Protein 3EO4 (pdb70)

Secondary structure (DSSP, 8-state):
-EEE--EEEEEE--GGGTTT---TT-HHHHTTSTT--S---HHHHHHH----S-EEEEEEEEETTEEEEEEEEEEE-TTSSS-EEEEEE-STTSTTSSHHHHHHHHHHHHHHHTT--EEEEEEETT-HHHHHHHHHTT-EEEEE-STTEEEEEEE-/-EEEEE--GGGTTT---TT-HHHHTTSTT--SPPPHHHHHHH----S-EEEEEEEE-SS-EEEEEEEEEE-TTSSS-EEEEEE--GGGTTSSHHHHHHHHHHHHHHHTT--EEEEEEETT-HHHHHHHHHTT-EEEEE-STTEEEEEEE-/--EEEEEE--GGGTTT---TT-HHHHTTSSS--S---HHHHHHH----SEEEEEEEEEETTEEEEEEEEEEE-TTSSSPEEEEEE-SGGGTTSSHHHHHHHHHHHHHHHHT-SEEEEEEETT-HHHHHHHHHTT-EEEEE-STTEEEEEEE-/-EEEE-SSS-EEEEEE--GGGTTT---TT-HHHHTTSTT--S---HHHHHHH----SEEEEEEEEEETTEEEEEEEEEEE-TTSSSPEEEEEE--GGGTTSSHHHHHHHHHHHHHHHHT--EEEEEEETT-HHHHHHHHTTT-EEEEE-STTEEEEEEE-

CATH classification: 3.40.630.30

Organism: Methanocaldococcus jannaschii (strain ATCC 43067 / DSM 2661 / JAL-1 / JCM 10045 / NBRC 100440) (NCBI:txid243232)

B-factor: mean 23.36, std 9.15, range [6.59, 82.95]

Solvent-accessible surface area: 30513 Å² total

InterPro domains:
  IPR000182 GNAT domain [PF13302] (334-468)
  IPR000182 GNAT domain [PS51186] (334-484)
  IPR007235 Glycosyl transferase, family 28, C-terminal [PF04101] (176-268)
  IPR016181 Acyl-CoA N-acyltransferase [SSF55729] (330-479)
  IPR020023 UDP-2,4-diacetamido-2,4,6-trideoxy-beta-L-altropyranose hydrolase [TIGR03590] (1-275)

Nearest PDB structures (foldseek):
  3eo4-assembly2_C  TM=9.969E-01  e=3.947E-29  Methanocaldococcus jannaschii
  3d8p-assembly1_A  TM=7.523E-01  e=9.212E-07  Staphylococcus aureus subsp. aureus Mu50
  1y9k-assembly3_C  TM=6.765E-01  e=9.793E-07  Bacillus cereus ATCC 14579
  3pzj-assembly1_A  TM=7.464E-01  e=4.511E-06  Chromobacterium violaceum
  1yvk-assembly1_D  TM=6.591E-01  e=4.795E-06  Bacillus subtilis subsp. subtilis str. 168

Structure (mmCIF, N/CA/C/O backbone):
data_3EO4
#
_entry.id   3EO4
#
_cell.length_a   129.374
_cell.length_b   96.871
_cell.length_c   83.212
_cell.angle_alpha   90.00
_cell.angle_beta   126.63
_cell.angle_gamma   90.00
#
_symmetry.space_group_name_H-M   'C 1 2 1'
#
loop_
_entity.id
_entity.type
_entity.pdbx_description
1 polymer 'Uncharacterized protein MJ1062'
2 non-polymer '2-(N-MORPHOLINO)-ETHANESULFONIC ACID'
3 non-polymer 1-(2-METHOXY-ETHOXY)-2-{2-[2-(2-METHOXY-ETHOXY]-ETHOXY}-ETHANE
4 non-polymer 1,2-ETHANEDIOL
5 water water
#
loop_
_atom_site.group_PDB
_atom_site.id
_atom_site.type_symbol
_atom_site.label_atom_id
_atom_site.label_alt_id
_atom_site.label_comp_id
_atom_site.label_asym_id
_atom_site.label_entity_id
_atom_site.label_seq_id
_atom_site.pdbx_PDB_ins_code
_atom_site.Cartn_x
_atom_site.Cartn_y
_atom_site.Cartn_z
_atom_site.occupancy
_atom_site.B_iso_or_equiv
_atom_site.auth_seq_id
_atom_site.auth_comp_id
_atom_site.auth_asym_id
_atom_site.auth_atom_id
_atom_site.pdbx_PDB_model_num
ATOM 1 N N . ALA A 1 3 ? -10.374 37.615 72.180 1.00 58.90 341 ALA A N 1
ATOM 2 C CA . ALA A 1 3 ? -9.198 36.848 71.689 1.00 58.64 341 ALA A CA 1
ATOM 3 C C . ALA A 1 3 ? -7.971 37.755 71.613 1.00 58.74 341 ALA A C 1
ATOM 4 O O . ALA A 1 3 ? -8.024 38.821 70.999 1.00 58.21 341 ALA A O 1
ATOM 6 N N . ASN A 1 4 ? -6.878 37.323 72.247 1.00 59.14 342 ASN A N 1
ATOM 7 C CA . ASN A 1 4 ? -5.627 38.095 72.297 1.00 59.59 342 ASN A CA 1
ATOM 8 C C . ASN A 1 4 ? -4.337 37.256 72.252 1.00 60.15 342 ASN A C 1
ATOM 9 O O . ASN A 1 4 ? -4.343 36.062 72.566 1.00 60.12 342 ASN A O 1
ATOM 14 N N . CYS A 1 5 ? -3.229 37.913 71.904 1.00 60.72 343 CYS A N 1
ATOM 15 C CA . CYS A 1 5 ? -2.080 37.253 71.278 1.00 61.39 343 CYS A CA 1
ATOM 16 C C . CYS A 1 5 ? -0.763 37.995 71.568 1.00 61.37 343 CYS A C 1
ATOM 17 O O . CYS A 1 5 ? -0.182 38.639 70.680 1.00 61.43 343 CYS A O 1
ATOM 20 N N . LYS A 1 6 ? -0.303 37.897 72.813 1.00 61.47 344 LYS A N 1
ATOM 21 C CA . LYS A 1 6 ? 0.981 38.460 73.243 1.00 61.67 344 LYS A CA 1
ATOM 22 C C . LYS A 1 6 ? 2.129 38.143 72.270 1.00 61.79 344 LYS A C 1
ATOM 23 O O . LYS A 1 6 ? 2.251 37.009 71.793 1.00 61.88 344 LYS A O 1
ATOM 29 N N . LYS A 1 7 ? 2.930 39.164 71.955 1.00 61.98 345 LYS A N 1
ATOM 30 C CA . LYS A 1 7 ? 4.217 38.999 71.253 1.00 62.14 345 LYS A CA 1
ATOM 31 C C . LYS A 1 7 ? 5.120 40.242 71.362 1.00 62.04 345 LYS A C 1
ATOM 32 O O . LYS A 1 7 ? 6.002 40.316 72.219 1.00 61.78 345 LYS A O 1
ATOM 38 N N . SER A 1 12 ? 4.370 43.810 74.106 1.00 33.93 350 SER A N 1
ATOM 39 C CA . SER A 1 12 ? 3.369 43.966 73.043 1.00 34.06 350 SER A CA 1
ATOM 40 C C . SER A 1 12 ? 2.426 42.771 72.853 1.00 33.37 350 SER A C 1
ATOM 41 O O . SER A 1 12 ? 2.776 41.624 73.126 1.00 34.05 350 SER A O 1
ATOM 44 N N . LYS A 1 13 ? 1.225 43.068 72.375 1.00 31.91 351 LYS A N 1
ATOM 45 C CA . LYS A 1 13 ? 0.138 42.128 72.395 1.00 30.73 351 LYS A CA 1
ATOM 46 C C . LYS A 1 13 ? -0.824 42.510 71.301 1.00 29.54 351 LYS A C 1
ATOM 47 O O . LYS A 1 13 ? -1.077 43.688 71.066 1.00 29.06 351 LYS A O 1
ATOM 53 N N . ILE A 1 14 ? -1.328 41.498 70.613 1.00 28.91 352 ILE A N 1
ATOM 54 C CA . ILE A 1 14 ? -2.369 41.657 69.606 1.00 27.73 352 ILE A CA 1
ATOM 55 C C . ILE A 1 14 ? -3.678 41.173 70.205 1.00 27.47 352 ILE A C 1
ATOM 56 O O . ILE A 1 14 ? -3.745 40.077 70.745 1.00 26.79 352 ILE A O 1
ATOM 61 N N . ILE A 1 15 ? -4.707 42.010 70.100 1.00 26.71 353 ILE A N 1
ATOM 62 C CA . ILE A 1 15 ? -6.068 41.682 70.493 1.00 25.48 353 ILE A CA 1
ATOM 63 C C . ILE A 1 15 ? -6.956 41.938 69.275 1.00 24.85 353 ILE A C 1
ATOM 64 O O . ILE A 1 15 ? -6.693 42.855 68.468 1.00 24.26 353 ILE A O 1
ATOM 69 N N . ILE A 1 16 ? -7.987 41.119 69.110 1.00 23.14 354 ILE A N 1
ATOM 70 C CA . ILE A 1 16 ? -8.983 41.399 68.106 1.00 21.78 354 ILE A CA 1
ATOM 71 C C . ILE A 1 16 ? -10.338 41.557 68.794 1.00 21.26 354 ILE A C 1
ATOM 72 O O . ILE A 1 16 ? -10.628 40.835 69.751 1.00 21.41 354 ILE A O 1
ATOM 77 N N . ARG A 1 17 ? -11.125 42.536 68.347 1.00 19.34 355 ARG A N 1
ATOM 78 C CA . ARG A 1 17 ? -12.462 42.782 68.891 1.00 18.49 355 ARG A CA 1
ATOM 79 C C . ARG A 1 17 ? -13.402 43.078 67.723 1.00 17.72 355 ARG A C 1
ATOM 80 O O . ARG A 1 17 ? -12.961 43.615 66.679 1.00 17.24 355 ARG A O 1
ATOM 88 N N . GLN A 1 18 ? -14.682 42.740 67.868 1.00 17.86 356 GLN A N 1
ATOM 89 C CA . GLN A 1 18 ? -15.594 42.960 66.738 1.00 18.56 356 GLN A CA 1
ATOM 90 C C . GLN A 1 18 ? -15.669 44.434 66.374 1.00 18.47 356 GLN A C 1
ATOM 91 O O . GLN A 1 18 ? -15.494 45.334 67.214 1.00 17.07 356 GLN A O 1
ATOM 97 N N . ILE A 1 19 ? -15.873 44.651 65.083 1.00 18.82 357 ILE A N 1
ATOM 98 C CA . ILE A 1 19 ? -16.017 45.962 64.500 1.00 19.18 357 ILE A CA 1
ATOM 99 C C . ILE A 1 19 ? -17.324 46.575 64.939 1.00 19.11 357 ILE A C 1
ATOM 100 O O . ILE A 1 19 ? -18.239 45.879 65.344 1.00 18.68 357 ILE A O 1
ATOM 105 N N . THR A 1 20 ? -17.405 47.882 64.764 1.00 19.58 358 THR A N 1
ATOM 106 C CA . THR A 1 20 ? -18.499 48.727 65.205 1.00 20.18 358 THR A CA 1
ATOM 107 C C . THR A 1 20 ? -18.717 49.783 64.130 1.00 19.83 358 THR A C 1
ATOM 108 O O . THR A 1 20 ? -17.772 50.085 63.381 1.00 19.82 358 THR A O 1
ATOM 112 N N . ASP A 1 21 ? -19.913 50.378 64.082 1.00 19.85 359 ASP A N 1
ATOM 113 C CA A ASP A 1 21 ? -20.262 51.486 63.167 0.50 20.16 359 ASP A CA 1
ATOM 114 C CA B ASP A 1 21 ? -20.177 51.395 63.063 0.50 19.79 359 ASP A CA 1
ATOM 115 C C . ASP A 1 21 ? -19.208 52.562 63.161 1.00 20.04 359 ASP A C 1
ATOM 116 O O . ASP A 1 21 ? -18.918 53.181 62.141 1.00 20.20 359 ASP A O 1
ATOM 125 N N . ASN A 1 22 ? -18.681 52.823 64.352 1.00 20.36 360 ASN A N 1
ATOM 126 C CA . ASN A 1 22 ? -17.692 53.884 64.566 1.00 21.36 360 ASN A CA 1
ATOM 127 C C . ASN A 1 22 ? -16.347 53.649 63.866 1.00 20.49 360 ASN A C 1
ATOM 128 O O . ASN A 1 22 ? -15.584 54.596 63.648 1.00 21.41 360 ASN A O 1
ATOM 133 N N . ASP A 1 23 ? -16.065 52.397 63.511 1.00 19.79 361 ASP A N 1
ATOM 134 C CA . ASP A 1 23 ? -14.790 52.002 62.896 1.00 18.47 361 ASP A CA 1
ATOM 135 C C . ASP A 1 23 ? -14.844 52.117 61.382 1.00 18.05 361 ASP A C 1
ATOM 136 O O . ASP A 1 23 ? -13.837 51.917 60.708 1.00 17.62 361 ASP A O 1
ATOM 141 N N . LEU A 1 24 ? -16.019 52.454 60.860 1.00 17.65 362 LEU A N 1
ATOM 142 C CA . LEU A 1 24 ? -16.301 52.317 59.425 1.00 17.17 362 LEU A CA 1
ATOM 143 C C . LEU A 1 24 ? -15.448 53.226 58.557 1.00 16.43 362 LEU A C 1
ATOM 144 O O . LEU A 1 24 ? -14.966 52.804 57.491 1.00 16.36 362 LEU A O 1
ATOM 149 N N . GLU A 1 25 ? -15.253 54.458 59.031 1.00 15.81 363 GLU A N 1
ATOM 150 C CA . GLU A 1 25 ? -14.470 55.471 58.306 1.00 14.75 363 GLU A CA 1
ATOM 151 C C . GLU A 1 25 ? -13.001 55.111 58.308 1.00 14.37 363 GLU A C 1
ATOM 152 O O . GLU A 1 25 ? -12.325 55.348 57.337 1.00 13.62 363 GLU A O 1
ATOM 158 N N . LEU A 1 26 ? -12.511 54.565 59.420 1.00 14.36 364 LEU A N 1
ATOM 159 C CA . LEU A 1 26 ? -11.120 54.150 59.510 1.00 14.59 364 LEU A CA 1
ATOM 160 C C . LEU A 1 26 ? -10.866 52.955 58.582 1.00 15.05 364 LEU A C 1
ATOM 161 O O . LEU A 1 26 ? -9.896 52.954 57.822 1.00 14.72 364 LEU A O 1
ATOM 166 N N . LEU A 1 27 ? -11.748 51.960 58.652 1.00 15.64 365 LEU A N 1
ATOM 167 C CA . LEU A 1 27 ? -11.708 50.844 57.715 1.00 17.65 365 LEU A CA 1
ATOM 168 C C . LEU A 1 27 ? -11.762 51.323 56.269 1.00 17.35 365 LEU A C 1
ATOM 169 O O . LEU A 1 27 ? -10.947 50.897 55.442 1.00 19.00 365 LEU A O 1
ATOM 182 N N . ALA A 1 29 ? -10.787 54.170 55.165 1.00 16.35 367 ALA A N 1
ATOM 183 C CA . ALA A 1 29 ? -9.549 54.903 54.916 1.00 16.85 367 ALA A CA 1
ATOM 184 C C . ALA A 1 29 ? -8.358 53.986 54.576 1.00 17.00 367 ALA A C 1
ATOM 185 O O . ALA A 1 29 ? -7.547 54.291 53.686 1.00 16.63 367 ALA A O 1
ATOM 187 N N . TRP A 1 30 ? -8.280 52.856 55.258 1.00 16.35 368 TRP A N 1
ATOM 188 C CA . TRP A 1 30 ? -7.303 51.840 54.906 1.00 15.89 368 TRP A CA 1
ATOM 189 C C . TRP A 1 30 ? -7.543 51.246 53.506 1.00 16.00 368 TRP A C 1
ATOM 190 O O . TRP A 1 30 ? -6.619 51.123 52.719 1.00 15.70 368 TRP A O 1
ATOM 201 N N . ARG A 1 31 ? -8.775 50.878 53.200 1.00 15.52 369 ARG A N 1
ATOM 202 C CA . ARG A 1 31 ? -9.080 50.267 51.895 1.00 16.51 369 ARG A CA 1
ATOM 203 C C . ARG A 1 31 ? -9.023 51.209 50.699 1.00 15.86 369 ARG A C 1
ATOM 204 O O . ARG A 1 31 ? -9.127 50.754 49.544 1.00 16.56 369 ARG A O 1
ATOM 212 N N . SER A 1 32 ? -8.956 52.509 50.969 1.00 14.81 370 SER A N 1
ATOM 213 C CA . SER A 1 32 ? -8.913 53.524 49.925 1.00 14.80 370 SER A CA 1
ATOM 214 C C . SER A 1 32 ? -7.482 53.951 49.693 1.00 14.46 370 SER A C 1
ATOM 215 O O . SER A 1 32 ? -7.224 54.841 48.918 1.00 15.47 370 SER A O 1
ATOM 218 N N . ASN A 1 33 ? -6.543 53.305 50.371 1.00 14.38 371 ASN A N 1
ATOM 219 C CA . ASN A 1 33 ? -5.148 53.585 50.147 1.00 14.27 371 ASN A CA 1
ATOM 220 C C . ASN A 1 33 ? -4.613 52.711 49.002 1.00 14.64 371 ASN A C 1
ATOM 221 O O . ASN A 1 33 ? -4.603 51.491 49.129 1.00 14.21 371 ASN A O 1
ATOM 226 N N . PRO A 1 34 ? -4.193 53.337 47.872 1.00 15.24 372 PRO A N 1
ATOM 227 C CA . PRO A 1 34 ? -3.657 52.657 46.692 1.00 15.89 372 PRO A CA 1
ATOM 228 C C . PRO A 1 34 ? -2.516 51.700 46.992 1.00 16.69 372 PRO A C 1
ATOM 229 O O . PRO A 1 34 ? -2.295 50.762 46.219 1.00 16.57 372 PRO A O 1
ATOM 233 N N . LEU A 1 35 ? -1.793 51.960 48.086 1.00 16.39 373 LEU A N 1
ATOM 234 C CA . LEU A 1 35 ? -0.688 51.126 48.540 1.00 17.05 373 LEU A CA 1
ATOM 235 C C . LEU A 1 35 ? -1.207 49.801 49.098 1.00 16.78 373 LEU A C 1
ATOM 236 O O . LEU A 1 35 ? -0.457 48.836 49.241 1.00 15.71 373 LEU A O 1
ATOM 241 N N . ILE A 1 36 ? -2.483 49.797 49.455 1.00 17.22 374 ILE A N 1
ATOM 242 C CA . ILE A 1 36 ? -3.165 48.621 49.939 1.00 17.95 374 ILE A CA 1
ATOM 243 C C . ILE A 1 36 ? -4.034 48.009 48.846 1.00 18.41 374 ILE A C 1
ATOM 244 O O . ILE A 1 36 ? -3.984 46.794 48.634 1.00 19.03 374 ILE A O 1
ATOM 249 N N . TYR A 1 37 ? -4.794 48.831 48.113 1.00 18.03 375 TYR A N 1
ATOM 250 C CA . TYR A 1 37 ? -5.757 48.258 47.196 1.00 17.88 375 TYR A CA 1
ATOM 251 C C . TYR A 1 37 ? -5.118 47.742 45.909 1.00 17.75 375 TYR A C 1
ATOM 252 O O . TYR A 1 37 ? -5.793 47.169 45.048 1.00 18.01 375 TYR A O 1
ATOM 261 N N . LYS A 1 38 ? -3.808 47.963 45.795 1.00 17.59 376 LYS A N 1
ATOM 262 C CA . LYS A 1 38 ? -2.912 47.240 44.882 1.00 18.06 376 LYS A CA 1
ATOM 263 C C . LYS A 1 38 ? -3.135 45.734 44.928 1.00 17.61 376 LYS A C 1
ATOM 264 O O . LYS A 1 38 ? -2.882 45.029 43.962 1.00 17.99 376 LYS A O 1
ATOM 270 N N . PHE A 1 39 ? -3.477 45.255 46.119 1.00 17.12 377 PHE A N 1
ATOM 271 C CA . PHE A 1 39 ? -3.604 43.838 46.405 1.00 16.48 377 PH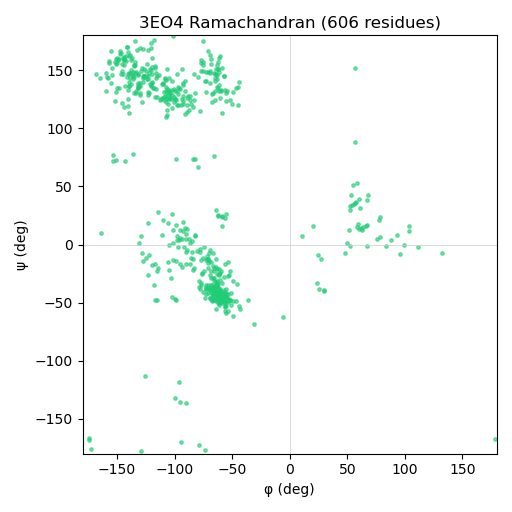E A CA 1
ATOM 272 C C . PHE A 1 39 ? -5.052 43.315 46.346 1.00 16.28 377 PHE A C 1
ATOM 273 O O . PHE A 1 39 ? -5.295 42.150 46.658 1.00 17.40 377 PHE A O 1
ATOM 281 N N . PHE A 1 40 ? -5.997 44.145 45.902 1.00 16.21 378 PHE A N 1
ATOM 282 C CA . PHE A 1 40 ? -7.420 43.804 45.910 1.00 16.43 378 PHE A CA 1
ATOM 283 C C . PHE A 1 40 ? -7.888 43.591 44.473 1.00 16.94 378 PHE A C 1
ATOM 284 O O . PHE A 1 40 ? -7.612 44.429 43.606 1.00 16.16 378 PHE A O 1
ATOM 292 N N . TYR A 1 41 ? -8.588 42.483 44.241 1.00 17.01 379 TYR A N 1
ATOM 293 C CA . TYR A 1 41 ? -9.118 42.141 42.924 1.00 17.96 379 TYR A CA 1
ATOM 294 C C . TYR A 1 41 ? -9.791 43.365 42.255 1.00 19.34 379 TYR A C 1
ATOM 295 O O . TYR A 1 41 ? -10.708 43.975 42.814 1.00 20.10 379 TYR A O 1
ATOM 304 N N . ILE A 1 42 ? -9.253 43.738 41.094 1.00 20.08 380 ILE A N 1
ATOM 305 C CA . ILE A 1 42 ? -9.708 44.859 40.240 1.00 21.50 380 ILE A CA 1
ATOM 306 C C . ILE A 1 42 ? -9.948 46.282 40.825 1.00 21.57 380 ILE A C 1
ATOM 307 O O . ILE A 1 42 ? -10.346 47.175 40.070 1.00 21.55 380 ILE A O 1
ATOM 312 N N . GLN A 1 43 ? -9.721 46.514 42.121 1.00 20.63 381 GLN A N 1
ATOM 313 C CA . GLN A 1 43 ? -9.914 47.878 42.644 1.00 20.25 381 GLN A CA 1
ATOM 314 C C . GLN A 1 43 ? -8.841 48.777 42.022 1.00 20.11 381 GLN A C 1
ATOM 315 O O . GLN A 1 43 ? -7.651 48.438 42.045 1.00 20.53 381 GLN A O 1
ATOM 321 N N . LYS A 1 44 ? -9.268 49.908 41.468 1.00 19.48 382 LYS A N 1
ATOM 322 C CA . LYS A 1 44 ? -8.360 50.861 40.834 1.00 19.62 382 LYS A CA 1
ATOM 323 C C . LYS A 1 44 ? -8.579 52.264 41.363 1.00 19.29 382 LYS A C 1
ATOM 324 O O . LYS A 1 44 ? -8.009 53.210 40.816 1.00 19.24 382 LYS A O 1
ATOM 330 N N . GLU A 1 45 ? -9.417 52.398 42.394 1.00 18.55 383 GLU A N 1
ATOM 331 C CA . GLU A 1 45 ? -9.856 53.714 42.882 1.00 19.18 383 GLU A CA 1
ATOM 332 C C . GLU A 1 45 ? -10.147 53.648 44.370 1.00 18.61 383 GLU A C 1
ATOM 333 O O . GLU A 1 45 ? -10.427 52.572 44.888 1.00 18.02 383 GLU A O 1
ATOM 339 N N . PRO A 1 46 ? -10.079 54.800 45.073 1.00 18.88 384 PRO A N 1
ATOM 340 C CA . PRO A 1 46 ? -10.543 54.809 46.460 1.00 18.93 384 PRO A CA 1
ATOM 341 C C . PRO A 1 46 ? -12.029 54.447 46.517 1.00 19.16 384 PRO A C 1
ATOM 342 O O . PRO A 1 46 ? -12.732 54.553 45.512 1.00 18.74 384 PRO A O 1
ATOM 346 N N . LEU A 1 47 ? -12.499 54.031 47.685 1.00 20.03 385 LEU A N 1
ATOM 347 C CA . LEU A 1 47 ? -13.913 53.662 47.865 1.00 19.89 385 LEU A CA 1
ATOM 348 C C . LEU A 1 47 ? -14.821 54.869 47.971 1.00 19.64 385 LEU A C 1
ATOM 349 O O . LEU A 1 47 ? -14.367 55.955 48.294 1.00 20.87 385 LEU A O 1
ATOM 354 N N . LYS A 1 48 ? -16.108 54.694 47.702 1.00 18.59 386 LYS A N 1
ATOM 355 C CA . LYS A 1 48 ? -17.082 55.738 48.008 1.00 17.34 386 LYS A CA 1
ATOM 356 C C . LYS A 1 48 ? -17.862 55.293 49.244 1.00 16.14 386 LYS A C 1
ATOM 357 O O . LYS A 1 48 ? -18.134 54.106 49.409 1.00 16.04 386 LYS A O 1
ATOM 363 N N . TRP A 1 49 ? -18.202 56.235 50.119 1.00 15.25 387 TRP A N 1
ATOM 364 C CA . TRP A 1 49 ? -18.990 55.919 51.308 1.00 13.97 387 TRP A CA 1
ATOM 365 C C . TRP A 1 49 ? -20.242 55.078 50.962 1.00 14.39 387 TRP A C 1
ATOM 366 O O . TRP A 1 49 ? -20.482 54.046 51.592 1.00 14.53 387 TRP A O 1
ATOM 377 N N . GLU A 1 50 ? -21.009 55.486 49.955 1.00 14.24 388 GLU A N 1
ATOM 378 C CA . GLU A 1 50 ? -22.230 54.744 49.618 1.00 15.78 388 GLU A CA 1
ATOM 379 C C . GLU A 1 50 ? -21.951 53.259 49.355 1.00 16.25 388 GLU A C 1
ATOM 380 O O . GLU A 1 50 ? -22.667 52.410 49.864 1.00 15.77 388 GLU A O 1
ATOM 386 N N . GLU A 1 51 ? -20.863 52.951 48.640 1.00 16.84 389 GLU A N 1
ATOM 387 C CA . GLU A 1 51 ? -20.447 51.565 48.397 1.00 17.58 389 GLU A CA 1
ATOM 388 C C . GLU A 1 51 ? -20.001 50.872 49.686 1.00 17.67 389 GLU A C 1
ATOM 389 O O . GLU A 1 51 ? -20.362 49.732 49.963 1.00 17.60 389 GLU A O 1
ATOM 395 N N . HIS A 1 52 ? -19.183 51.569 50.452 1.00 17.07 390 HIS A N 1
ATOM 396 C CA . HIS A 1 52 ? -18.712 51.047 51.710 1.00 17.13 390 HIS A CA 1
ATOM 397 C C . HIS A 1 52 ? -19.861 50.763 52.688 1.00 16.44 390 HIS A C 1
ATOM 398 O O . HIS A 1 52 ? -19.865 49.741 53.383 1.00 16.04 390 HIS A O 1
ATOM 405 N N . TYR A 1 53 ? -20.814 51.682 52.749 1.00 16.35 391 TYR A N 1
ATOM 406 C CA . TYR A 1 53 ? -21.8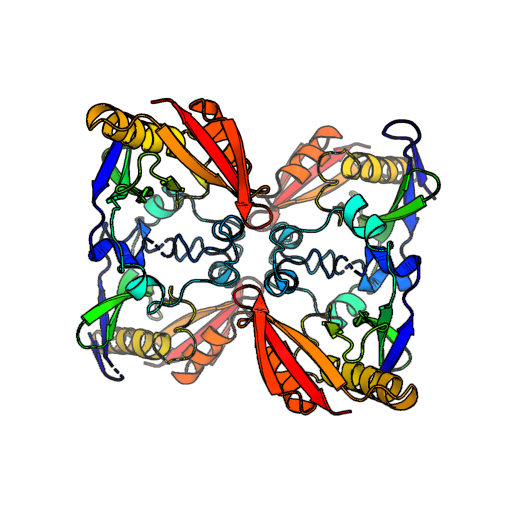86 51.589 53.721 1.00 16.73 391 TYR A CA 1
ATOM 407 C C . TYR A 1 53 ? -22.924 50.558 53.279 1.00 17.23 391 TYR A C 1
ATOM 408 O O . TYR A 1 53 ? -23.530 49.864 54.096 1.00 16.94 391 TYR A O 1
ATOM 417 N N . SER A 1 54 ? -23.115 50.446 51.972 1.00 18.03 392 SER A N 1
ATOM 418 C CA . SER A 1 54 ? -23.994 49.412 51.434 1.00 18.89 392 SER A CA 1
ATOM 419 C C . SER A 1 54 ? -23.401 48.013 51.702 1.00 19.35 392 SER A C 1
ATOM 420 O O . SER A 1 54 ? -24.149 47.086 52.019 1.00 19.49 392 SER A O 1
ATOM 423 N N . TRP A 1 55 ? -22.070 47.869 51.631 1.00 18.97 393 TRP A N 1
ATOM 424 C CA . TRP A 1 55 ? -21.409 46.639 52.091 1.00 19.25 393 TRP A CA 1
ATOM 425 C C . TRP A 1 55 ? -21.782 46.351 53.549 1.00 19.76 393 TRP A C 1
ATOM 426 O O . TRP A 1 55 ? -22.210 45.252 53.891 1.00 20.45 393 TRP A O 1
ATOM 437 N N . TRP A 1 56 ? -21.655 47.361 54.394 1.00 20.56 394 TRP A N 1
ATOM 438 C CA . TRP A 1 56 ? -21.855 47.228 55.832 1.00 21.15 394 TRP A CA 1
ATOM 439 C C . TRP A 1 56 ? -23.281 46.809 56.198 1.00 21.96 394 TRP A C 1
ATOM 440 O O . TRP A 1 56 ? -23.471 45.948 57.062 1.00 21.95 394 TRP A O 1
ATOM 459 N N . SER A 1 58 ? -25.122 45.232 54.172 1.00 23.41 396 SER A N 1
ATOM 460 C CA . SER A 1 58 ? -25.366 43.997 53.422 1.00 23.18 396 SER A CA 1
ATOM 461 C C . SER A 1 58 ? -24.784 42.743 54.078 1.00 23.16 396 SER A C 1
ATOM 462 O O . SER A 1 58 ? -25.100 41.629 53.643 1.00 22.17 396 SER A O 1
ATOM 465 N N . ARG A 1 59 ? -23.922 42.920 55.089 1.00 22.01 397 ARG A N 1
ATOM 466 C CA . ARG A 1 59 ? -23.141 41.811 55.609 1.00 22.59 397 ARG A CA 1
ATOM 467 C C . ARG A 1 59 ? -24.010 40.598 56.035 1.00 22.48 397 ARG A C 1
ATOM 468 O O . ARG A 1 59 ? -25.022 40.763 56.704 1.00 22.47 397 ARG A O 1
ATOM 476 N N . GLU A 1 60 ? -23.613 39.399 55.600 1.00 21.85 398 GLU A N 1
ATOM 477 C CA . GLU A 1 60 ? -24.200 38.142 56.054 1.00 21.86 398 GLU A CA 1
ATOM 478 C C . GLU A 1 60 ? -23.131 37.073 56.102 1.00 20.72 398 GLU A C 1
ATOM 479 O O . GLU A 1 60 ? -22.187 37.105 55.300 1.00 20.46 398 GLU A O 1
ATOM 485 N N . ASN A 1 61 ? -23.296 36.126 57.026 1.00 19.83 399 ASN A N 1
ATOM 486 C CA . ASN A 1 61 ? -22.413 34.954 57.145 1.00 18.91 399 ASN A CA 1
ATOM 487 C C . ASN A 1 61 ? -20.945 35.332 57.268 1.00 18.71 399 ASN A C 1
ATOM 488 O O . ASN A 1 61 ? -20.062 34.635 56.760 1.00 18.97 399 ASN A O 1
ATOM 493 N N . ARG A 1 62 ? -20.688 36.456 57.926 1.00 18.26 400 ARG A N 1
ATOM 494 C CA . ARG A 1 62 ? -19.327 36.908 58.148 1.00 18.13 400 ARG A CA 1
ATOM 495 C C . ARG A 1 62 ? -19.203 37.586 59.494 1.00 17.80 400 ARG A C 1
ATOM 496 O O . ARG A 1 62 ? -20.199 37.986 60.096 1.00 17.83 400 ARG A O 1
ATOM 504 N N . VAL A 1 63 ? -17.970 37.665 59.970 1.00 16.90 401 VAL A N 1
ATOM 505 C CA . VAL A 1 63 ? -17.630 38.400 61.163 1.00 16.47 401 VAL A CA 1
ATOM 506 C C . VAL A 1 63 ? -16.415 39.248 60.776 1.00 16.38 401 VAL A C 1
ATOM 507 O O . VAL A 1 63 ? -15.527 38.761 60.058 1.00 15.32 401 VAL A O 1
ATOM 511 N N . ASP A 1 64 ? -16.402 40.511 61.212 1.00 15.98 402 ASP A N 1
ATOM 512 C CA . ASP A 1 64 ? -15.246 41.380 61.018 1.00 15.46 402 ASP A CA 1
ATOM 513 C C . ASP A 1 64 ? -14.714 41.857 62.354 1.00 15.65 402 ASP A C 1
ATOM 514 O O . ASP A 1 64 ? -15.484 42.214 63.256 1.00 15.46 402 ASP A O 1
ATOM 519 N N . TRP A 1 65 ? -13.397 41.848 62.492 1.00 16.00 403 TRP A N 1
ATOM 520 C CA . TRP A 1 65 ? -12.753 42.345 63.712 1.00 15.72 403 TRP A CA 1
ATOM 521 C C . TRP A 1 65 ? -11.827 43.503 63.356 1.00 15.51 403 TRP A C 1
ATOM 522 O O . TRP A 1 65 ? -11.326 43.602 62.238 1.00 15.31 403 TRP A O 1
ATOM 533 N N . ILE A 1 66 ? -11.620 44.383 64.324 1.00 15.54 404 ILE A N 1
ATOM 534 C CA . ILE A 1 66 ? -10.532 45.324 64.315 1.00 15.87 404 ILE A CA 1
ATOM 535 C C . ILE A 1 66 ? -9.380 44.662 65.069 1.00 16.58 404 ILE A C 1
ATOM 536 O O . ILE A 1 66 ? -9.586 44.039 66.122 1.00 16.51 404 ILE A O 1
ATOM 541 N N . ILE A 1 67 ? -8.174 44.839 64.545 1.00 16.71 405 ILE A N 1
ATOM 542 C CA . ILE A 1 67 ? -6.947 44.364 65.181 1.00 16.64 405 ILE A CA 1
ATOM 543 C C . ILE A 1 67 ? -6.363 45.485 66.047 1.00 17.23 405 ILE A C 1
ATOM 544 O O . ILE A 1 67 ? -6.099 46.575 65.562 1.00 17.26 405 ILE A O 1
ATOM 549 N N . LEU A 1 68 ? -6.175 45.206 67.325 1.00 16.58 406 LEU A N 1
ATOM 550 C CA . LEU A 1 68 ? -5.649 46.175 68.244 1.00 17.92 406 LEU A CA 1
ATOM 551 C C . LEU A 1 68 ? -4.230 45.797 68.595 1.00 17.89 406 LEU A C 1
ATOM 552 O O . LEU A 1 68 ? -3.951 44.639 68.844 1.00 19.15 406 LEU A O 1
ATOM 557 N N . LEU A 1 69 ? -3.325 46.765 68.608 1.00 17.95 407 LEU A N 1
ATOM 558 C CA . LEU A 1 69 ? -1.959 46.507 69.015 1.00 17.05 407 LEU A CA 1
ATOM 559 C C . LEU A 1 69 ? -1.755 47.218 70.345 1.00 17.14 407 LEU A C 1
ATOM 560 O O . LEU A 1 69 ? -2.017 48.411 70.458 1.00 16.17 407 LEU A O 1
ATOM 565 N N . ARG A 1 70 ? -1.306 46.459 71.342 1.00 17.34 408 ARG A N 1
ATOM 566 C CA . ARG A 1 70 ? -0.998 46.998 72.643 1.00 18.22 408 ARG A CA 1
ATOM 567 C C . ARG A 1 70 ? 0.506 47.157 72.704 1.00 18.29 408 ARG A C 1
ATOM 568 O O . ARG A 1 70 ? 1.265 46.203 72.511 1.00 18.87 408 ARG A O 1
ATOM 576 N N . GLU A 1 71 ? 0.930 48.376 72.966 1.00 17.70 409 GLU A N 1
ATOM 577 C CA . GLU A 1 71 ? 2.329 48.712 72.950 1.00 17.71 409 GLU A CA 1
ATOM 578 C C . GLU A 1 71 ? 2.525 49.804 73.969 1.00 16.22 409 GLU A C 1
ATOM 579 O O . GLU A 1 71 ? 1.735 50.741 74.017 1.00 14.58 409 GLU A O 1
ATOM 585 N N . ASN A 1 72 ? 3.570 49.668 74.785 1.00 16.59 410 ASN A N 1
ATOM 586 C CA . ASN A 1 72 ? 3.761 50.516 75.981 1.00 16.66 410 ASN A CA 1
ATOM 587 C C . ASN A 1 72 ? 2.492 50.477 76.809 1.00 16.55 410 ASN A C 1
ATOM 588 O O . ASN A 1 72 ? 2.103 51.456 77.445 1.00 16.38 410 ASN A O 1
ATOM 593 N N . ASN A 1 73 ? 1.846 49.315 76.769 1.00 16.64 411 ASN A N 1
ATOM 594 C CA . ASN A 1 73 ? 0.623 49.046 77.512 1.00 17.29 411 ASN A CA 1
ATOM 595 C C . ASN A 1 73 ? -0.544 49.917 77.072 1.00 17.30 411 ASN A C 1
ATOM 596 O O . ASN A 1 73 ? -1.539 50.010 77.765 1.00 18.30 411 ASN A O 1
ATOM 601 N N . THR A 1 74 ? -0.418 50.555 75.919 1.00 17.16 412 THR A N 1
ATOM 602 C CA . THR A 1 74 ? -1.489 51.362 75.397 1.00 16.87 412 THR A CA 1
ATOM 603 C C . THR A 1 74 ? -1.949 50.789 74.065 1.00 16.72 412 THR A C 1
ATOM 604 O O . THR A 1 74 ? -1.121 50.429 73.222 1.00 16.81 412 THR A O 1
ATOM 608 N N . ILE A 1 75 ? -3.265 50.686 73.873 1.00 16.44 413 ILE A N 1
ATOM 609 C CA . ILE A 1 75 ? -3.770 50.007 72.685 1.00 16.71 413 ILE A CA 1
ATOM 610 C C . ILE A 1 75 ? -4.163 50.979 71.552 1.00 16.18 413 ILE A C 1
ATOM 611 O O . ILE A 1 75 ? -4.644 52.072 71.824 1.00 15.94 413 ILE A O 1
ATOM 616 N N . ARG A 1 76 ? -3.975 50.558 70.297 1.00 15.49 414 ARG A N 1
ATOM 617 C CA . ARG A 1 76 ? -4.375 51.332 69.124 1.00 14.94 414 ARG A CA 1
ATOM 618 C C . ARG A 1 76 ? -4.887 50.412 68.010 1.00 14.90 414 ARG A C 1
ATOM 619 O O . ARG A 1 76 ? -4.562 49.228 67.997 1.00 14.84 414 ARG A O 1
ATOM 627 N N . LYS A 1 77 ? -5.681 50.964 67.083 1.00 14.98 415 LYS A N 1
ATOM 628 C CA . LYS A 1 77 ? -6.243 50.218 65.928 1.00 14.61 415 LYS A CA 1
ATOM 629 C C . LYS A 1 77 ? -5.301 50.182 64.737 1.00 14.54 415 LYS A C 1
ATOM 630 O O . LYS A 1 77 ? -4.903 51.234 64.224 1.00 15.04 415 LYS A O 1
ATOM 636 N N . VAL A 1 78 ? -4.968 48.986 64.251 1.00 13.82 416 VAL A N 1
ATOM 637 C CA . VAL A 1 78 ? -3.899 48.881 63.266 1.00 13.94 416 VAL A CA 1
ATOM 638 C C . VAL A 1 78 ? -4.300 48.133 62.019 1.00 13.86 416 VAL A C 1
ATOM 639 O O . VAL A 1 78 ? -3.557 48.165 61.045 1.00 13.78 416 VAL A O 1
ATOM 643 N N . GLY A 1 79 ? -5.429 47.417 62.059 1.00 13.40 417 GLY A N 1
ATOM 644 C CA . GLY A 1 79 ? -5.888 46.686 60.880 1.00 13.73 417 GLY A CA 1
ATOM 645 C C . GLY A 1 79 ? -7.240 46.050 61.087 1.00 15.11 417 GLY A C 1
ATOM 646 O O . GLY A 1 79 ? -7.938 46.334 62.078 1.00 14.52 417 GLY A O 1
ATOM 647 N N . SER A 1 80 ? -7.614 45.173 60.155 1.00 15.92 418 SER A N 1
ATOM 648 C CA . SER A 1 80 ? -8.841 44.433 60.277 1.00 17.35 418 SER A CA 1
ATOM 649 C C . SER A 1 80 ? -8.662 43.004 59.794 1.00 18.01 418 SER A C 1
ATOM 650 O O . SER A 1 80 ? -7.942 42.757 58.814 1.00 18.36 418 SER A O 1
ATOM 653 N N . VAL A 1 81 ? -9.338 42.074 60.470 1.00 18.00 419 VAL A N 1
ATOM 654 C CA . VAL A 1 81 ? -9.338 40.657 60.075 1.00 17.48 419 VAL A CA 1
ATOM 655 C C . VAL A 1 81 ? -10.787 40.191 60.073 1.00 18.01 419 VAL A C 1
ATOM 656 O O . VAL A 1 81 ? -11.599 40.683 60.872 1.00 17.86 419 VAL A O 1
ATOM 660 N N . ASN A 1 82 ? -11.122 39.290 59.149 1.00 18.47 420 ASN A N 1
ATOM 661 C CA . ASN A 1 82 ? -12.512 38.900 58.895 1.00 18.92 420 ASN A CA 1
ATOM 662 C C . ASN A 1 82 ? -12.611 37.458 58.381 1.00 19.34 420 ASN A C 1
ATOM 663 O O . ASN A 1 82 ? -11.627 36.933 57.841 1.00 18.52 420 ASN A O 1
ATOM 668 N N . VAL A 1 83 ? -13.782 36.827 58.599 1.00 18.88 421 VAL A N 1
ATOM 669 C CA . VAL A 1 83 ? -14.143 35.518 58.019 1.00 18.46 421 VAL A CA 1
ATOM 670 C C . VAL A 1 83 ? -15.506 35.651 57.403 1.00 17.83 421 VAL A C 1
ATOM 671 O O . VAL A 1 83 ? -16.398 36.241 57.992 1.00 16.72 421 VAL A O 1
ATOM 675 N N . SER A 1 84 ? -15.659 35.094 56.217 1.00 17.85 422 SER A N 1
ATOM 676 C CA . SER A 1 84 ? -16.934 35.156 55.531 1.00 19.30 422 SER A CA 1
ATOM 677 C C . SER A 1 84 ? -17.225 33.758 54.984 1.00 19.15 422 SER A C 1
ATOM 678 O O . SER A 1 84 ? -16.386 32.858 55.118 1.00 19.94 422 SER A O 1
ATOM 681 N N . GLN A 1 85 ? -18.403 33.572 54.399 1.00 18.94 423 GLN A N 1
ATOM 682 C CA . GLN A 1 85 ? -18.860 32.262 53.938 1.00 19.08 423 GLN A CA 1
ATOM 683 C C . GLN A 1 85 ? -18.958 31.249 55.091 1.00 18.61 423 GLN A C 1
ATOM 684 O O . GLN A 1 85 ? -18.618 30.083 54.923 1.00 19.29 423 GLN A O 1
ATOM 690 N N . LEU A 1 86 ? -19.426 31.707 56.252 1.00 17.89 424 LEU A N 1
ATOM 691 C CA . LEU A 1 86 ? -19.572 30.883 57.465 1.00 17.19 424 LEU A CA 1
ATOM 692 C C . LEU A 1 86 ? -20.676 29.851 57.348 1.00 17.71 424 LEU A C 1
ATOM 693 O O . LEU A 1 86 ? -20.765 28.935 58.176 1.00 18.09 424 LEU A O 1
ATOM 698 N N . ASN A 1 87 ? -21.529 30.015 56.340 1.00 17.35 425 ASN A N 1
ATOM 699 C CA . ASN A 1 87 ? -22.559 29.038 56.036 1.00 17.61 425 ASN A CA 1
ATOM 700 C C . ASN A 1 87 ? -22.063 27.858 55.212 1.00 17.83 425 ASN A C 1
ATOM 701 O O . ASN A 1 87 ? -22.859 27.031 54.788 1.00 18.61 425 ASN A O 1
ATOM 706 N N . THR A 1 88 ? -20.751 27.775 55.001 1.00 18.38 426 THR A N 1
ATOM 707 C CA . THR A 1 88 ? -20.135 26.674 54.267 1.00 18.27 426 THR A CA 1
ATOM 708 C C . THR A 1 88 ? -19.149 25.985 55.202 1.00 19.13 426 THR A C 1
ATOM 709 O O . THR A 1 88 ? -18.817 26.509 56.279 1.00 19.68 426 THR A O 1
ATOM 713 N N . ASP A 1 89 ? -18.652 24.828 54.794 1.00 19.30 427 ASP A N 1
ATOM 714 C CA . ASP A 1 89 ? -17.684 24.106 55.619 1.00 19.99 427 ASP A CA 1
ATOM 715 C C . ASP A 1 89 ? -16.249 24.622 55.453 1.00 19.56 427 ASP A C 1
ATOM 716 O O . ASP A 1 89 ? -15.316 24.002 55.959 1.00 19.32 427 ASP A O 1
ATOM 721 N N . ASN A 1 90 ? -16.081 25.741 54.731 1.00 19.18 428 ASN A N 1
ATOM 722 C CA . ASN A 1 90 ? -14.752 26.239 54.318 1.00 18.19 428 ASN A CA 1
ATOM 723 C C . ASN A 1 90 ? -14.818 27.768 54.192 1.00 17.96 428 ASN A C 1
ATOM 724 O O . ASN A 1 90 ? -14.863 28.343 53.089 1.00 18.46 428 ASN A O 1
ATOM 729 N N . PRO A 1 91 ? -14.880 28.442 55.342 1.00 17.86 429 PRO A N 1
ATOM 730 C CA . PRO A 1 91 ? -14.976 29.887 55.317 1.00 17.65 429 PRO A CA 1
ATOM 731 C C . PRO A 1 91 ? -13.702 30.563 54.799 1.00 17.50 429 PRO A C 1
ATOM 732 O O . PRO A 1 91 ? -12.581 29.998 54.885 1.00 17.26 429 PRO A O 1
ATOM 736 N N . GLU A 1 92 ? -13.900 31.767 54.282 1.00 17.06 430 GLU A N 1
ATOM 737 C CA . GLU A 1 92 ? -12.843 32.581 53.714 1.00 17.97 430 GLU A CA 1
ATOM 738 C C . GLU A 1 92 ? -12.336 33.615 54.727 1.00 17.80 430 GLU A C 1
ATOM 739 O O . GLU A 1 92 ? -13.135 34.323 55.364 1.00 17.60 430 GLU A O 1
ATOM 745 N N . ILE A 1 93 ? -11.010 33.703 54.858 1.00 17.96 431 ILE A N 1
ATOM 746 C CA . ILE A 1 93 ? -10.375 34.653 55.796 1.00 18.55 431 ILE A CA 1
ATOM 747 C C . ILE A 1 93 ? -9.787 35.814 55.010 1.00 18.49 431 ILE A C 1
ATOM 748 O O . ILE A 1 93 ? -9.057 35.597 54.039 1.00 17.44 431 ILE A O 1
ATOM 753 N N . GLY A 1 94 ? -10.073 37.035 55.464 1.00 18.64 432 GLY A N 1
ATOM 754 C CA . GLY A 1 94 ? -9.457 38.251 54.918 1.00 18.47 432 GLY A CA 1
ATOM 755 C C . GLY A 1 94 ? -8.672 39.003 55.988 1.00 18.70 432 GLY A C 1
ATOM 756 O O . GLY A 1 94 ? -9.038 38.983 57.179 1.00 17.19 432 GLY A O 1
ATOM 757 N N . ILE A 1 95 ? -7.585 39.656 55.585 1.00 18.53 433 ILE A N 1
ATOM 758 C CA . ILE A 1 95 ? -6.760 40.385 56.552 1.00 19.41 433 ILE A CA 1
ATOM 759 C C . ILE A 1 95 ? -6.200 41.642 55.885 1.00 20.02 433 ILE A C 1
ATOM 760 O O . ILE A 1 95 ? -5.873 41.627 54.700 1.00 20.07 433 ILE A O 1
ATOM 765 N N . LEU A 1 96 ? -6.050 42.707 56.665 1.00 20.45 434 LEU A N 1
ATOM 766 C CA . LEU A 1 96 ? -5.515 43.961 56.185 1.00 21.39 434 LEU A CA 1
ATOM 767 C C . LEU A 1 96 ? -4.855 44.624 57.383 1.00 21.10 434 LEU A C 1
ATOM 768 O O . LEU A 1 96 ? -5.492 44.767 58.404 1.00 22.02 434 LEU A O 1
ATOM 773 N N . ILE A 1 97 ? -3.570 44.951 57.283 1.00 20.52 435 ILE A N 1
ATOM 774 C CA . ILE A 1 97 ? -2.907 45.776 58.275 1.00 20.36 435 ILE A CA 1
ATOM 775 C C . ILE A 1 97 ? -2.822 47.171 57.649 1.00 21.00 435 ILE A C 1
ATOM 776 O O . ILE A 1 97 ? -2.188 47.346 56.605 1.00 19.72 435 ILE A O 1
ATOM 781 N N . GLY A 1 98 ? -3.493 48.141 58.294 1.00 20.92 436 GLY A N 1
ATOM 782 C CA . GLY A 1 98 ? -3.527 49.522 57.845 1.00 20.64 436 GLY A CA 1
ATOM 783 C C . GLY A 1 98 ? -2.260 50.354 58.026 1.00 20.52 436 GLY A C 1
ATOM 784 O O . GLY A 1 98 ? -1.967 51.169 57.170 1.00 20.64 436 GLY A O 1
ATOM 785 N N . GLU A 1 99 ? -1.504 50.172 59.113 1.00 20.09 437 GLU A N 1
ATOM 786 C CA . GLU A 1 99 ? -0.244 50.916 59.278 1.00 19.83 437 GLU A CA 1
ATOM 787 C C . GLU A 1 99 ? 0.817 50.210 58.502 1.00 19.81 437 GLU A C 1
ATOM 788 O O . GLU A 1 99 ? 1.012 49.018 58.719 1.00 20.58 437 GLU A O 1
ATOM 794 N N . PHE A 1 100 ? 1.563 50.954 57.679 1.00 20.35 438 PHE A N 1
ATOM 795 C CA . PHE A 1 100 ? 2.494 50.379 56.692 1.00 21.16 438 PHE A CA 1
ATOM 796 C C . PHE A 1 100 ? 3.833 49.902 57.212 1.00 21.06 438 PHE A C 1
ATOM 797 O O . PHE A 1 100 ? 4.421 48.978 56.645 1.00 21.83 438 PHE A O 1
ATOM 805 N N . PHE A 1 101 ? 4.338 50.549 58.248 1.00 20.83 439 PHE A N 1
ATOM 806 C CA . PHE A 1 101 ? 5.659 50.205 58.776 1.00 21.06 439 PHE A CA 1
ATOM 807 C C . PHE A 1 101 ? 5.559 49.179 59.912 1.00 21.72 439 PHE A C 1
ATOM 808 O O . PHE A 1 101 ? 6.479 49.036 60.711 1.00 21.99 439 PHE A O 1
ATOM 816 N N . LEU A 1 102 ? 4.422 48.494 59.955 1.00 22.84 440 LEU A N 1
ATOM 817 C CA . LEU A 1 102 ? 4.169 47.346 60.820 1.00 25.24 440 LEU A CA 1
ATOM 818 C C . LEU A 1 102 ? 4.253 46.048 60.026 1.00 27.06 440 LEU A C 1
ATOM 819 O O . LEU A 1 102 ? 4.563 44.995 60.587 1.00 27.94 440 LEU A O 1
ATOM 824 N N . TRP A 1 103 ? 3.929 46.131 58.731 1.00 28.57 441 TRP A N 1
ATOM 825 C CA . TRP A 1 103 ? 4.074 45.017 57.803 1.00 29.42 441 TRP A CA 1
ATOM 826 C C . TRP A 1 103 ? 5.404 44.318 58.017 1.00 28.87 441 TRP A C 1
ATOM 827 O O . TRP A 1 103 ? 6.416 44.961 58.278 1.00 28.65 441 TRP A O 1
ATOM 838 N N . GLY A 1 104 ? 5.374 42.992 57.940 1.00 28.89 442 GLY A N 1
ATOM 839 C CA . GLY A 1 104 ? 6.559 42.169 58.160 1.00 29.00 442 GLY A CA 1
ATOM 840 C C . GLY A 1 104 ? 6.925 41.994 59.630 1.00 29.01 442 GLY A C 1
ATOM 841 O O . GLY A 1 104 ? 8.062 41.663 59.930 1.00 29.18 442 GLY A O 1
ATOM 842 N N . LYS A 1 105 ? 5.973 42.192 60.547 1.00 28.99 443 LYS A N 1
ATOM 843 C CA . LYS A 1 105 ? 6.228 41.987 61.998 1.00 29.43 443 LYS A CA 1
ATOM 844 C C . LYS A 1 105 ? 5.300 40.980 62.693 1.00 28.86 443 LYS A C 1
ATOM 845 O O . LYS A 1 105 ? 5.198 40.968 63.935 1.00 28.51 443 LYS A O 1
ATOM 851 N N . HIS A 1 106 ? 4.653 40.138 61.878 1.00 27.63 444 HIS A N 1
ATOM 852 C CA . HIS A 1 106 ? 3.846 39.003 62.333 1.00 27.07 444 HIS A CA 1
ATOM 853 C C . HIS A 1 106 ? 2.479 39.366 62.894 1.00 25.70 444 HIS A C 1
ATOM 854 O O . HIS A 1 106 ? 1.760 38.498 63.381 1.00 25.37 444 HIS A O 1
ATOM 861 N N . ILE A 1 107 ? 2.112 40.639 62.828 1.00 24.68 445 ILE A N 1
ATOM 862 C CA . ILE A 1 107 ? 0.804 41.046 63.335 1.00 23.50 445 ILE A CA 1
ATOM 863 C C . ILE A 1 107 ? -0.319 40.372 62.576 1.00 22.87 445 ILE A C 1
ATOM 864 O O . ILE A 1 107 ? -1.291 39.890 63.185 1.00 21.94 445 ILE A O 1
ATOM 869 N N . GLY A 1 108 ? -0.183 40.325 61.251 1.00 21.70 446 GLY A N 1
ATOM 870 C CA . GLY A 1 108 ? -1.231 39.723 60.430 1.00 21.53 446 GLY A CA 1
ATOM 871 C C . GLY A 1 108 ? -1.313 38.238 60.711 1.00 21.13 446 GLY A C 1
ATOM 872 O O . GLY A 1 108 ? -2.392 37.666 60.847 1.00 20.88 446 GLY A O 1
ATOM 873 N N . ARG A 1 109 ? -0.146 37.620 60.801 1.00 21.28 447 ARG A N 1
ATOM 874 C CA . ARG A 1 109 ? -0.042 36.209 61.098 1.00 21.44 447 ARG A CA 1
ATOM 875 C C . ARG A 1 109 ? -0.757 35.853 62.408 1.00 21.16 447 ARG A C 1
ATOM 876 O O . ARG A 1 109 ? -1.587 34.951 62.430 1.00 20.98 447 ARG A O 1
ATOM 884 N N . HIS A 1 110 ? -0.426 36.556 63.489 1.00 21.12 448 HIS A N 1
ATOM 885 C CA . HIS A 1 110 ? -1.051 36.326 64.797 1.00 21.31 448 HIS A CA 1
ATOM 886 C C . HIS A 1 110 ? -2.552 36.594 64.784 1.00 19.80 448 HIS A C 1
ATOM 887 O O . HIS A 1 110 ? -3.300 35.916 65.451 1.00 19.47 448 HIS A O 1
ATOM 894 N N . SER A 1 111 ? -2.978 37.597 64.037 1.00 19.44 449 SER A N 1
ATOM 895 C CA . SER A 1 111 ? -4.411 37.917 63.941 1.00 19.89 449 SER A CA 1
ATOM 896 C C . SER A 1 111 ? -5.163 36.794 63.248 1.00 19.68 449 SER A C 1
ATOM 897 O O . SER A 1 111 ? -6.217 36.346 63.730 1.00 20.41 449 SER A O 1
ATOM 900 N N . VAL A 1 112 ? -4.626 36.333 62.121 1.00 18.78 450 VAL A N 1
ATOM 901 C CA . VAL A 1 112 ? -5.251 35.226 61.414 1.00 18.50 450 VAL A CA 1
ATOM 902 C C . VAL A 1 112 ? -5.302 33.978 62.315 1.00 18.35 450 VAL A C 1
ATOM 903 O O . VAL A 1 112 ? -6.337 33.327 62.409 1.00 17.99 450 VAL A O 1
ATOM 907 N N . SER A 1 113 ? -4.216 33.675 63.018 1.00 17.98 451 SER A N 1
ATOM 908 C CA . SER A 1 113 ? -4.247 32.489 63.870 1.00 18.51 451 SER A CA 1
ATOM 909 C C . SER A 1 113 ? -5.287 32.584 64.993 1.00 18.20 451 SER A C 1
ATOM 910 O O . SER A 1 113 ? -5.913 31.568 65.340 1.00 19.00 451 SER A O 1
ATOM 913 N N . LEU A 1 114 ? -5.494 33.787 65.538 1.00 16.95 452 LEU A N 1
ATOM 914 C CA . LEU A 1 114 ? -6.619 34.026 66.461 1.00 16.58 452 LEU A CA 1
ATOM 915 C C . LEU A 1 114 ? -7.990 33.646 65.828 1.00 15.57 452 LEU A C 1
ATOM 916 O O . LEU A 1 114 ? -8.811 32.997 66.447 1.00 15.40 452 LEU A O 1
ATOM 921 N N . VAL A 1 115 ? -8.217 34.054 64.596 1.00 15.37 453 VAL A N 1
ATOM 922 C CA . VAL A 1 115 ? -9.449 33.697 63.875 1.00 15.32 453 VAL A CA 1
ATOM 923 C C . VAL A 1 115 ? -9.560 32.175 63.639 1.00 15.49 453 VAL A C 1
ATOM 924 O O . VAL A 1 115 ? -10.610 31.609 63.888 1.00 15.67 453 VAL A O 1
ATOM 928 N N . LEU A 1 116 ? -8.469 31.522 63.212 1.00 15.73 454 LEU A N 1
ATOM 929 C CA . LEU A 1 116 ? -8.446 30.074 63.047 1.00 16.68 454 LEU A CA 1
ATOM 930 C C . LEU A 1 116 ? -8.792 29.308 64.316 1.00 17.64 454 LEU A C 1
ATOM 931 O O . LEU A 1 116 ? -9.484 28.283 64.259 1.00 16.60 454 LEU A O 1
ATOM 936 N N . LYS A 1 117 ? -8.316 29.801 65.457 1.00 18.71 455 LYS A N 1
ATOM 937 C CA . LYS A 1 117 ? -8.611 29.150 66.727 1.00 20.31 455 LYS A CA 1
ATOM 938 C C . LYS A 1 117 ? -10.111 29.266 67.039 1.00 20.37 455 LYS A C 1
ATOM 939 O O . LYS A 1 117 ? -10.731 28.312 67.503 1.00 21.12 455 LYS A O 1
ATOM 945 N N . TRP A 1 118 ? -10.687 30.434 66.785 1.00 20.60 456 TRP A N 1
ATOM 946 C CA . TRP A 1 118 ? -12.105 30.651 67.042 1.00 20.45 456 TRP A CA 1
ATOM 947 C C . TRP A 1 118 ? -12.935 29.738 66.142 1.00 19.71 456 TRP A C 1
ATOM 948 O O . TRP A 1 118 ? -13.856 29.097 66.609 1.00 20.00 456 TRP A O 1
ATOM 959 N N . LEU A 1 119 ? -12.596 29.671 64.857 1.00 18.54 457 LEU A N 1
ATOM 960 C CA . LEU A 1 119 ? -13.281 28.760 63.901 1.00 17.58 457 LEU A CA 1
ATOM 961 C C . LEU A 1 119 ? -13.251 27.283 64.301 1.00 16.93 457 LEU A C 1
ATOM 962 O O . LEU A 1 119 ? -14.281 26.584 64.270 1.00 15.91 457 LEU A O 1
ATOM 967 N N . LYS A 1 120 ? -12.045 26.822 64.650 1.00 16.26 458 LYS A N 1
ATOM 968 C CA . LYS A 1 120 ? -11.805 25.459 65.098 1.00 16.26 458 LYS A CA 1
ATOM 969 C C . LYS A 1 120 ? -12.661 25.088 66.310 1.00 15.91 458 LYS A C 1
ATOM 970 O O . LYS A 1 120 ? -13.249 24.007 66.359 1.00 15.47 458 LYS A O 1
ATOM 976 N N . ASN A 1 121 ? -12.739 25.995 67.266 1.00 15.23 459 ASN A N 1
ATOM 977 C CA . ASN A 1 121 ? -13.364 25.689 68.536 1.00 16.62 459 ASN A CA 1
ATOM 978 C C . ASN A 1 121 ? -14.887 25.507 68.432 1.00 16.59 459 ASN A C 1
ATOM 979 O O . ASN A 1 121 ? -15.489 24.811 69.250 1.00 16.49 459 ASN A O 1
ATOM 984 N N . ILE A 1 122 ? -15.483 26.148 67.425 1.00 16.37 460 ILE A N 1
ATOM 985 C CA . ILE A 1 122 ? -16.897 25.962 67.115 1.00 16.37 460 ILE A CA 1
ATOM 986 C C . ILE A 1 122 ? -17.189 24.926 66.033 1.00 15.71 460 ILE A C 1
ATOM 987 O O . ILE A 1 122 ? -18.347 24.778 65.626 1.00 15.93 460 ILE A O 1
ATOM 992 N N . GLY A 1 123 ? -16.148 24.228 65.582 1.00 14.60 461 GLY A N 1
ATOM 993 C CA . GLY A 1 123 ? -16.306 23.042 64.776 1.00 14.13 461 GLY A CA 1
ATOM 994 C C . GLY A 1 123 ? -16.066 23.109 63.280 1.00 14.46 461 GLY A C 1
ATOM 995 O O . GLY A 1 123 ? -16.423 22.173 62.579 1.00 14.53 461 GLY A O 1
ATOM 996 N N . TYR A 1 124 ? -15.481 24.195 62.774 1.00 14.44 462 TYR A N 1
ATOM 997 C CA . TYR A 1 124 ? -14.981 24.200 61.399 1.00 14.10 462 TYR A CA 1
ATOM 998 C C . TYR A 1 124 ? -13.752 23.315 61.311 1.00 14.58 462 TYR A C 1
ATOM 999 O O . TYR A 1 124 ? -12.990 23.201 62.267 1.00 14.81 462 TYR A O 1
ATOM 1008 N N . LYS A 1 125 ? -13.558 22.700 60.156 1.00 15.26 463 LYS A N 1
ATOM 1009 C CA . LYS A 1 125 ? -12.425 21.805 59.930 1.00 16.31 463 LYS A CA 1
ATOM 1010 C C . LYS A 1 125 ? -11.487 22.343 58.826 1.00 16.62 463 LYS A C 1
ATOM 1011 O O . LYS A 1 125 ? -10.345 21.892 58.717 1.00 15.90 463 LYS A O 1
ATOM 1017 N N . LYS A 1 126 ? -11.974 23.302 58.022 1.00 17.42 464 LYS A N 1
ATOM 1018 C CA . LYS A 1 126 ? -11.180 23.960 56.969 1.00 17.96 464 LYS A CA 1
ATOM 1019 C C . LYS A 1 126 ? -11.452 25.463 56.901 1.00 18.30 464 LYS A C 1
ATOM 1020 O O . LYS A 1 126 ? -12.499 25.937 57.387 1.00 18.30 464 LYS A O 1
ATOM 1026 N N . ALA A 1 127 ? -10.522 26.178 56.246 1.00 17.05 465 ALA A N 1
ATOM 1027 C CA . ALA A 1 127 ? -10.629 27.606 55.984 1.00 16.54 465 ALA A CA 1
ATOM 1028 C C . ALA A 1 127 ? -9.740 27.929 54.795 1.00 16.63 465 ALA A C 1
ATOM 1029 O O . ALA A 1 127 ? -8.802 27.175 54.494 1.00 17.12 465 ALA A O 1
ATOM 1031 N N . HIS A 1 128 ? -10.035 29.041 54.117 1.00 15.95 466 HIS A N 1
ATOM 1032 C CA . HIS A 1 128 ? -9.233 29.443 52.973 1.00 16.11 466 HIS A CA 1
ATOM 1033 C C . HIS A 1 128 ? -9.023 30.943 52.897 1.00 16.37 466 HIS A C 1
ATOM 1034 O O . HIS A 1 128 ? -9.645 31.695 53.629 1.00 17.22 466 HIS A O 1
ATOM 1041 N N . ALA A 1 129 ? -8.129 31.360 52.008 1.00 16.93 467 ALA A N 1
ATOM 1042 C CA . ALA A 1 129 ? -7.858 32.777 51.735 1.00 16.81 467 ALA A CA 1
ATOM 1043 C C . ALA A 1 129 ? -7.780 32.922 50.210 1.00 16.46 467 ALA A C 1
ATOM 1044 O O . ALA A 1 129 ? -7.343 32.003 49.540 1.00 16.80 467 ALA A O 1
ATOM 1046 N N . ARG A 1 130 ? -8.249 34.041 49.671 1.00 16.82 468 ARG A N 1
ATOM 1047 C CA . ARG A 1 130 ? -8.105 34.348 48.237 1.00 18.59 468 ARG A CA 1
ATOM 1048 C C . ARG A 1 130 ? -7.020 35.404 48.144 1.00 17.84 468 ARG A C 1
ATOM 1049 O O . ARG A 1 130 ? -7.110 36.438 48.815 1.00 17.68 468 ARG A O 1
ATOM 1057 N N . ILE A 1 131 ? -5.991 35.139 47.341 1.00 17.38 469 ILE A N 1
ATOM 1058 C CA . ILE A 1 131 ? -4.833 36.031 47.301 1.00 17.08 469 ILE A CA 1
ATOM 1059 C C . ILE A 1 131 ? -4.400 36.352 45.873 1.00 17.83 469 ILE A C 1
ATOM 1060 O O . ILE A 1 131 ? -4.272 35.445 45.018 1.00 17.62 469 ILE A O 1
ATOM 1065 N N . LEU A 1 132 ? -4.182 37.639 45.611 1.00 18.21 470 LEU A N 1
ATOM 1066 C CA . LEU A 1 132 ? -3.618 38.042 44.316 1.00 19.02 470 LEU A CA 1
ATOM 1067 C C . LEU A 1 132 ? -2.136 37.666 44.243 1.00 19.10 470 LEU A C 1
ATOM 1068 O O . LEU A 1 132 ? -1.397 37.763 45.246 1.00 18.32 470 LEU A O 1
ATOM 1073 N N . GLU A 1 133 ? -1.742 37.213 43.062 1.00 18.78 471 GLU A N 1
ATOM 1074 C CA . GLU A 1 133 ? -0.396 36.773 42.771 1.00 20.11 471 GLU A CA 1
ATOM 1075 C C . GLU A 1 133 ? 0.676 37.760 43.209 1.00 20.12 471 GLU A C 1
ATOM 1076 O O . GLU A 1 133 ? 1.783 37.334 43.533 1.00 21.30 471 GLU A O 1
ATOM 1082 N N . ASN A 1 134 ? 0.369 39.060 43.191 1.00 18.63 472 ASN A N 1
ATOM 1083 C CA . ASN A 1 134 ? 1.380 40.076 43.462 1.00 17.41 472 ASN A CA 1
ATOM 1084 C C . ASN A 1 134 ? 1.517 40.332 44.951 1.00 16.93 472 ASN A C 1
ATOM 1085 O O . ASN A 1 134 ? 2.467 40.973 45.394 1.00 16.23 472 ASN A O 1
ATOM 1090 N N . ASN A 1 135 ? 0.568 39.808 45.729 1.00 17.23 473 ASN A N 1
ATOM 1091 C CA . ASN A 1 135 ? 0.552 40.047 47.156 1.00 17.15 473 ASN A CA 1
ATOM 1092 C C . ASN A 1 135 ? 1.500 39.096 47.891 1.00 18.04 473 ASN A C 1
ATOM 1093 O O . ASN A 1 135 ? 1.048 38.149 48.554 1.00 17.65 473 ASN A O 1
ATOM 1098 N N . ILE A 1 136 ? 2.808 39.353 47.758 1.00 18.48 474 ILE A N 1
ATOM 1099 C CA . ILE A 1 136 ? 3.833 38.474 48.329 1.00 19.28 474 ILE A CA 1
ATOM 1100 C C . ILE A 1 136 ? 3.824 38.354 49.865 1.00 19.57 474 ILE A C 1
ATOM 1101 O O . ILE A 1 136 ? 4.101 37.278 50.400 1.00 19.70 474 ILE A O 1
ATOM 1106 N N . ARG A 1 137 ? 3.471 39.429 50.561 1.00 19.71 475 ARG A N 1
ATOM 1107 C CA . ARG A 1 137 ? 3.456 39.421 52.030 1.00 19.95 475 ARG A CA 1
ATOM 1108 C C . ARG A 1 137 ? 2.300 38.571 52.536 1.00 19.99 475 ARG A C 1
ATOM 1109 O O . ARG A 1 137 ? 2.419 37.854 53.539 1.00 18.27 475 ARG A O 1
ATOM 1117 N N . SER A 1 138 ? 1.197 38.611 51.797 1.00 19.21 476 SER A N 1
ATOM 1118 C CA . SER A 1 138 ? 0.040 37.875 52.226 1.00 19.87 476 SER A CA 1
ATOM 1119 C C . SER A 1 138 ? 0.230 36.379 51.963 1.00 18.63 476 SER A C 1
ATOM 1120 O O . SER A 1 138 ? -0.084 35.543 52.808 1.00 18.59 476 SER A O 1
ATOM 1123 N N . ILE A 1 139 ? 0.806 36.049 50.820 1.00 17.90 477 ILE A N 1
ATOM 1124 C CA . ILE A 1 139 ? 1.196 34.669 50.541 1.00 17.12 477 ILE A CA 1
ATOM 1125 C C . ILE A 1 139 ? 2.113 34.112 51.648 1.00 16.90 477 ILE A C 1
ATOM 1126 O O . ILE A 1 139 ? 1.890 33.011 52.133 1.00 16.24 477 ILE A O 1
ATOM 1131 N N . LYS A 1 140 ? 3.126 34.878 52.055 1.00 16.92 478 LYS A N 1
ATOM 1132 C CA . LYS A 1 140 ? 4.030 34.449 53.130 1.00 17.22 478 LYS A CA 1
ATOM 1133 C C . LYS A 1 140 ? 3.327 34.283 54.462 1.00 16.44 478 LYS A C 1
ATOM 1134 O O . LYS A 1 140 ? 3.605 33.344 55.202 1.00 16.96 478 LYS A O 1
ATOM 1140 N N . LEU A 1 141 ? 2.428 35.208 54.761 1.00 16.18 479 LEU A N 1
ATOM 1141 C CA . LEU A 1 141 ? 1.599 35.139 55.962 1.00 16.34 479 LEU A CA 1
ATOM 1142 C C . LEU A 1 141 ? 0.856 33.797 56.063 1.00 16.46 479 LEU A C 1
ATOM 1143 O O . LEU A 1 141 ? 0.995 33.080 57.056 1.00 16.84 479 LEU A O 1
ATOM 1148 N N . PHE A 1 142 ? 0.074 33.463 55.043 1.00 16.71 480 PHE A N 1
ATOM 1149 C CA . PHE A 1 142 ? -0.795 32.281 55.110 1.00 16.93 480 PHE A CA 1
ATOM 1150 C C . PHE A 1 142 ? -0.030 30.967 55.005 1.00 16.45 480 PHE A C 1
ATOM 1151 O O . PHE A 1 142 ? -0.347 30.001 55.722 1.00 15.36 480 PHE A O 1
ATOM 1159 N N . GLU A 1 143 ? 0.996 30.943 54.154 1.00 15.37 481 GLU A N 1
ATOM 1160 C CA . GLU A 1 143 ? 1.894 29.789 54.121 1.00 15.61 481 GLU A CA 1
ATOM 1161 C C . GLU A 1 143 ? 2.650 29.604 55.456 1.00 15.31 481 GLU A C 1
ATOM 1162 O O . GLU A 1 143 ? 2.950 28.483 55.847 1.00 16.12 481 GLU A O 1
ATOM 1168 N N . SER A 1 144 ? 2.945 30.674 56.180 1.00 14.94 482 SER A N 1
ATOM 1169 C CA . SER A 1 144 ? 3.588 30.472 57.494 1.00 14.69 482 SER A CA 1
ATOM 1170 C C . SER A 1 144 ? 2.623 29.766 58.471 1.00 14.34 482 SER A C 1
ATOM 1171 O O . SER A 1 144 ? 3.034 29.181 59.459 1.00 15.05 482 SER A O 1
ATOM 1174 N N . LEU A 1 145 ? 1.340 29.799 58.164 1.00 13.51 483 LEU A N 1
ATOM 1175 C CA . LEU A 1 145 ? 0.331 29.123 58.982 1.00 13.70 483 LEU A CA 1
ATOM 1176 C C . LEU A 1 145 ? -0.119 27.800 58.378 1.00 13.64 483 LEU A C 1
ATOM 1177 O O . LEU A 1 145 ? -1.116 27.213 58.816 1.00 14.39 483 LEU A O 1
ATOM 1182 N N . GLY A 1 146 ? 0.617 27.321 57.385 1.00 12.84 484 GLY A N 1
ATOM 1183 C CA . GLY A 1 146 ? 0.325 26.025 56.840 1.00 13.00 484 GLY A CA 1
ATOM 1184 C C . GLY A 1 146 ? -0.690 25.976 55.704 1.00 12.69 484 GLY A C 1
ATOM 1185 O O . GLY A 1 146 ? -1.039 24.896 55.279 1.00 12.21 484 GLY A O 1
ATOM 1186 N N . PHE A 1 147 ? -1.168 27.129 55.236 1.00 13.26 485 PHE A N 1
ATOM 1187 C CA . PHE A 1 147 ? -2.027 27.200 54.032 1.00 14.96 485 PHE A CA 1
ATOM 1188 C C . PHE A 1 147 ? -1.242 26.772 52.798 1.00 15.61 485 PHE A C 1
ATOM 1189 O O . PHE A 1 147 ? -0.034 27.031 52.689 1.00 16.36 485 PHE A O 1
ATOM 1197 N N . LYS A 1 148 ? -1.960 26.163 51.863 1.00 16.86 486 LYS A N 1
ATOM 1198 C CA . LYS A 1 148 ? -1.385 25.537 50.663 1.00 17.96 486 LYS A CA 1
ATOM 1199 C C . LYS A 1 148 ? -2.132 26.041 49.456 1.00 18.31 486 LYS A C 1
ATOM 1200 O O . LYS A 1 148 ? -3.357 25.994 49.441 1.00 18.22 486 LYS A O 1
ATOM 1206 N N . LYS A 1 149 ? -1.406 26.532 48.456 1.00 18.70 487 LYS A N 1
ATOM 1207 C CA . LYS A 1 149 ? -2.028 26.912 47.196 1.00 20.38 487 LYS A CA 1
ATOM 1208 C C . LYS A 1 149 ? -2.784 25.716 46.652 1.00 20.82 487 LYS A C 1
ATOM 1209 O O . LYS A 1 149 ? -2.212 24.652 46.460 1.00 21.01 487 LYS A O 1
ATOM 1215 N N . THR A 1 150 ? -4.069 25.900 46.404 1.00 22.18 488 THR A N 1
ATOM 1216 C CA . THR A 1 150 ? -4.952 24.775 46.101 1.00 23.55 488 THR A CA 1
ATOM 1217 C C . THR A 1 150 ? -5.586 24.829 44.713 1.00 23.40 488 THR A C 1
ATOM 1218 O O . THR A 1 150 ? -5.744 23.800 44.073 1.00 23.35 488 THR A O 1
ATOM 1222 N N . LYS A 1 151 ? -5.906 26.032 44.246 1.00 23.81 489 LYS A N 1
ATOM 1223 C CA . LYS A 1 151 ? -6.894 26.217 43.186 1.00 24.52 489 LYS A CA 1
ATOM 1224 C C . LYS A 1 151 ? -6.824 27.658 42.675 1.00 23.84 489 LYS A C 1
ATOM 1225 O O . LYS A 1 151 ? -6.553 28.566 43.445 1.00 24.03 489 LYS A O 1
ATOM 1231 N N . LYS A 1 152 ? -7.070 27.871 41.386 1.00 24.08 490 LYS A N 1
ATOM 1232 C CA . LYS A 1 152 ? -7.218 29.236 40.852 1.00 24.23 490 LYS A CA 1
ATOM 1233 C C . LYS A 1 152 ? -8.455 29.896 41.448 1.00 23.70 490 LYS A C 1
ATOM 1234 O O . LYS A 1 152 ? -9.466 29.237 41.675 1.00 24.18 490 LYS A O 1
ATOM 1240 N N . GLY A 1 153 ? -8.374 31.189 41.722 1.00 23.11 491 GLY A N 1
ATOM 1241 C CA . GLY A 1 153 ? -9.574 31.981 41.982 1.00 22.59 491 GLY A CA 1
ATOM 1242 C C . GLY A 1 153 ? -9.924 32.611 40.639 1.00 22.52 491 GLY A C 1
ATOM 1243 O O . GLY A 1 153 ? -9.857 31.947 39.617 1.00 22.55 491 GLY A O 1
ATOM 1244 N N . ARG A 1 154 ? -10.257 33.899 40.646 1.00 22.72 492 ARG A N 1
ATOM 1245 C CA . ARG A 1 154 ? -10.385 34.710 39.425 1.00 23.00 492 ARG A CA 1
ATOM 1246 C C . ARG A 1 154 ? -8.989 35.062 38.878 1.00 23.27 492 ARG A C 1
ATOM 1247 O O . ARG A 1 154 ? -7.971 34.694 39.489 1.00 22.77 492 ARG A O 1
ATOM 1255 N N . GLU A 1 155 ? -8.931 35.718 37.716 1.00 23.04 493 GLU A N 1
ATOM 1256 C CA . GLU A 1 155 ? -7.652 36.011 37.052 1.00 23.28 493 GLU A CA 1
ATOM 1257 C C . GLU A 1 155 ? -6.622 36.533 38.041 1.00 22.74 493 GLU A C 1
ATOM 1258 O O . GLU A 1 155 ? -6.950 37.373 38.879 1.00 22.69 493 GLU A O 1
ATOM 1264 N N . ASN A 1 156 ? -5.388 36.029 37.959 1.00 21.71 494 ASN A N 1
ATOM 1265 C CA . ASN A 1 156 ? -4.284 36.450 38.859 1.00 20.68 494 ASN A CA 1
ATOM 1266 C C . ASN A 1 156 ? -4.535 36.246 40.378 1.00 20.27 494 ASN A C 1
ATOM 1267 O O . ASN A 1 156 ? -3.826 36.811 41.225 1.00 19.64 494 ASN A O 1
ATOM 1272 N N . GLU A 1 157 ? -5.552 35.455 40.700 1.00 19.65 495 GLU A N 1
ATOM 1273 C CA . GLU A 1 157 ? -5.995 35.203 42.072 1.00 19.19 495 GLU A CA 1
ATOM 1274 C C . GLU A 1 157 ? -5.932 33.684 42.375 1.00 19.05 495 GLU A C 1
ATOM 1275 O O . GLU A 1 157 ? -6.311 32.853 41.534 1.00 18.35 495 GLU A O 1
ATOM 1281 N N . TRP A 1 158 ? -5.455 33.343 43.575 1.00 18.72 496 TRP A N 1
ATOM 1282 C CA . TRP A 1 158 ? -5.271 31.959 43.993 1.00 17.92 496 TRP A CA 1
ATOM 1283 C C . TRP A 1 158 ? -5.952 31.677 45.316 1.00 18.09 496 TRP A C 1
ATOM 1284 O O . TRP A 1 158 ? -5.946 32.514 46.217 1.00 17.34 496 TRP A O 1
ATOM 1295 N N . ILE A 1 159 ? -6.513 30.478 45.431 1.00 17.96 497 ILE A N 1
ATOM 1296 C CA . ILE A 1 159 ? -7.060 30.008 46.696 1.00 17.35 497 ILE A CA 1
ATOM 1297 C C . ILE A 1 159 ? -6.003 29.161 47.383 1.00 17.32 497 ILE A C 1
ATOM 1298 O O . ILE A 1 159 ? -5.362 28.310 46.731 1.00 17.78 497 ILE A O 1
ATOM 1303 N N . TYR A 1 160 ? -5.839 29.429 48.677 1.00 15.84 498 TYR A N 1
ATOM 1304 C CA . TYR A 1 160 ? -4.935 28.760 49.575 1.00 16.12 498 TYR A CA 1
ATOM 1305 C C . TYR A 1 160 ? -5.801 28.209 50.708 1.00 16.41 498 TYR A C 1
ATOM 1306 O O . TYR A 1 160 ? -6.603 28.959 51.267 1.00 15.51 498 TYR A O 1
ATOM 1315 N N . GLU A 1 161 ? -5.643 26.925 51.052 1.00 16.37 499 GLU A N 1
ATOM 1316 C CA . GLU A 1 161 ? -6.523 26.278 52.033 1.00 17.10 499 GLU A CA 1
ATOM 1317 C C . GLU A 1 161 ? -5.728 25.680 53.158 1.00 16.88 499 GLU A C 1
ATOM 1318 O O . GLU A 1 161 ? -4.556 25.334 52.985 1.00 17.45 499 GLU A O 1
ATOM 1324 N N . VAL A 1 162 ? -6.374 25.536 54.305 1.00 16.51 500 VAL A N 1
ATOM 1325 C CA . VAL A 1 162 ? -5.742 24.912 55.449 1.00 16.87 500 VAL A CA 1
ATOM 1326 C C . VAL A 1 162 ? -6.765 24.018 56.147 1.00 17.85 500 VAL A C 1
ATOM 1327 O O . VAL A 1 162 ? -7.980 24.309 56.136 1.00 18.48 500 VAL A O 1
ATOM 1331 N N . ASN A 1 163 ? -6.270 22.928 56.721 1.00 18.74 501 ASN A N 1
ATOM 1332 C CA . ASN A 1 163 ? -7.048 22.090 57.637 1.00 20.72 501 ASN A CA 1
ATOM 1333 C C . ASN A 1 163 ? -6.804 22.611 59.026 1.00 22.32 501 ASN A C 1
ATOM 1334 O O . ASN A 1 163 ? -5.660 22.863 59.404 1.00 22.73 501 ASN A O 1
ATOM 1339 N N . LEU A 1 164 ? -7.894 22.789 59.759 1.00 23.93 502 LEU A N 1
ATOM 1340 C CA . LEU A 1 164 ? -7.886 23.373 61.093 1.00 26.02 502 LEU A CA 1
ATOM 1341 C C . LEU A 1 164 ? -7.511 22.356 62.174 1.00 27.30 502 LEU A C 1
ATOM 1342 O O . LEU A 1 164 ? -6.738 22.645 63.107 1.00 28.60 502 LEU A O 1
ATOM 1348 N N . LYS B 1 13 ? -25.490 68.486 56.334 1.00 24.65 351 LYS B N 1
ATOM 1349 C CA . LYS B 1 13 ? -24.998 69.465 57.341 1.00 24.85 351 LYS B CA 1
ATOM 1350 C C . LYS B 1 13 ? -23.614 69.099 57.896 1.00 24.52 351 LYS B C 1
ATOM 1351 O O . LYS B 1 13 ? -23.303 67.936 58.174 1.00 24.54 351 LYS B O 1
ATOM 1357 N N . ILE B 1 14 ? -22.802 70.124 58.070 1.00 24.28 352 ILE B N 1
ATOM 1358 C CA . ILE B 1 14 ? -21.449 69.967 58.543 1.00 24.57 352 ILE B CA 1
ATOM 1359 C C . ILE B 1 14 ? -21.316 70.516 59.959 1.00 24.45 352 ILE B C 1
ATOM 1360 O O . ILE B 1 14 ? -21.929 71.518 60.294 1.00 25.08 352 ILE B O 1
ATOM 1365 N N . ILE B 1 15 ? -20.566 69.797 60.794 1.00 24.46 353 ILE B N 1
ATOM 1366 C CA . ILE B 1 15 ? -20.297 70.153 62.180 1.00 23.93 353 ILE B CA 1
ATOM 1367 C C . ILE B 1 15 ? -18.842 69.834 62.368 1.00 22.99 353 ILE B C 1
ATOM 1368 O O . ILE B 1 15 ? -18.364 68.858 61.793 1.00 23.41 353 ILE B O 1
ATOM 1373 N N . ILE B 1 16 ? -18.117 70.641 63.137 1.00 21.46 354 ILE B N 1
ATOM 1374 C CA . ILE B 1 16 ? -16.743 70.288 63.482 1.00 19.91 354 ILE B CA 1
ATOM 1375 C C . ILE B 1 16 ? -16.618 70.171 65.015 1.00 19.78 354 ILE B C 1
ATOM 1376 O O . ILE B 1 16 ? -17.185 70.973 65.742 1.00 18.79 354 ILE B O 1
ATOM 1381 N N . ARG B 1 17 ? -15.878 69.171 65.486 1.00 18.98 355 ARG B N 1
ATOM 1382 C CA . ARG B 1 17 ? -15.715 68.937 66.909 1.00 19.15 355 ARG B CA 1
ATOM 1383 C C . ARG B 1 17 ? -14.239 68.669 67.121 1.00 19.35 355 ARG B C 1
ATOM 1384 O O . ARG B 1 17 ? -13.541 68.207 66.192 1.00 19.91 355 ARG B O 1
ATOM 1392 N N . GLN B 1 18 ? -13.761 68.937 68.332 1.00 19.54 356 GLN B N 1
ATOM 1393 C CA . GLN B 1 18 ? -12.334 68.757 68.638 1.00 20.66 356 GLN B CA 1
ATOM 1394 C C . GLN B 1 18 ? -11.914 67.290 68.515 1.00 20.76 356 GLN B C 1
ATOM 1395 O O . GLN B 1 18 ? -12.684 66.370 68.803 1.00 21.85 356 GLN B O 1
ATOM 1401 N N . ILE B 1 19 ? -10.690 67.090 68.072 1.00 20.49 357 ILE B N 1
ATOM 1402 C CA . ILE B 1 19 ? -10.138 65.775 67.911 1.00 21.51 357 ILE B CA 1
ATOM 1403 C C . ILE B 1 19 ? -9.930 65.154 69.285 1.00 21.18 357 ILE B C 1
ATOM 1404 O O . ILE B 1 19 ? -9.728 65.876 70.249 1.00 20.44 357 ILE B O 1
ATOM 1409 N N . THR B 1 20 ? -10.034 63.826 69.380 1.00 21.75 358 THR B N 1
ATOM 1410 C CA . THR B 1 20 ? -9.551 63.087 70.572 1.00 22.45 358 THR B CA 1
ATOM 1411 C C . THR B 1 20 ? -8.528 62.033 70.191 1.00 22.40 358 THR B C 1
ATOM 1412 O O . THR B 1 20 ? -8.358 61.720 69.007 1.00 22.41 358 THR B O 1
ATOM 1416 N N . ASP B 1 21 ? -7.860 61.505 71.214 1.00 22.57 359 ASP B N 1
ATOM 1417 C CA . ASP B 1 21 ? -7.017 60.326 71.142 1.00 23.47 359 ASP B CA 1
ATOM 1418 C C . ASP B 1 21 ? -7.577 59.288 70.190 1.00 23.22 359 ASP B C 1
ATOM 1419 O O . ASP B 1 21 ? -6.854 58.732 69.347 1.00 23.68 359 ASP B O 1
ATOM 1424 N N . ASN B 1 22 ? -8.870 59.024 70.336 1.00 22.77 360 ASN B N 1
ATOM 1425 C CA . ASN B 1 22 ? -9.528 57.957 69.587 1.00 22.91 360 ASN B CA 1
ATOM 1426 C C . ASN B 1 22 ? -9.490 58.148 68.081 1.00 21.36 360 ASN B C 1
ATOM 1427 O O . ASN B 1 22 ? -9.541 57.171 67.340 1.00 21.37 360 ASN B O 1
ATOM 1432 N N . ASP B 1 23 ? -9.374 59.403 67.645 1.00 19.92 361 ASP B N 1
ATOM 1433 C CA . ASP B 1 23 ? -9.337 59.758 66.222 1.00 18.89 361 ASP B CA 1
ATOM 1434 C C . ASP B 1 23 ? -7.921 59.650 65.614 1.00 17.91 361 ASP B C 1
ATOM 1435 O O . ASP B 1 23 ? -7.752 59.825 64.388 1.00 16.55 361 ASP B O 1
ATOM 1440 N N . LEU B 1 24 ? -6.919 59.394 66.465 1.00 16.56 362 LEU B N 1
ATOM 1441 C CA . LEU B 1 24 ? -5.499 59.434 66.015 1.00 16.31 362 LEU B CA 1
ATOM 1442 C C . LEU B 1 24 ? -5.216 58.508 64.820 1.00 15.58 362 LEU B C 1
ATOM 1443 O O . LEU B 1 24 ? -4.531 58.915 63.869 1.00 15.67 362 LEU B O 1
ATOM 1448 N N . GLU B 1 25 ? -5.738 57.282 64.873 1.00 14.58 363 GLU B N 1
ATOM 1449 C CA . GLU B 1 25 ? -5.512 56.286 63.793 1.00 14.56 363 GLU B CA 1
ATOM 1450 C C . GLU B 1 25 ? -6.168 56.669 62.481 1.00 14.77 363 GLU B C 1
ATOM 1451 O O . GLU B 1 25 ? -5.617 56.396 61.403 1.00 14.44 363 GLU B O 1
ATOM 1457 N N . LEU B 1 26 ? -7.357 57.266 62.574 1.00 15.17 364 LEU B N 1
ATOM 1458 C CA . LEU B 1 26 ? -8.113 57.669 61.379 1.00 15.83 364 LEU B CA 1
ATOM 1459 C C . LEU B 1 26 ? -7.427 58.857 60.727 1.00 16.52 364 LEU B C 1
ATOM 1460 O O . LEU B 1 26 ? -7.290 58.936 59.504 1.00 15.91 364 LEU B O 1
ATOM 1465 N N . LEU B 1 27 ? -6.983 59.782 61.573 1.00 17.94 365 LEU B N 1
ATOM 1466 C CA . LEU B 1 27 ? -6.194 60.886 61.107 1.00 19.47 365 LEU B CA 1
ATOM 1467 C C . LEU B 1 27 ? -4.903 60.396 60.404 1.00 19.32 365 LEU B C 1
ATOM 1468 O O . LEU B 1 27 ? -4.598 60.829 59.294 1.00 19.73 365 LEU B O 1
ATOM 1481 N N . ALA B 1 29 ? -4.391 57.493 58.944 1.00 17.28 367 ALA B N 1
ATOM 1482 C CA . ALA B 1 29 ? -4.679 56.745 57.744 1.00 17.41 367 ALA B CA 1
ATOM 1483 C C . ALA B 1 29 ? -4.988 57.687 56.584 1.00 18.18 367 ALA B C 1
ATOM 1484 O O . ALA B 1 29 ? -4.650 57.383 55.436 1.00 18.55 367 ALA B O 1
ATOM 1486 N N . TRP B 1 30 ? -5.613 58.832 56.881 1.00 18.16 368 TRP B N 1
ATOM 1487 C CA . TRP B 1 30 ? -5.858 59.861 55.860 1.00 18.14 368 TRP B CA 1
ATOM 1488 C C . TRP B 1 30 ? -4.537 60.467 55.343 1.00 17.86 368 TRP B C 1
ATOM 1489 O O . TRP B 1 30 ? -4.314 60.608 54.117 1.00 17.72 368 TRP B O 1
ATOM 1500 N N . ARG B 1 31 ? -3.673 60.791 56.305 1.00 17.41 369 ARG B N 1
ATOM 1501 C CA A ARG B 1 31 ? -2.382 61.421 56.050 0.50 17.29 369 ARG B CA 1
ATOM 1502 C CA B ARG B 1 31 ? -2.400 61.429 56.008 0.50 17.46 369 ARG B CA 1
ATOM 1503 C C . ARG B 1 31 ? -1.373 60.439 55.429 1.00 17.48 369 ARG B C 1
ATOM 1504 O O . ARG B 1 31 ? -0.335 60.853 54.875 1.00 18.17 369 ARG B O 1
ATOM 1519 N N . SER B 1 32 ? -1.662 59.139 55.525 1.00 16.80 370 SER B N 1
ATOM 1520 C CA . SER B 1 32 ? -0.778 58.096 54.967 1.00 16.37 370 SER B CA 1
ATOM 1521 C C . SER B 1 32 ? -1.199 57.637 53.573 1.00 15.98 370 SER B C 1
ATOM 1522 O O . SER B 1 32 ? -0.622 56.729 53.031 1.00 15.74 370 SER B O 1
ATOM 1525 N N . ASN B 1 33 ? -2.218 58.260 53.012 1.00 16.32 371 ASN B N 1
ATOM 1526 C CA . ASN B 1 33 ? -2.667 57.958 51.663 1.00 16.37 371 ASN B CA 1
ATOM 1527 C C . ASN B 1 33 ? -1.894 58.855 50.679 1.00 16.24 371 ASN B C 1
ATOM 1528 O O . ASN B 1 33 ? -2.064 60.068 50.710 1.00 16.81 371 ASN B O 1
ATOM 1533 N N . PRO B 1 34 ? -1.041 58.268 49.814 1.00 15.59 372 PRO B N 1
ATOM 1534 C CA . PRO B 1 34 ? -0.271 59.018 48.804 1.00 15.82 372 PRO B CA 1
ATOM 1535 C C . PRO B 1 34 ? -1.098 59.933 47.935 1.00 16.15 372 PRO B C 1
ATOM 1536 O O . PRO B 1 34 ? -0.535 60.873 47.369 1.00 15.37 372 PRO B O 1
ATOM 1540 N N . LEU B 1 35 ? -2.410 59.658 47.816 1.00 16.71 373 LEU B N 1
ATOM 1541 C CA . LEU B 1 35 ? -3.299 60.471 46.959 1.00 17.28 373 LEU B CA 1
ATOM 1542 C C . LEU B 1 35 ? -3.494 61.812 47.614 1.00 17.80 373 LEU B C 1
ATOM 1543 O O . LEU B 1 35 ? -3.993 62.742 47.003 1.00 18.43 373 LEU B O 1
ATOM 1548 N N . ILE B 1 36 ? -3.078 61.882 48.875 1.00 17.67 374 ILE B N 1
ATOM 1549 C CA . ILE B 1 36 ? -3.283 63.037 49.686 1.00 17.98 374 ILE B CA 1
ATOM 1550 C C . ILE B 1 36 ? -1.949 63.627 50.073 1.00 17.47 374 ILE B C 1
ATOM 1551 O O . ILE B 1 36 ? -1.774 64.816 49.926 1.00 18.20 374 ILE B O 1
ATOM 1556 N N . TYR B 1 37 ? -1.002 62.822 50.551 1.00 17.05 375 TYR B N 1
ATOM 1557 C CA . TYR B 1 37 ? 0.292 63.391 50.927 1.00 16.96 375 TYR B CA 1
ATOM 1558 C C . TYR B 1 37 ? 1.168 63.870 49.730 1.00 17.17 375 TYR B C 1
ATOM 1559 O O . TYR B 1 37 ? 2.195 64.525 49.943 1.00 16.96 375 TYR B O 1
ATOM 1568 N N . LYS B 1 38 ? 0.740 63.598 48.490 1.00 16.96 376 LYS B N 1
ATOM 1569 C CA . LYS B 1 38 ? 1.326 64.280 47.321 1.00 17.12 376 LYS B CA 1
ATOM 1570 C C . LYS B 1 38 ? 1.232 65.825 47.428 1.00 17.35 376 LYS B C 1
ATOM 1571 O O . LYS B 1 38 ? 1.919 66.573 46.714 1.00 17.42 376 LYS B O 1
ATOM 1577 N N . PHE B 1 39 ? 0.374 66.291 48.327 1.00 17.87 377 PHE B N 1
ATOM 1578 C CA . PHE B 1 39 ? 0.143 67.703 48.534 1.00 17.88 377 PHE B CA 1
ATOM 1579 C C . PHE B 1 39 ? 0.795 68.243 49.804 1.00 18.35 377 PHE B C 1
ATOM 1580 O O . PHE B 1 39 ? 0.640 69.422 50.113 1.00 19.75 377 PHE B O 1
ATOM 1588 N N . PHE B 1 40 ? 1.480 67.391 50.565 1.00 18.42 378 PHE B N 1
ATOM 1589 C CA . PHE B 1 40 ? 2.131 67.833 51.800 1.00 18.15 378 PHE B CA 1
ATOM 1590 C C . PHE B 1 40 ? 3.612 67.977 51.525 1.00 18.32 378 PHE B C 1
ATOM 1591 O O . PHE B 1 40 ? 4.208 67.148 50.843 1.00 17.81 378 PHE B O 1
ATOM 1599 N N . TYR B 1 41 ? 4.195 69.017 52.099 1.00 18.84 379 TYR B N 1
ATOM 1600 C CA . TYR B 1 41 ? 5.593 69.372 51.899 1.00 19.26 379 TYR B CA 1
ATOM 1601 C C . TYR B 1 41 ? 6.515 68.231 52.340 1.00 19.89 379 TYR B C 1
ATOM 1602 O O . TYR B 1 41 ? 6.339 67.658 53.420 1.00 21.00 379 TYR B O 1
ATOM 1611 N N . ILE B 1 42 ? 7.469 67.898 51.483 1.00 19.88 380 ILE B N 1
ATOM 1612 C CA . ILE B 1 42 ? 8.408 66.764 51.649 1.00 20.59 380 ILE B CA 1
ATOM 1613 C C . ILE B 1 42 ? 7.909 65.343 52.047 1.00 20.10 380 ILE B C 1
ATOM 1614 O O . ILE B 1 42 ? 8.710 64.423 52.016 1.00 20.34 380 ILE B O 1
ATOM 1619 N N . GLN B 1 43 ? 6.629 65.139 52.388 1.00 19.18 381 GLN B N 1
ATOM 1620 C CA . GLN B 1 43 ? 6.166 63.785 52.704 1.00 17.76 381 GLN B CA 1
ATOM 1621 C C . GLN B 1 43 ? 6.240 62.859 51.500 1.00 16.94 381 GLN B C 1
ATOM 1622 O O . GLN B 1 43 ? 5.644 63.141 50.451 1.00 17.35 381 GLN B O 1
ATOM 1628 N N . LYS B 1 44 ? 6.946 61.749 51.666 1.00 15.17 382 LYS B N 1
ATOM 1629 C CA . LYS B 1 44 ? 7.162 60.811 50.575 1.00 14.68 382 LYS B CA 1
ATOM 1630 C C . LYS B 1 44 ? 6.656 59.423 50.895 1.00 14.32 382 LYS B C 1
ATOM 1631 O O . LYS B 1 44 ? 6.648 58.560 50.024 1.00 15.23 382 LYS B O 1
ATOM 1637 N N . GLU B 1 45 ? 6.269 59.189 52.145 1.00 13.61 383 GLU B N 1
ATOM 1638 C CA . GLU B 1 45 ? 5.923 57.842 52.599 1.00 14.16 383 GLU B CA 1
ATOM 1639 C C . GLU B 1 45 ? 4.703 57.976 53.458 1.00 13.12 383 GLU B C 1
ATOM 1640 O O . GLU B 1 45 ? 4.390 59.059 53.917 1.00 13.76 383 GLU B O 1
ATOM 1646 N N . PRO B 1 46 ? 4.013 56.866 53.705 1.00 12.93 384 PRO B N 1
ATOM 1647 C CA . PRO B 1 46 ? 3.026 56.880 54.794 1.00 13.36 384 PRO B CA 1
ATOM 1648 C C . PRO B 1 46 ? 3.693 57.185 56.147 1.00 14.09 384 PRO B C 1
ATOM 1649 O O . PRO B 1 46 ? 4.926 57.068 56.297 1.00 13.24 384 PRO B O 1
ATOM 1653 N N . LEU B 1 47 ? 2.875 57.583 57.113 1.00 14.96 385 LEU B N 1
ATOM 1654 C CA . LEU B 1 47 ? 3.358 57.897 58.454 1.00 15.48 385 LEU B CA 1
ATOM 1655 C C . LEU B 1 47 ? 3.697 56.654 59.257 1.00 15.58 385 LEU B C 1
ATOM 1656 O O . LEU B 1 47 ? 3.106 55.594 59.002 1.00 15.82 385 LEU B O 1
ATOM 1661 N N . LYS B 1 48 ? 4.677 56.776 60.171 1.00 15.11 386 LYS B N 1
ATOM 1662 C CA . LYS B 1 48 ? 4.885 55.812 61.263 1.00 15.37 386 LYS B CA 1
ATOM 1663 C C . LYS B 1 48 ? 4.141 56.307 62.494 1.00 15.05 386 LYS B C 1
ATOM 1664 O O . LYS B 1 48 ? 3.971 57.517 62.678 1.00 14.75 386 LYS B O 1
ATOM 1670 N N . TRP B 1 49 ? 3.716 55.378 63.342 1.00 14.54 387 TRP B N 1
ATOM 1671 C CA . TRP B 1 49 ? 2.991 55.745 64.540 1.00 14.00 387 TRP B CA 1
ATOM 1672 C C . TRP B 1 49 ? 3.807 56.697 65.457 1.00 13.70 387 TRP B C 1
ATOM 1673 O O . TRP B 1 49 ? 3.276 57.700 65.959 1.00 12.15 387 TRP B O 1
ATOM 1684 N N . GLU B 1 50 ? 5.090 56.411 65.646 1.00 13.96 388 GLU B N 1
ATOM 1685 C CA A GLU B 1 50 ? 5.892 57.242 66.561 0.50 15.13 388 GLU B CA 1
ATOM 1686 C CA B GLU B 1 50 ? 5.922 57.216 66.540 0.50 14.78 388 GLU B CA 1
ATOM 1687 C C . GLU B 1 50 ? 6.001 58.679 66.096 1.00 15.06 388 GLU B C 1
ATOM 1688 O O . GLU B 1 50 ? 6.020 59.593 66.923 1.00 14.91 388 GLU B O 1
ATOM 1699 N N . GLU B 1 51 ? 6.020 58.898 64.785 1.00 16.05 389 GLU B N 1
ATOM 1700 C CA . GLU B 1 51 ? 6.060 60.257 64.239 1.00 17.19 389 GLU B CA 1
ATOM 1701 C C . GLU B 1 51 ? 4.694 60.915 64.406 1.00 17.07 389 GLU B C 1
ATOM 1702 O O . GLU B 1 51 ? 4.583 62.047 64.868 1.00 18.17 389 GLU B O 1
ATOM 1708 N N . HIS B 1 52 ? 3.645 60.186 64.058 1.00 16.56 390 HIS B N 1
ATOM 1709 C CA . HIS B 1 52 ? 2.286 60.673 64.254 1.00 16.19 390 HIS B CA 1
ATOM 1710 C C . HIS B 1 52 ? 2.023 60.995 65.718 1.00 16.04 390 HIS B C 1
ATOM 1711 O O . HIS B 1 52 ? 1.443 62.020 66.014 1.00 16.07 390 HIS B O 1
ATOM 1718 N N . TYR B 1 53 ? 2.454 60.113 66.627 1.00 16.82 391 TYR B N 1
ATOM 1719 C CA . TYR B 1 53 ? 2.184 60.310 68.051 1.00 17.39 391 TYR B CA 1
ATOM 1720 C C . TYR B 1 53 ? 2.995 61.500 68.566 1.00 18.54 391 TYR B C 1
ATOM 1721 O O . TYR B 1 53 ? 2.530 62.312 69.393 1.00 18.58 391 TYR B O 1
ATOM 1730 N N . SER B 1 54 ? 4.229 61.591 68.081 1.00 19.70 392 SER B N 1
ATOM 1731 C CA . SER B 1 54 ? 5.104 62.679 68.490 1.00 20.62 392 SER B CA 1
ATOM 1732 C C . SER B 1 54 ? 4.521 64.033 68.055 1.00 20.07 392 SER B C 1
ATOM 1733 O O . SER B 1 54 ? 4.608 64.999 68.809 1.00 20.26 392 SER B O 1
ATOM 1736 N N . TRP B 1 55 ? 3.895 64.080 66.871 1.00 20.15 393 TRP B N 1
ATOM 1737 C CA . TRP B 1 55 ? 3.165 65.270 66.423 1.00 19.86 393 TRP B CA 1
ATOM 1738 C C . TRP B 1 55 ? 2.063 65.581 67.408 1.00 20.18 393 TRP B C 1
ATOM 1739 O O . TRP B 1 55 ? 1.901 66.727 67.823 1.00 20.26 393 TRP B O 1
ATOM 1750 N N . TRP B 1 56 ? 1.292 64.556 67.757 1.00 20.31 394 TRP B N 1
ATOM 1751 C CA . TRP B 1 56 ? 0.197 64.700 68.706 1.00 20.96 394 TRP B CA 1
ATOM 1752 C C . TRP B 1 56 ? 0.695 65.272 70.031 1.00 21.29 394 TRP B C 1
ATOM 1753 O O . TRP B 1 56 ? 0.082 66.177 70.588 1.00 20.86 394 TRP B O 1
ATOM 1772 N N . SER B 1 58 ? 3.367 67.041 70.683 1.00 24.72 396 SER B N 1
ATOM 1773 C CA . SER B 1 58 ? 4.036 68.335 70.584 1.00 25.28 396 SER B CA 1
ATOM 1774 C C . SER B 1 58 ? 3.145 69.489 70.129 1.00 24.90 396 SER B C 1
ATOM 1775 O O . SER B 1 58 ? 3.638 70.603 69.937 1.00 25.93 396 SER B O 1
ATOM 1778 N N . ARG B 1 59 ? 1.843 69.239 70.009 1.00 24.02 397 ARG B N 1
ATOM 1779 C CA . ARG B 1 59 ? 0.874 70.257 69.626 1.00 23.33 397 ARG B CA 1
ATOM 1780 C C . ARG B 1 59 ? 0.857 71.406 70.640 1.00 23.64 397 ARG B C 1
ATOM 1781 O O . ARG B 1 59 ? 0.702 71.159 71.843 1.00 23.22 397 ARG B O 1
ATOM 1789 N N . GLU B 1 60 ? 1.038 72.642 70.151 1.00 22.82 398 GLU B N 1
ATOM 1790 C CA . GLU B 1 60 ? 0.969 73.867 70.969 1.00 22.73 398 GLU B CA 1
ATOM 1791 C C . GLU B 1 60 ? 0.409 74.978 70.109 1.00 21.43 398 GLU B C 1
ATOM 1792 O O . GLU B 1 60 ? 0.687 75.021 68.912 1.00 20.71 398 GLU B O 1
ATOM 1798 N N . ASN B 1 61 ? -0.345 75.885 70.732 1.00 20.43 399 ASN B N 1
ATOM 1799 C CA . ASN B 1 61 ? -0.931 77.036 70.046 1.00 19.69 399 ASN B CA 1
ATOM 1800 C C . ASN B 1 61 ? -1.724 76.609 68.824 1.00 19.46 399 ASN B C 1
ATOM 1801 O O . ASN B 1 61 ? -1.610 77.188 67.745 1.00 18.76 399 ASN B O 1
ATOM 1806 N N . ARG B 1 62 ? -2.490 75.536 69.000 1.00 19.30 400 ARG B N 1
ATOM 1807 C CA . ARG B 1 62 ? -3.316 75.022 67.936 1.00 19.64 400 ARG B CA 1
ATOM 1808 C C . ARG B 1 62 ? -4.590 74.358 68.419 1.00 19.52 400 ARG B C 1
ATOM 1809 O O . ARG B 1 62 ? -4.712 73.955 69.595 1.00 18.85 400 ARG B O 1
ATOM 1817 N N . VAL B 1 63 ? -5.533 74.283 67.486 1.00 18.93 401 VAL B N 1
ATOM 1818 C CA . VAL B 1 63 ? -6.776 73.552 67.645 1.00 19.50 401 VAL B CA 1
ATOM 1819 C C . VAL B 1 63 ? -6.966 72.684 66.383 1.00 19.28 401 VAL B C 1
ATOM 1820 O O . VAL B 1 63 ? -6.754 73.153 65.253 1.00 19.10 401 VAL B O 1
ATOM 1824 N N . ASP B 1 64 ? -7.353 71.426 66.606 1.00 19.59 402 ASP B N 1
ATOM 1825 C CA . ASP B 1 64 ? -7.631 70.448 65.569 1.00 18.65 402 ASP B CA 1
ATOM 1826 C C . ASP B 1 64 ? -9.045 69.928 65.732 1.00 18.89 402 ASP B C 1
ATOM 1827 O O . ASP B 1 64 ? -9.426 69.501 66.817 1.00 18.12 402 ASP B O 1
ATOM 1832 N N . TRP B 1 65 ? -9.818 69.955 64.650 1.00 18.32 403 TRP B N 1
ATOM 1833 C CA . TRP B 1 65 ? -11.165 69.453 64.689 1.00 18.73 403 TRP B CA 1
ATOM 1834 C C . TRP B 1 65 ? -11.311 68.246 63.731 1.00 19.40 403 TRP B C 1
ATOM 1835 O O . TRP B 1 65 ? -10.592 68.139 62.726 1.00 19.11 403 TRP B O 1
ATOM 1846 N N . ILE B 1 66 ? -12.271 67.365 64.028 1.00 19.65 404 ILE B N 1
ATOM 1847 C CA . ILE B 1 66 ? -12.757 66.437 63.025 1.00 19.35 404 ILE B CA 1
ATOM 1848 C C . ILE B 1 66 ? -14.031 66.992 62.385 1.00 18.85 404 ILE B C 1
ATOM 1849 O O . ILE B 1 66 ? -14.935 67.466 63.067 1.00 18.76 404 ILE B O 1
ATOM 1854 N N . ILE B 1 67 ? -14.082 66.899 61.065 1.00 18.05 405 ILE B N 1
ATOM 1855 C CA . ILE B 1 67 ? -15.254 67.257 60.295 1.00 17.18 405 ILE B CA 1
ATOM 1856 C C . ILE B 1 67 ? -16.256 66.115 60.250 1.00 17.27 405 ILE B C 1
ATOM 1857 O O . ILE B 1 67 ? -15.924 65.003 59.858 1.00 17.06 405 ILE B O 1
ATOM 1862 N N . LEU B 1 68 ? -17.478 66.413 60.669 1.00 17.78 406 LEU B N 1
ATOM 1863 C CA . LEU B 1 68 ? -18.602 65.488 60.629 1.00 19.49 406 LEU B CA 1
ATOM 1864 C C . LEU B 1 68 ? -19.603 65.879 59.530 1.00 20.02 406 LEU B C 1
ATOM 1865 O O . LEU B 1 68 ? -20.053 67.022 59.489 1.00 20.74 406 LEU B O 1
ATOM 1870 N N . LEU B 1 69 ? -19.919 64.939 58.634 1.00 19.92 407 LEU B N 1
ATOM 1871 C CA . LEU B 1 69 ? -20.941 65.133 57.624 1.00 19.59 407 LEU B CA 1
ATOM 1872 C C . LEU B 1 69 ? -22.216 64.348 57.978 1.00 20.81 407 LEU B C 1
ATOM 1873 O O . LEU B 1 69 ? -22.180 63.145 58.216 1.00 20.66 407 LEU B O 1
ATOM 1878 N N . ARG B 1 70 ? -23.343 65.043 58.008 1.00 22.17 408 ARG B N 1
ATOM 1879 C CA . ARG B 1 70 ? -24.616 64.409 58.297 1.00 24.31 408 ARG B CA 1
ATOM 1880 C C . ARG B 1 70 ? -25.340 64.130 56.978 1.00 25.12 408 ARG B C 1
ATOM 1881 O O . ARG B 1 70 ? -25.531 65.025 56.168 1.00 25.00 408 ARG B O 1
ATOM 1889 N N . GLU B 1 71 ? -25.711 62.880 56.748 1.00 26.71 409 GLU B N 1
ATOM 1890 C CA . GLU B 1 71 ? -26.587 62.569 55.623 1.00 28.29 409 GLU B CA 1
ATOM 1891 C C . GLU B 1 71 ? -27.304 61.239 55.760 1.00 28.55 409 GLU B C 1
ATOM 1892 O O . GLU B 1 71 ? -26.693 60.211 56.080 1.00 28.65 409 GLU B O 1
ATOM 1898 N N . ASN B 1 72 ? -28.614 61.300 55.516 1.00 28.79 410 ASN B N 1
ATOM 1899 C CA . ASN B 1 72 ? -29.510 60.163 55.564 1.00 29.05 410 ASN B CA 1
ATOM 1900 C C . ASN B 1 72 ? -29.535 59.462 56.915 1.00 29.06 410 ASN B C 1
ATOM 1901 O O . ASN B 1 72 ? -29.363 58.244 56.998 1.00 29.24 410 ASN B O 1
ATOM 1906 N N . ASN B 1 73 ? -29.777 60.254 57.964 1.00 29.06 411 ASN B N 1
ATOM 1907 C CA . ASN B 1 73 ? -29.752 59.792 59.358 1.00 28.40 411 ASN B CA 1
ATOM 1908 C C . ASN B 1 73 ? -28.470 59.056 59.753 1.00 27.94 411 ASN B C 1
ATOM 1909 O O . ASN B 1 73 ? -28.503 58.164 60.606 1.00 27.85 411 ASN B O 1
ATOM 1914 N N . THR B 1 74 ? -27.359 59.418 59.103 1.00 26.90 412 THR B N 1
ATOM 1915 C CA . THR B 1 74 ? -26.031 58.944 59.474 1.00 26.28 412 THR B CA 1
ATOM 1916 C C . THR B 1 74 ? -25.126 60.165 59.637 1.00 25.55 412 THR B C 1
ATOM 1917 O O . THR B 1 74 ? -25.284 61.151 58.916 1.00 25.52 412 THR B O 1
ATOM 1921 N N . ILE B 1 75 ? -24.189 60.094 60.584 1.00 24.60 413 ILE B N 1
ATOM 1922 C CA . ILE B 1 75 ? -23.207 61.145 60.842 1.00 23.43 413 ILE B CA 1
ATOM 1923 C C . ILE B 1 75 ? -21.825 60.482 60.837 1.00 22.52 413 ILE B C 1
ATOM 1924 O O . ILE B 1 75 ? -21.568 59.558 61.614 1.00 22.70 413 ILE B O 1
ATOM 1929 N N . ARG B 1 76 ? -20.927 60.952 59.984 1.00 21.17 414 ARG B N 1
ATOM 1930 C CA . ARG B 1 76 ? -19.630 60.297 59.836 1.00 19.67 414 ARG B CA 1
ATOM 1931 C C . ARG B 1 76 ? -18.467 61.260 59.809 1.00 19.45 414 ARG B C 1
ATOM 1932 O O . ARG B 1 76 ? -18.631 62.430 59.468 1.00 20.18 414 ARG B O 1
ATOM 1940 N N . LYS B 1 77 ? -17.288 60.753 60.146 1.00 18.88 415 LYS B N 1
ATOM 1941 C CA . LYS B 1 77 ? -16.051 61.548 60.185 1.00 18.10 415 LYS B CA 1
ATOM 1942 C C . LYS B 1 77 ? -15.446 61.561 58.793 1.00 18.41 415 LYS B C 1
ATOM 1943 O O . LYS B 1 77 ? -15.138 60.520 58.223 1.00 17.85 415 LYS B O 1
ATOM 1949 N N . VAL B 1 78 ? -15.288 62.758 58.252 1.00 18.59 416 VAL B N 1
ATOM 1950 C CA . VAL B 1 78 ? -15.032 62.944 56.842 1.00 19.27 416 VAL B CA 1
ATOM 1951 C C . VAL B 1 78 ? -13.692 63.660 56.586 1.00 19.63 416 VAL B C 1
ATOM 1952 O O . VAL B 1 78 ? -13.143 63.590 55.492 1.00 20.45 416 VAL B O 1
ATOM 1956 N N . GLY B 1 79 ? -13.144 64.313 57.606 1.00 19.56 417 GLY B N 1
ATOM 1957 C CA . GLY B 1 79 ? -11.878 65.022 57.468 1.00 19.96 417 GLY B CA 1
ATOM 1958 C C . GLY B 1 79 ? -11.439 65.748 58.729 1.00 20.79 417 GLY B C 1
ATOM 1959 O O . GLY B 1 79 ? -11.971 65.531 59.856 1.00 21.21 417 GLY B O 1
ATOM 1960 N N . SER B 1 80 ? -10.440 66.605 58.561 1.00 20.95 418 SER B N 1
ATOM 1961 C CA . SER B 1 80 ? -9.945 67.380 59.677 1.00 20.97 418 SER B CA 1
ATOM 1962 C C . SER B 1 80 ? -9.669 68.801 59.219 1.00 20.92 418 SER B C 1
ATOM 1963 O O . SER B 1 80 ? -9.270 69.026 58.083 1.00 22.58 418 SER B O 1
ATOM 1966 N N . VAL B 1 81 ? -9.868 69.754 60.123 1.00 20.95 419 VAL B N 1
ATOM 1967 C CA . VAL B 1 81 ? -9.581 71.163 59.887 1.00 20.08 419 VAL B CA 1
ATOM 1968 C C . VAL B 1 81 ? -8.872 71.683 61.145 1.00 20.54 419 VAL B C 1
ATOM 1969 O O . VAL B 1 81 ? -9.176 71.255 62.267 1.00 20.54 419 VAL B O 1
ATOM 1973 N N . ASN B 1 82 ? -7.899 72.565 60.972 1.00 20.53 420 ASN B N 1
ATOM 1974 C CA . ASN B 1 82 ? -7.120 73.041 62.112 1.00 21.05 420 ASN B CA 1
ATOM 1975 C C . ASN B 1 82 ? -6.649 74.469 61.924 1.00 21.00 420 ASN B C 1
ATOM 1976 O O . ASN B 1 82 ? -6.631 74.973 60.792 1.00 21.34 420 ASN B O 1
ATOM 1981 N N . VAL B 1 83 ? -6.317 75.113 63.044 1.00 20.39 421 VAL B N 1
ATOM 1982 C CA . VAL B 1 83 ? -5.486 76.306 63.076 1.00 20.22 421 VAL B CA 1
ATOM 1983 C C . VAL B 1 83 ? -4.390 76.154 64.076 1.00 20.02 421 VAL B C 1
ATOM 1984 O O . VAL B 1 83 ? -4.613 75.685 65.203 1.00 19.95 421 VAL B O 1
ATOM 1988 N N . SER B 1 84 ? -3.222 76.623 63.667 1.00 19.79 422 SER B N 1
ATOM 1989 C CA . SER B 1 84 ? -2.041 76.661 64.499 1.00 19.57 422 SER B CA 1
ATOM 1990 C C . SER B 1 84 ? -1.428 78.071 64.471 1.00 19.39 422 SER B C 1
ATOM 1991 O O . SER B 1 84 ? -1.977 78.987 63.844 1.00 18.45 422 SER B O 1
ATOM 1994 N N . GLN B 1 85 ? -0.301 78.246 65.163 1.00 19.12 423 GLN B N 1
ATOM 1995 C CA . GLN B 1 85 ? 0.314 79.571 65.298 1.00 19.83 423 GLN B CA 1
ATOM 1996 C C . GLN B 1 85 ? -0.644 80.605 65.929 1.00 18.74 423 GLN B C 1
ATOM 1997 O O . GLN B 1 85 ? -0.662 81.772 65.548 1.00 17.68 423 GLN B O 1
ATOM 2003 N N . LEU B 1 86 ? -1.448 80.151 66.886 1.00 18.34 424 LEU B N 1
ATOM 2004 C CA . LEU B 1 86 ? -2.429 81.010 67.533 1.00 18.13 424 LEU B CA 1
ATOM 2005 C C . LEU B 1 86 ? -1.742 82.009 68.458 1.00 18.35 424 LEU B C 1
ATOM 2006 O O . LEU B 1 86 ? -2.380 82.950 68.940 1.00 18.44 424 LEU B O 1
ATOM 2011 N N . ASN B 1 87 ? -0.444 81.820 68.691 1.00 17.74 425 ASN B N 1
ATOM 2012 C CA . ASN B 1 87 ? 0.310 82.775 69.479 1.00 18.22 425 ASN B CA 1
ATOM 2013 C C . ASN B 1 87 ? 0.893 83.862 68.574 1.00 18.75 425 ASN B C 1
ATOM 2014 O O . ASN B 1 87 ? 1.761 84.623 68.980 1.00 18.80 425 ASN B O 1
ATOM 2019 N N . THR B 1 88 ? 0.410 83.925 67.339 1.00 19.02 426 THR B N 1
ATOM 2020 C CA . THR B 1 88 ? 0.790 85.003 66.424 1.00 19.02 426 THR B CA 1
ATOM 2021 C C . THR B 1 88 ? -0.443 85.825 66.044 1.00 19.79 426 THR B C 1
ATOM 2022 O O . THR B 1 88 ? -1.579 85.485 66.434 1.00 19.45 426 THR B O 1
ATOM 2026 N N . ASP B 1 89 ? -0.233 86.899 65.281 1.00 20.20 427 ASP B N 1
ATOM 2027 C CA . ASP B 1 89 ? -1.362 87.697 64.782 1.00 20.47 427 ASP B CA 1
ATOM 2028 C C . ASP B 1 89 ? -1.851 87.196 63.437 1.00 20.19 427 ASP B C 1
ATOM 2029 O O . ASP B 1 89 ? -2.735 87.809 62.832 1.00 21.04 427 ASP B O 1
ATOM 2034 N N . ASN B 1 90 ? -1.275 86.083 62.983 1.00 19.98 428 ASN B N 1
ATOM 2035 C CA . ASN B 1 90 ? -1.582 85.477 61.690 1.00 19.75 428 ASN B CA 1
ATOM 2036 C C . ASN B 1 90 ? -1.558 83.933 61.763 1.00 19.85 428 ASN B C 1
ATOM 2037 O O . ASN B 1 90 ? -0.641 83.279 61.230 1.00 19.10 428 ASN B O 1
ATOM 2042 N N . PRO B 1 91 ? -2.576 83.347 62.419 1.00 20.01 429 PRO B N 1
ATOM 2043 C CA . PRO B 1 91 ? -2.628 81.905 62.559 1.00 20.54 429 PRO B CA 1
ATOM 2044 C C . PRO B 1 91 ? -2.743 81.171 61.219 1.00 21.24 429 PRO B C 1
ATOM 2045 O O . PRO B 1 91 ? -3.225 81.730 60.221 1.00 21.64 429 PRO B O 1
ATOM 2049 N N . GLU B 1 92 ? -2.277 79.931 61.203 1.00 21.60 430 GLU B N 1
ATOM 2050 C CA . GLU B 1 92 ? -2.254 79.121 59.974 1.00 22.34 430 GLU B CA 1
ATOM 2051 C C . GLU B 1 92 ? -3.427 78.127 59.904 1.00 21.98 430 GLU B C 1
ATOM 2052 O O . GLU B 1 92 ? -3.684 77.398 60.868 1.00 22.55 430 GLU B O 1
ATOM 2058 N N . ILE B 1 93 ? -4.108 78.086 58.767 1.00 22.25 431 ILE B N 1
ATOM 2059 C CA . ILE B 1 93 ? -5.237 77.172 58.550 1.00 22.90 431 ILE B CA 1
ATOM 2060 C C . ILE B 1 93 ? -4.904 75.963 57.661 1.00 23.21 431 ILE B C 1
ATOM 2061 O O . ILE B 1 93 ? -4.393 76.110 56.557 1.00 23.58 431 ILE B O 1
ATOM 2066 N N . GLY B 1 94 ? -5.182 74.774 58.195 1.00 23.56 432 GLY B N 1
ATOM 2067 C CA . GLY B 1 94 ? -5.001 73.502 57.516 1.00 23.12 432 GLY B CA 1
ATOM 2068 C C . GLY B 1 94 ? -6.354 72.845 57.347 1.00 23.42 432 GLY B C 1
ATOM 2069 O O . GLY B 1 94 ? -7.257 73.031 58.163 1.00 23.46 432 GLY B O 1
ATOM 2070 N N . ILE B 1 95 ? -6.496 72.097 56.262 1.00 23.23 433 ILE B N 1
ATOM 2071 C CA . ILE B 1 95 ? -7.755 71.452 55.889 1.00 22.63 433 ILE B CA 1
ATOM 2072 C C . ILE B 1 95 ? -7.400 70.184 55.113 1.00 22.74 433 ILE B C 1
ATOM 2073 O O . ILE B 1 95 ? -6.576 70.207 54.199 1.00 22.76 433 ILE B O 1
ATOM 2078 N N . LEU B 1 96 ? -8.033 69.089 55.513 1.00 22.98 434 LEU B N 1
ATOM 2079 C CA . LEU B 1 96 ? -7.849 67.789 54.923 1.00 22.70 434 LEU B CA 1
ATOM 2080 C C . LEU B 1 96 ? -9.223 67.161 54.887 1.00 22.54 434 LEU B C 1
ATOM 2081 O O . LEU B 1 96 ? -9.883 67.026 55.924 1.00 22.54 434 LEU B O 1
ATOM 2086 N N . ILE B 1 97 ? -9.701 66.834 53.705 1.00 21.77 435 ILE B N 1
ATOM 2087 C CA . ILE B 1 97 ? -10.787 65.905 53.666 1.00 22.00 435 ILE B CA 1
ATOM 2088 C C . ILE B 1 97 ? -10.355 64.496 53.152 1.00 22.50 435 ILE B C 1
ATOM 2089 O O . ILE B 1 97 ? -9.753 64.330 52.052 1.00 21.64 435 ILE B O 1
ATOM 2094 N N . GLY B 1 98 ? -10.618 63.504 54.008 1.00 21.90 436 GLY B N 1
ATOM 2095 C CA . GLY B 1 98 ? -10.142 62.149 53.800 1.00 22.42 436 GLY B CA 1
ATOM 2096 C C . GLY B 1 98 ? -10.875 61.351 52.723 1.00 22.03 436 GLY B C 1
ATOM 2097 O O . GLY B 1 98 ? -10.311 60.404 52.173 1.00 23.00 436 GLY B O 1
ATOM 2098 N N . GLU B 1 99 ? -12.105 61.726 52.398 1.00 20.97 437 GLU B N 1
ATOM 2099 C CA . GLU B 1 99 ? -12.863 61.002 51.393 1.00 20.42 437 GLU B CA 1
ATOM 2100 C C . GLU B 1 99 ? -12.617 61.611 50.042 1.00 20.13 437 GLU B C 1
ATOM 2101 O O . GLU B 1 99 ? -13.022 62.736 49.779 1.00 20.38 437 GLU B O 1
ATOM 2107 N N . PHE B 1 100 ? -11.940 60.863 49.181 1.00 20.91 438 PHE B N 1
ATOM 2108 C CA . PHE B 1 100 ? -11.484 61.383 47.876 1.00 21.20 438 PHE B CA 1
ATOM 2109 C C . PHE B 1 100 ? -12.681 61.761 46.978 1.00 20.98 438 PHE B C 1
ATOM 2110 O O . PHE B 1 100 ? -12.617 62.712 46.185 1.00 21.42 438 PHE B O 1
ATOM 2118 N N . PHE B 1 101 ? -13.788 61.046 47.101 1.00 20.23 439 PHE B N 1
ATOM 2119 C CA . PHE B 1 101 ? -14.924 61.378 46.233 1.00 20.44 439 PHE B CA 1
ATOM 2120 C C . PHE B 1 101 ? -15.842 62.455 46.805 1.00 20.17 439 PHE B C 1
ATOM 2121 O O . PHE B 1 101 ? -16.852 62.789 46.215 1.00 19.60 439 PHE B O 1
ATOM 2129 N N . LEU B 1 102 ? -15.459 63.020 47.948 1.00 20.61 440 LEU B N 1
ATOM 2130 C CA . LEU B 1 102 ? -16.144 64.202 48.436 1.00 20.63 440 LEU B CA 1
ATOM 2131 C C . LEU B 1 102 ? -15.519 65.486 47.922 1.00 20.88 440 LEU B C 1
ATOM 2132 O O . LEU B 1 102 ? -16.144 66.527 48.008 1.00 20.94 440 LEU B O 1
ATOM 2137 N N . TRP B 1 103 ? -14.285 65.417 47.415 1.00 21.18 441 TRP B N 1
ATOM 2138 C CA . TRP B 1 103 ? -13.578 66.596 46.902 1.00 21.75 441 TRP B CA 1
ATOM 2139 C C . TRP B 1 103 ? -14.402 67.254 45.810 1.00 22.08 441 TRP B C 1
ATOM 2140 O O . TRP B 1 103 ? -15.084 66.568 45.059 1.00 21.85 441 TRP B O 1
ATOM 2151 N N . GLY B 1 104 ? -14.346 68.585 45.743 1.00 22.91 442 GLY B N 1
ATOM 2152 C CA . GLY B 1 104 ? -15.217 69.377 44.855 1.00 23.27 442 GLY B CA 1
ATOM 2153 C C . GLY B 1 104 ? -16.651 69.593 45.333 1.00 23.78 442 GLY B C 1
ATOM 2154 O O . GLY B 1 104 ? -17.474 70.132 44.605 1.00 25.00 442 GLY B O 1
ATOM 2155 N N . LYS B 1 105 ? -16.974 69.180 46.547 1.00 23.64 443 LYS B N 1
ATOM 2156 C CA . LYS B 1 105 ? -18.342 69.329 47.045 1.00 24.05 443 LYS B CA 1
ATOM 2157 C C . LYS B 1 105 ? -18.465 70.380 48.162 1.00 24.29 443 LYS B C 1
ATOM 2158 O O . LYS B 1 105 ? -19.412 70.359 48.967 1.00 24.55 443 LYS B O 1
ATOM 2164 N N . HIS B 1 106 ? -17.481 71.279 48.220 1.00 23.71 444 HIS B N 1
ATOM 2165 C CA . HIS B 1 106 ? -17.481 72.420 49.151 1.00 23.38 444 HIS B CA 1
ATOM 2166 C C . HIS B 1 106 ? -17.455 72.113 50.659 1.00 22.51 444 HIS B C 1
ATOM 2167 O O . HIS B 1 106 ? -17.673 72.990 51.510 1.00 21.66 444 HIS B O 1
ATOM 2174 N N . ILE B 1 107 ? -17.180 70.864 50.990 1.00 21.48 445 ILE B N 1
ATOM 2175 C CA . ILE B 1 107 ? -17.057 70.490 52.394 1.00 21.00 445 ILE B CA 1
ATOM 2176 C C . ILE B 1 107 ? -15.840 71.166 53.036 1.00 20.31 445 ILE B C 1
ATOM 2177 O O . ILE B 1 107 ? -15.955 71.743 54.122 1.00 19.93 445 ILE B O 1
ATOM 2182 N N . GLY B 1 108 ? -14.712 71.185 52.326 1.00 20.26 446 GLY B N 1
ATOM 2183 C CA . GLY B 1 108 ? -13.496 71.858 52.822 1.00 20.13 446 GLY B CA 1
ATOM 2184 C C . GLY B 1 108 ? -13.702 73.354 53.041 1.00 20.48 446 GLY B C 1
ATOM 2185 O O . GLY B 1 108 ? -13.400 73.900 54.116 1.00 20.23 446 GLY B O 1
ATOM 2186 N N . ARG B 1 109 ? -14.249 74.009 52.024 1.00 19.95 447 ARG B N 1
ATOM 2187 C CA . ARG B 1 109 ? -14.641 75.420 52.101 1.00 20.28 447 ARG B CA 1
ATOM 2188 C C . ARG B 1 109 ? -15.516 75.759 53.312 1.00 20.04 447 ARG B C 1
ATOM 2189 O O . ARG B 1 109 ? -15.222 76.707 54.031 1.00 19.92 447 ARG B O 1
ATOM 2197 N N . HIS B 1 110 ? -16.598 75.009 53.511 1.00 19.44 448 HIS B N 1
ATOM 2198 C CA . HIS B 1 110 ? -17.512 75.295 54.587 1.00 20.19 448 HIS B CA 1
ATOM 2199 C C . HIS B 1 110 ? -16.813 75.119 55.941 1.00 20.01 448 HIS B C 1
ATOM 2200 O O . HIS B 1 110 ? -17.005 75.912 56.848 1.00 20.34 448 HIS B O 1
ATOM 2207 N N . SER B 1 111 ? -15.968 74.104 56.049 1.00 19.60 449 SER B N 1
ATOM 2208 C CA . SER B 1 111 ? -15.239 73.823 57.287 1.00 20.10 449 SER B CA 1
ATOM 2209 C C . SER B 1 111 ? -14.240 74.919 57.651 1.00 19.65 449 SER B C 1
ATOM 2210 O O . SER B 1 111 ? -14.180 75.359 58.807 1.00 19.98 449 SER B O 1
ATOM 2213 N N . VAL B 1 112 ? -13.478 75.373 56.661 1.00 18.89 450 VAL B N 1
ATOM 2214 C CA . VAL B 1 112 ? -12.548 76.455 56.862 1.00 17.75 450 VAL B CA 1
ATOM 2215 C C . VAL B 1 112 ? -13.323 77.715 57.267 1.00 17.68 450 VAL B C 1
ATOM 2216 O O . VAL B 1 112 ? -12.893 78.448 58.157 1.00 17.27 450 VAL B O 1
ATOM 2220 N N . SER B 1 113 ? -14.473 77.972 56.645 1.00 17.17 451 SER B N 1
ATOM 2221 C CA . SER B 1 113 ? -15.192 79.191 56.988 1.00 17.04 451 SER B CA 1
ATOM 2222 C C . SER B 1 113 ? -15.708 79.139 58.417 1.00 16.94 451 SER B C 1
ATOM 2223 O O . SER B 1 113 ? -15.847 80.181 59.063 1.00 17.34 451 SER B O 1
ATOM 2226 N N . LEU B 1 114 ? -15.985 77.937 58.927 1.00 16.41 452 LEU B N 1
ATOM 2227 C CA . LEU B 1 114 ? -16.339 77.814 60.334 1.00 16.70 452 LEU B CA 1
ATOM 2228 C C . LEU B 1 114 ? -15.166 78.249 61.228 1.00 16.35 452 LEU B C 1
ATOM 2229 O O . LEU B 1 114 ? -15.382 78.931 62.233 1.00 15.92 452 LEU B O 1
ATOM 2234 N N . VAL B 1 115 ? -13.936 77.904 60.842 1.00 16.32 453 VAL B N 1
ATOM 2235 C CA . VAL B 1 115 ? -12.785 78.219 61.686 1.00 16.34 453 VAL B CA 1
ATOM 2236 C C . VAL B 1 115 ? -12.450 79.703 61.524 1.00 16.46 453 VAL B C 1
ATOM 2237 O O . VAL B 1 115 ? -12.079 80.365 62.487 1.00 16.60 453 VAL B O 1
ATOM 2241 N N . LEU B 1 116 ? -12.643 80.236 60.317 1.00 15.56 454 LEU B N 1
ATOM 2242 C CA . LEU B 1 116 ? -12.408 81.664 60.052 1.00 15.55 454 LEU B CA 1
ATOM 2243 C C . LEU B 1 116 ? -13.338 82.556 60.886 1.00 15.39 454 LEU B C 1
ATOM 2244 O O . LEU B 1 116 ? -12.922 83.589 61.424 1.00 15.55 454 LEU B O 1
ATOM 2249 N N . LYS B 1 117 ? -14.594 82.150 60.978 1.00 14.77 455 LYS B N 1
ATOM 2250 C CA . LYS B 1 117 ? -15.588 82.871 61.758 1.00 15.20 455 LYS B CA 1
ATOM 2251 C C . LYS B 1 117 ? -15.192 82.881 63.248 1.00 14.31 455 LYS B C 1
ATOM 2252 O O . LYS B 1 117 ? -15.315 83.891 63.924 1.00 13.55 455 LYS B O 1
ATOM 2258 N N . TRP B 1 118 ? -14.699 81.746 63.720 1.00 14.39 456 TRP B N 1
ATOM 2259 C CA . TRP B 1 118 ? -14.226 81.577 65.091 1.00 14.01 456 TRP B CA 1
ATOM 2260 C C . TRP B 1 118 ? -13.039 82.506 65.316 1.00 13.45 456 TRP B C 1
ATOM 2261 O O . TRP B 1 118 ? -13.023 83.257 66.280 1.00 13.06 456 TRP B O 1
ATOM 2272 N N . LEU B 1 119 ? -12.064 82.473 64.403 1.00 13.47 457 LEU B N 1
ATOM 2273 C CA . LEU B 1 119 ? -10.870 83.314 64.495 1.00 13.45 457 LEU B CA 1
ATOM 2274 C C . LEU B 1 119 ? -11.192 84.799 64.565 1.00 13.39 457 LEU B C 1
ATOM 2275 O O . LEU B 1 119 ? -10.635 85.526 65.381 1.00 13.02 457 LEU B O 1
ATOM 2280 N N . LYS B 1 120 ? -12.083 85.232 63.680 1.00 13.66 458 LYS B N 1
ATOM 2281 C CA . LYS B 1 120 ? -12.517 86.605 63.607 1.00 13.30 458 LYS B CA 1
ATOM 2282 C C . LYS B 1 120 ? -13.162 87.020 64.906 1.00 13.07 458 LYS B C 1
ATOM 2283 O O . LYS B 1 120 ? -12.829 88.064 65.447 1.00 12.41 458 LYS B O 1
ATOM 2289 N N . ASN B 1 121 ? -14.094 86.198 65.372 1.00 13.39 459 ASN B N 1
ATOM 2290 C CA . ASN B 1 121 ? -14.831 86.433 66.602 1.00 13.91 459 ASN B CA 1
ATOM 2291 C C . ASN B 1 121 ? -13.963 86.468 67.857 1.00 14.18 459 ASN B C 1
ATOM 2292 O O . ASN B 1 121 ? -14.279 87.183 68.784 1.00 14.17 459 ASN B O 1
ATOM 2297 N N . ILE B 1 122 ? -12.899 85.669 67.912 1.00 14.85 460 ILE B N 1
ATOM 2298 C CA . ILE B 1 122 ? -12.011 85.742 69.070 1.00 15.48 460 ILE B CA 1
ATOM 2299 C C . ILE B 1 122 ? -10.942 86.842 68.933 1.00 15.69 460 ILE B C 1
ATOM 2300 O O . ILE B 1 122 ? -10.097 86.974 69.804 1.00 16.18 460 ILE B O 1
ATOM 2305 N N . GLY B 1 123 ? -10.969 87.622 67.844 1.00 15.26 461 GLY B N 1
ATOM 2306 C CA . GLY B 1 123 ? -10.145 88.826 67.759 1.00 14.58 461 GLY B CA 1
ATOM 2307 C C . GLY B 1 123 ? -8.992 88.851 66.771 1.00 15.04 461 GLY B C 1
ATOM 2308 O O . GLY B 1 123 ? -8.323 89.864 66.628 1.00 14.99 461 GLY B O 1
ATOM 2309 N N . TYR B 1 124 ? -8.765 87.763 66.055 1.00 14.50 462 TYR B N 1
ATOM 2310 C CA . TYR B 1 124 ? -7.690 87.771 65.081 1.00 15.35 462 TYR B CA 1
ATOM 2311 C C . TYR B 1 124 ? -8.073 88.619 63.894 1.00 16.38 462 TYR B C 1
ATOM 2312 O O . TYR B 1 124 ? -9.250 88.700 63.534 1.00 16.32 462 TYR B O 1
ATOM 2321 N N . LYS B 1 125 ? -7.070 89.233 63.283 1.00 17.01 463 LYS B N 1
ATOM 2322 C CA . LYS B 1 125 ? -7.302 90.142 62.189 1.00 18.29 463 LYS B CA 1
ATOM 2323 C C . LYS B 1 125 ? -6.942 89.537 60.832 1.00 18.45 463 LYS B C 1
ATOM 2324 O O . LYS B 1 125 ? -7.421 89.995 59.816 1.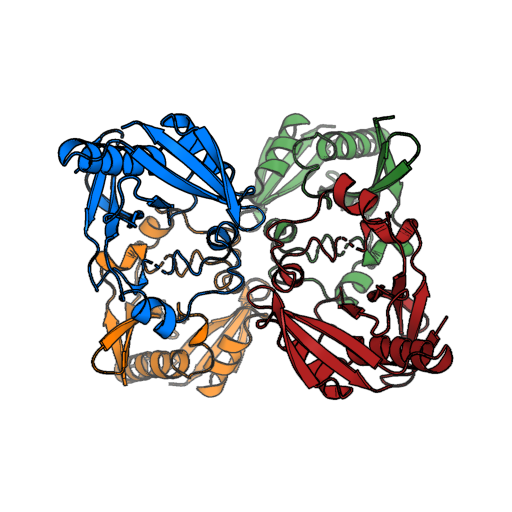00 18.66 463 LYS B O 1
ATOM 2330 N N . LYS B 1 126 ? -6.085 88.521 60.830 1.00 18.88 464 LYS B N 1
ATOM 2331 C CA . LYS B 1 126 ? -5.601 87.889 59.601 1.00 18.59 464 LYS B CA 1
ATOM 2332 C C . LYS B 1 126 ? -5.521 86.399 59.841 1.00 17.92 464 LYS B C 1
ATOM 2333 O O . LYS B 1 126 ? -5.554 85.940 60.980 1.00 18.29 464 LYS B O 1
ATOM 2339 N N . ALA B 1 127 ? -5.384 85.656 58.758 1.00 17.22 465 ALA B N 1
ATOM 2340 C CA . ALA B 1 127 ? -5.161 84.241 58.799 1.00 17.42 465 ALA B CA 1
ATOM 2341 C C . ALA B 1 127 ? -4.505 83.887 57.486 1.00 17.64 465 ALA B C 1
ATOM 2342 O O . ALA B 1 127 ? -4.681 84.605 56.490 1.00 18.37 465 ALA B O 1
ATOM 2344 N N . HIS B 1 128 ? -3.770 82.777 57.467 1.00 17.72 466 HIS B N 1
ATOM 2345 C CA . HIS B 1 128 ? -3.124 82.332 56.234 1.00 18.09 466 HIS B CA 1
ATOM 2346 C C . HIS B 1 128 ? -3.151 80.816 56.059 1.00 18.67 466 HIS B C 1
ATOM 2347 O O . HIS B 1 128 ? -3.505 80.076 56.979 1.00 18.34 466 HIS B O 1
ATOM 2354 N N . ALA B 1 129 ? -2.767 80.369 54.862 1.00 19.02 467 ALA B N 1
ATOM 2355 C CA . ALA B 1 129 ? -2.582 78.970 54.567 1.00 19.19 467 ALA B CA 1
ATOM 2356 C C . ALA B 1 129 ? -1.299 78.776 53.758 1.00 20.66 467 ALA B C 1
ATOM 2357 O O . ALA B 1 129 ? -0.910 79.647 52.955 1.00 21.01 467 ALA B O 1
ATOM 2359 N N . ARG B 1 130 ? -0.630 77.648 53.995 1.00 20.50 468 ARG B N 1
ATOM 2360 C CA . ARG B 1 130 ? 0.525 77.224 53.206 1.00 20.76 468 ARG B CA 1
ATOM 2361 C C . ARG B 1 130 ? 0.039 76.188 52.231 1.00 19.69 468 ARG B C 1
ATOM 2362 O O . ARG B 1 130 ? -0.591 75.251 52.633 1.00 20.09 468 ARG B O 1
ATOM 2370 N N . ILE B 1 131 ? 0.319 76.368 50.952 1.00 19.35 469 ILE B N 1
ATOM 2371 C CA . ILE B 1 131 ? -0.196 75.468 49.937 1.00 18.72 469 ILE B CA 1
ATOM 2372 C C . ILE B 1 131 ? 0.893 75.209 48.921 1.00 19.37 469 ILE B C 1
ATOM 2373 O O . ILE B 1 131 ? 1.634 76.138 48.544 1.00 18.13 469 ILE B O 1
ATOM 2378 N N . LEU B 1 132 ? 0.979 73.946 48.486 1.00 19.89 470 LEU B N 1
ATOM 2379 C CA . LEU B 1 132 ? 1.926 73.533 47.457 1.00 20.84 470 LEU B CA 1
ATOM 2380 C C . LEU B 1 132 ? 1.406 73.894 46.067 1.00 20.80 470 LEU B C 1
ATOM 2381 O O . LEU B 1 132 ? 0.196 73.824 45.813 1.00 21.20 470 LEU B O 1
ATOM 2386 N N . GLU B 1 133 ? 2.324 74.272 45.185 1.00 20.37 471 GLU B N 1
ATOM 2387 C CA A GLU B 1 133 ? 1.985 74.737 43.842 0.50 20.75 471 GLU B CA 1
ATOM 2388 C CA B GLU B 1 133 ? 1.961 74.762 43.859 0.50 21.15 471 GLU B CA 1
ATOM 2389 C C . GLU B 1 133 ? 1.102 73.779 43.061 1.00 21.00 471 GLU B C 1
ATOM 2390 O O . GLU B 1 133 ? 0.369 74.187 42.165 1.00 21.61 471 GLU B O 1
ATOM 2401 N N . ASN B 1 134 ? 1.192 72.497 43.385 1.00 20.43 472 ASN B N 1
ATOM 2402 C CA . ASN B 1 134 ? 0.428 71.494 42.663 1.00 19.67 472 ASN B CA 1
ATOM 2403 C C . ASN B 1 134 ? -0.968 71.302 43.238 1.00 19.06 472 ASN B C 1
ATOM 2404 O O . ASN B 1 134 ? -1.827 70.734 42.568 1.00 18.32 472 ASN B O 1
ATOM 2409 N N . ASN B 1 135 ? -1.189 71.782 44.468 1.00 18.57 473 ASN B N 1
ATOM 2410 C CA . ASN B 1 135 ? -2.454 71.572 45.174 1.00 18.26 473 ASN B CA 1
ATOM 2411 C C . ASN B 1 135 ? -3.578 72.524 44.715 1.00 18.85 473 ASN B C 1
ATOM 2412 O O . ASN B 1 135 ? -4.065 73.376 45.481 1.00 18.38 473 ASN B O 1
ATOM 2417 N N . ILE B 1 136 ? -4.002 72.334 43.469 1.00 18.95 474 ILE B N 1
ATOM 2418 C CA . ILE B 1 136 ? -4.985 73.201 42.823 1.00 20.32 474 ILE B CA 1
ATOM 2419 C C . ILE B 1 136 ? -6.330 73.321 43.553 1.00 20.27 474 ILE B C 1
ATOM 2420 O O . ILE B 1 136 ? -6.880 74.422 43.655 1.00 20.22 474 ILE B O 1
ATOM 2425 N N . ARG B 1 137 ? -6.854 72.201 44.052 1.00 20.16 475 ARG B N 1
ATOM 2426 C CA . ARG B 1 137 ? -8.104 72.219 44.804 1.00 20.14 475 ARG B CA 1
ATOM 2427 C C . ARG B 1 137 ? -8.013 73.109 46.048 1.00 19.95 475 ARG B C 1
ATOM 2428 O O . ARG B 1 137 ? -8.903 73.953 46.270 1.00 19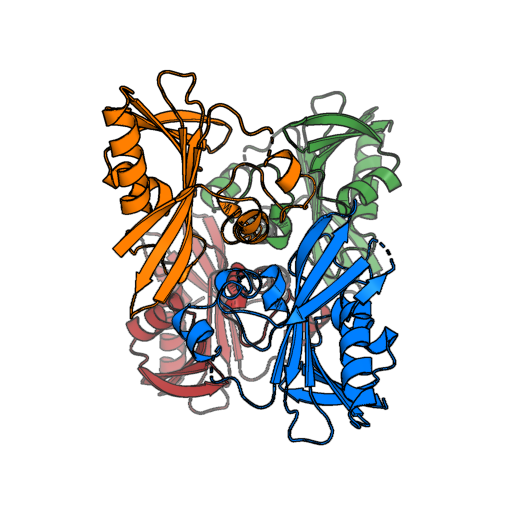.37 475 ARG B O 1
ATOM 2436 N N . SER B 1 138 ? -6.924 72.985 46.814 1.00 19.35 476 SER B N 1
ATOM 2437 C CA . SER B 1 138 ? -6.724 73.878 47.972 1.00 20.12 476 SER B CA 1
ATOM 2438 C C . SER B 1 138 ? -6.618 75.352 47.610 1.00 18.94 476 SER B C 1
ATOM 2439 O O . SER B 1 138 ? -7.163 76.214 48.304 1.00 18.79 476 SER B O 1
ATOM 2442 N N . ILE B 1 139 ? -5.891 75.625 46.536 1.00 18.11 477 ILE B N 1
ATOM 2443 C CA . ILE B 1 139 ? -5.799 76.970 45.995 1.00 17.86 477 ILE B CA 1
ATOM 2444 C C . ILE B 1 139 ? -7.196 77.525 45.676 1.00 18.33 477 ILE B C 1
ATOM 2445 O O . ILE B 1 139 ? -7.555 78.587 46.187 1.00 18.60 477 ILE B O 1
ATOM 2450 N N . LYS B 1 140 ? -7.987 76.794 44.884 1.00 18.78 478 LYS B N 1
ATOM 2451 C CA . LYS B 1 140 ? -9.380 77.185 44.574 1.00 18.84 478 LYS B CA 1
ATOM 2452 C C . LYS B 1 140 ? -10.213 77.395 45.827 1.00 18.75 478 LYS B C 1
ATOM 2453 O O . LYS B 1 140 ? -11.022 78.335 45.897 1.00 19.31 478 LYS B O 1
ATOM 2459 N N . LEU B 1 141 ? -9.981 76.542 46.830 1.00 18.07 479 LEU B N 1
ATOM 2460 C CA . LEU B 1 141 ? -10.728 76.593 48.081 1.00 17.72 479 LEU B CA 1
ATOM 2461 C C . LEU B 1 141 ? -10.455 77.898 48.814 1.00 17.53 479 LEU B C 1
ATOM 2462 O O . LEU B 1 141 ? -11.388 78.632 49.169 1.00 16.83 479 LEU B O 1
ATOM 2467 N N . PHE B 1 142 ? -9.180 78.171 49.065 1.00 17.37 480 PHE B N 1
ATOM 2468 C CA . PHE B 1 142 ? -8.824 79.382 49.788 1.00 17.25 480 PHE B CA 1
ATOM 2469 C C . PHE B 1 142 ? -9.134 80.641 49.000 1.00 17.46 480 PHE B C 1
ATOM 2470 O O . PHE B 1 142 ? -9.651 81.601 49.568 1.00 18.13 480 PHE B O 1
ATOM 2478 N N . GLU B 1 143 ? -8.869 80.630 47.692 1.00 17.16 481 GLU B N 1
ATOM 2479 C CA . GLU B 1 143 ? -9.219 81.771 46.873 1.00 17.45 481 GLU B CA 1
ATOM 2480 C C . GLU B 1 143 ? -10.751 81.996 46.816 1.00 17.11 481 GLU B C 1
ATOM 2481 O O . GLU B 1 143 ? -11.182 83.133 46.775 1.00 17.07 481 GLU B O 1
ATOM 2487 N N . SER B 1 144 ? -11.571 80.941 46.829 1.00 16.42 482 SER B N 1
ATOM 2488 C CA . SER B 1 144 ? -13.026 81.161 46.925 1.00 16.55 482 SER B CA 1
ATOM 2489 C C . SER B 1 144 ? -13.427 81.881 48.239 1.00 16.95 482 SER B C 1
ATOM 2490 O O . SER B 1 144 ? -14.511 82.455 48.313 1.00 17.68 482 SER B O 1
ATOM 2493 N N . LEU B 1 145 ? -12.571 81.829 49.264 1.00 16.43 483 LEU B N 1
ATOM 2494 C CA . LEU B 1 145 ? -12.818 82.531 50.528 1.00 16.75 483 LEU B CA 1
ATOM 2495 C C . LEU B 1 145 ? -12.069 83.860 50.601 1.00 17.29 4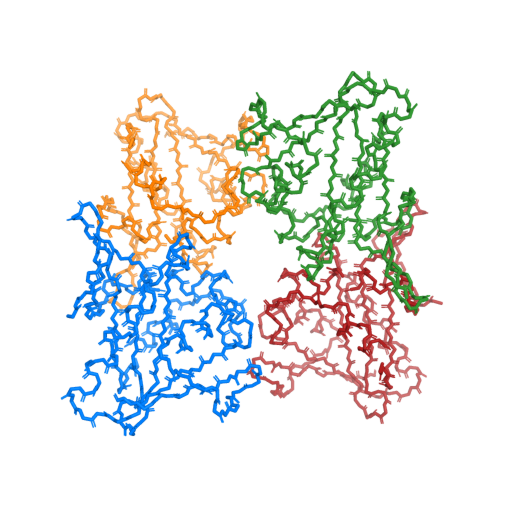83 LEU B C 1
ATOM 2496 O O . LEU B 1 145 ? -11.918 84.437 51.663 1.00 16.87 483 LEU B O 1
ATOM 2501 N N . GLY B 1 146 ? -11.608 84.355 49.455 1.00 18.09 484 GLY B N 1
ATOM 2502 C CA . GLY B 1 146 ? -10.953 85.647 49.432 1.00 18.43 484 GLY B CA 1
ATOM 2503 C C . GLY B 1 146 ? -9.473 85.686 49.782 1.00 18.93 484 GLY B C 1
ATOM 2504 O O . GLY B 1 146 ? -8.892 86.746 49.737 1.00 19.27 484 GLY B O 1
ATOM 2505 N N . PHE B 1 147 ? -8.851 84.554 50.112 1.00 18.99 485 PHE B N 1
ATOM 2506 C CA . PHE B 1 147 ? -7.395 84.532 50.372 1.00 19.16 485 PHE B CA 1
ATOM 2507 C C . PHE B 1 147 ? -6.612 84.939 49.125 1.00 19.21 485 PHE B C 1
ATOM 2508 O O . PHE B 1 147 ? -7.055 84.715 48.002 1.00 19.49 485 PHE B O 1
ATOM 2516 N N . LYS B 1 148 ? -5.438 85.527 49.297 1.00 19.50 486 LYS B N 1
ATOM 2517 C CA . LYS B 1 148 ? -4.634 85.818 48.104 1.00 19.59 486 LYS B CA 1
ATOM 2518 C C . LYS B 1 148 ? -3.185 85.445 48.327 1.00 19.17 486 LYS B C 1
ATOM 2519 O O . LYS B 1 148 ? -2.675 85.577 49.429 1.00 18.65 486 LYS B O 1
ATOM 2525 N N . LYS B 1 149 ? -2.536 84.973 47.270 1.00 19.73 487 LYS B N 1
ATOM 2526 C CA . LYS B 1 149 ? -1.106 84.647 47.299 1.00 19.88 487 LYS B CA 1
ATOM 2527 C C . LYS B 1 149 ? -0.309 85.895 47.680 1.00 19.87 487 LYS B C 1
ATOM 2528 O O . LYS B 1 149 ? -0.306 86.866 46.927 1.00 19.93 487 LYS B O 1
ATOM 2534 N N . THR B 1 150 ? 0.330 85.900 48.852 1.00 19.52 488 THR B N 1
ATOM 2535 C CA . THR B 1 150 ? 1.103 87.062 49.245 1.00 19.75 488 THR B CA 1
ATOM 2536 C C . THR B 1 150 ? 2.598 86.837 49.376 1.00 19.18 488 THR B C 1
ATOM 2537 O O . THR B 1 150 ? 3.355 87.772 49.292 1.00 19.35 488 THR B O 1
ATOM 2541 N N . LYS B 1 151 ? 3.023 85.606 49.589 1.00 20.20 489 LYS B N 1
ATOM 2542 C CA . LYS B 1 151 ? 4.414 85.345 49.937 1.00 21.64 489 LYS B CA 1
ATOM 2543 C C . LYS B 1 151 ? 4.858 83.941 49.532 1.00 21.47 489 LYS B C 1
ATOM 2544 O O . LYS B 1 151 ? 4.053 83.022 49.509 1.00 21.37 489 LYS B O 1
ATOM 2550 N N . LYS B 1 152 ? 6.141 83.756 49.257 1.00 21.52 490 LYS B N 1
ATOM 2551 C CA . LYS B 1 152 ? 6.608 82.386 49.027 1.00 22.12 490 LYS B CA 1
ATOM 2552 C C . LYS B 1 152 ? 6.890 81.693 50.371 1.00 21.95 490 LYS B C 1
ATOM 2553 O O . LYS B 1 152 ? 7.238 82.354 51.358 1.00 22.10 490 LYS B O 1
ATOM 2559 N N . GLY B 1 153 ? 6.651 80.384 50.427 1.00 21.54 491 GLY B N 1
ATOM 2560 C CA . GLY B 1 153 ? 6.857 79.620 51.649 1.00 21.14 491 GLY B CA 1
ATOM 2561 C C . GLY B 1 153 ? 8.186 78.937 51.494 1.00 21.07 491 GLY B C 1
ATOM 2562 O O . GLY B 1 153 ? 9.161 79.566 51.074 1.00 20.93 491 GLY B O 1
ATOM 2563 N N . ARG B 1 154 ? 8.228 77.642 51.793 1.00 20.97 492 ARG B N 1
ATOM 2564 C CA . ARG B 1 154 ? 9.405 76.831 51.444 1.00 21.47 492 ARG B CA 1
ATOM 2565 C C . ARG B 1 154 ? 9.309 76.484 49.955 1.00 21.63 492 ARG B C 1
ATOM 2566 O O . ARG B 1 154 ? 8.438 77.011 49.267 1.00 21.08 492 ARG B O 1
ATOM 2574 N N . GLU B 1 155 ? 10.189 75.626 49.448 1.00 21.84 493 GLU B N 1
ATOM 2575 C CA . GLU B 1 155 ? 10.203 75.353 48.009 1.00 22.72 493 GLU B CA 1
ATOM 2576 C C . GLU B 1 155 ? 8.883 74.781 47.481 1.00 22.22 493 GLU B C 1
ATOM 2577 O O . GLU B 1 155 ? 8.303 73.861 48.062 1.00 21.90 493 GLU B O 1
ATOM 2583 N N . ASN B 1 156 ? 8.428 75.365 46.372 1.00 22.33 494 ASN B N 1
ATOM 2584 C CA . ASN B 1 156 ? 7.158 75.048 45.712 1.00 22.58 494 ASN B CA 1
ATOM 2585 C C . ASN B 1 156 ? 5.940 75.270 46.614 1.00 22.18 494 ASN B C 1
ATOM 2586 O O . ASN B 1 156 ? 4.846 74.786 46.322 1.00 22.95 494 ASN B O 1
ATOM 2591 N N . GLU B 1 157 ? 6.137 76.032 47.684 1.00 21.49 495 GLU B N 1
ATOM 2592 C CA . GLU B 1 157 ? 5.076 76.379 48.620 1.00 20.84 495 GLU B CA 1
ATOM 2593 C C . GLU B 1 157 ? 4.812 77.896 48.636 1.00 20.25 495 GLU B C 1
ATOM 2594 O O . GLU B 1 157 ? 5.750 78.694 48.521 1.00 20.54 495 GLU B O 1
ATOM 2600 N N . TRP B 1 158 ? 3.546 78.284 48.774 1.00 18.74 496 TRP B N 1
ATOM 2601 C CA . TRP B 1 158 ? 3.146 79.685 48.783 1.00 18.45 496 TRP B CA 1
ATOM 2602 C C . TRP B 1 158 ? 2.211 80.004 49.949 1.00 18.20 496 TRP B C 1
ATOM 2603 O O . TRP B 1 158 ? 1.408 79.176 50.387 1.00 17.91 496 TRP B O 1
ATOM 2614 N N . ILE B 1 159 ? 2.327 81.214 50.459 1.00 18.02 497 ILE B N 1
ATOM 2615 C CA . ILE B 1 159 ? 1.484 81.625 51.559 1.00 18.23 497 ILE B CA 1
ATOM 2616 C C . ILE B 1 159 ? 0.347 82.450 51.000 1.00 18.34 497 ILE B C 1
ATOM 2617 O O . ILE B 1 159 ? 0.567 83.399 50.240 1.00 18.85 497 ILE B O 1
ATOM 2622 N N . TYR B 1 160 ? -0.868 82.025 51.326 1.00 18.81 498 TYR B N 1
ATOM 2623 C CA . TYR B 1 160 ? -2.095 82.733 50.974 1.00 18.96 498 TYR B CA 1
ATOM 2624 C C . TYR B 1 160 ? -2.669 83.373 52.213 1.00 19.04 498 TYR B C 1
ATOM 2625 O O . TYR B 1 160 ? -2.798 82.703 53.252 1.00 19.36 498 TYR B O 1
ATOM 2634 N N . GLU B 1 161 ? -3.027 84.652 52.107 1.00 18.58 499 GLU B N 1
ATOM 2635 C CA . GLU B 1 161 ? -3.513 85.386 53.267 1.00 19.85 499 GLU B CA 1
ATOM 2636 C C . GLU B 1 161 ? -4.874 86.030 53.062 1.00 18.34 499 GLU B C 1
ATOM 2637 O O . GLU B 1 161 ? -5.218 86.418 51.964 1.00 18.30 499 GLU B O 1
ATOM 2643 N N . VAL B 1 162 ? -5.620 86.139 54.155 1.00 17.64 500 VAL B N 1
ATOM 2644 C CA . VAL B 1 162 ? -6.896 86.842 54.172 1.00 17.39 500 VAL B CA 1
ATOM 2645 C C . VAL B 1 162 ? -6.973 87.866 55.325 1.00 17.73 500 VAL B C 1
ATOM 2646 O O . VAL B 1 162 ? -6.382 87.686 56.411 1.00 16.65 500 VAL B O 1
ATOM 2650 N N . ASN B 1 163 ? -7.717 88.928 55.078 1.00 18.58 501 ASN B N 1
ATOM 2651 C CA . ASN B 1 163 ? -8.133 89.827 56.156 1.00 20.58 501 ASN B CA 1
ATOM 2652 C C . ASN B 1 163 ? -9.437 89.331 56.753 1.00 20.84 501 ASN B C 1
ATOM 2653 O O . ASN B 1 163 ? -10.390 89.074 56.023 1.00 20.67 501 ASN B O 1
ATOM 2658 N N . LEU B 1 164 ? -9.467 89.174 58.068 1.00 21.31 502 LEU B N 1
ATOM 2659 C CA . LEU B 1 164 ? -10.693 88.785 58.751 1.00 22.74 502 LEU B CA 1
ATOM 2660 C C . LEU B 1 164 ? -11.496 90.049 59.043 1.00 24.13 502 LEU B C 1
ATOM 2661 O O . LEU B 1 164 ? -12.733 90.049 58.996 1.00 25.94 502 LEU B O 1
ATOM 2667 N N . ASP C 1 11 ? 24.920 36.506 27.256 1.00 35.58 349 ASP C N 1
ATOM 2668 C CA . ASP C 1 11 ? 25.719 37.488 28.039 1.00 35.55 349 ASP C CA 1
ATOM 2669 C C . ASP C 1 11 ? 24.888 37.969 29.210 1.00 35.53 349 ASP C C 1
ATOM 2670 O O . ASP C 1 11 ? 23.662 37.884 29.174 1.00 35.89 349 ASP C O 1
ATOM 2675 N N . SER C 1 12 ? 25.555 38.443 30.258 1.00 35.22 350 SER C N 1
ATOM 2676 C CA . SER C 1 12 ? 24.978 39.476 31.123 1.00 34.83 350 SER C CA 1
ATOM 2677 C C . SER C 1 12 ? 26.088 40.453 31.479 1.00 34.37 350 SER C C 1
ATOM 2678 O O . SER C 1 12 ? 27.045 40.097 32.164 1.00 34.56 350 SER C O 1
ATOM 2681 N N . LYS C 1 13 ? 25.954 41.680 30.982 1.00 33.56 351 LYS C N 1
ATOM 2682 C CA . LYS C 1 13 ? 27.021 42.671 31.031 1.00 32.49 351 LYS C CA 1
ATOM 2683 C C . LYS C 1 13 ? 26.427 44.079 30.998 1.00 31.78 351 LYS C C 1
ATOM 2684 O O . LYS C 1 13 ? 25.398 44.316 30.363 1.00 31.94 351 LYS C O 1
ATOM 2690 N N . ILE C 1 14 ? 27.077 44.997 31.705 1.00 30.74 352 ILE C N 1
ATOM 2691 C CA . ILE C 1 14 ? 26.636 46.368 31.811 1.00 29.88 352 ILE C CA 1
ATOM 2692 C C . ILE C 1 14 ? 27.571 47.332 31.066 1.00 29.54 352 ILE C C 1
ATOM 2693 O O . ILE C 1 14 ? 28.796 47.185 31.103 1.00 29.19 352 ILE C O 1
ATOM 2698 N N . ILE C 1 15 ? 26.972 48.297 30.366 1.00 28.82 353 ILE C N 1
ATOM 2699 C CA . ILE C 1 15 ? 27.693 49.270 29.535 1.00 28.28 353 ILE C CA 1
ATOM 2700 C C . ILE C 1 15 ? 27.126 50.673 29.778 1.00 28.18 353 ILE C C 1
ATOM 2701 O O . ILE C 1 15 ? 25.902 50.858 29.739 1.00 27.97 353 ILE C O 1
ATOM 2706 N N . ILE C 1 16 ? 27.991 51.655 30.044 1.00 27.89 354 ILE C N 1
ATOM 2707 C CA . ILE C 1 16 ? 27.524 53.052 30.105 1.00 27.78 354 ILE C CA 1
ATOM 2708 C C . ILE C 1 16 ? 27.965 53.860 28.873 1.00 27.68 354 ILE C C 1
ATOM 2709 O O . ILE C 1 16 ? 29.108 53.765 28.426 1.00 27.58 354 ILE C O 1
ATOM 2714 N N . ARG C 1 17 ? 27.037 54.617 28.304 1.00 27.14 355 ARG C N 1
ATOM 2715 C CA . ARG C 1 17 ? 27.385 55.560 27.248 1.00 27.03 355 ARG C CA 1
ATOM 2716 C C . ARG C 1 17 ? 26.677 56.869 27.541 1.00 26.53 355 ARG C C 1
ATOM 2717 O O . ARG C 1 17 ? 25.639 56.882 28.194 1.00 25.93 355 ARG C O 1
ATOM 2725 N N . GLN C 1 18 ? 27.248 57.970 27.065 1.00 26.70 356 GLN C N 1
ATOM 2726 C CA . GLN C 1 18 ? 26.666 59.289 27.300 1.00 26.71 356 GLN C CA 1
ATOM 2727 C C . GLN C 1 18 ? 25.313 59.448 26.622 1.00 26.08 356 GLN C C 1
ATOM 2728 O O . GLN C 1 18 ? 25.092 58.961 25.512 1.00 25.38 356 GLN C O 1
ATOM 2734 N N . ILE C 1 19 ? 24.403 60.108 27.329 1.00 25.59 357 ILE C N 1
ATOM 2735 C CA . ILE C 1 19 ? 23.055 60.304 26.837 1.00 25.27 357 ILE C CA 1
ATOM 2736 C C . ILE C 1 19 ? 23.073 61.120 25.545 1.00 24.94 357 ILE C C 1
ATOM 2737 O O . ILE C 1 19 ? 23.978 61.923 25.295 1.00 23.77 357 ILE C O 1
ATOM 2742 N N . THR C 1 20 ? 22.084 60.889 24.698 1.00 24.26 358 THR C N 1
ATOM 2743 C CA . THR C 1 20 ? 21.882 61.816 23.621 1.00 24.16 358 THR C CA 1
ATOM 2744 C C . THR C 1 20 ? 20.502 62.406 23.746 1.00 24.11 358 THR C C 1
ATOM 2745 O O . THR C 1 20 ? 19.655 61.901 24.468 1.00 23.59 358 THR C O 1
ATOM 2749 N N . ASP C 1 21 ? 20.337 63.536 23.085 1.00 24.77 359 ASP C N 1
ATOM 2750 C CA . ASP C 1 21 ? 19.098 63.930 22.458 1.00 25.42 359 ASP C CA 1
ATOM 2751 C C . ASP C 1 21 ? 18.003 62.873 22.486 1.00 25.01 359 ASP C C 1
ATOM 2752 O O . ASP C 1 21 ? 16.943 63.102 23.047 1.00 25.73 359 ASP C O 1
ATOM 2757 N N . ASN C 1 22 ? 18.261 61.730 21.848 1.00 24.89 360 ASN C N 1
ATOM 2758 C CA . ASN C 1 22 ? 17.229 60.720 21.590 1.00 25.31 360 ASN C CA 1
ATOM 2759 C C . ASN C 1 22 ? 16.698 60.003 22.827 1.00 24.38 360 ASN C C 1
ATOM 2760 O O . ASN C 1 22 ? 15.653 59.350 22.763 1.00 24.12 360 ASN C O 1
ATOM 2765 N N . ASP C 1 23 ? 17.425 60.137 23.932 1.00 23.63 361 ASP C N 1
ATOM 2766 C CA . ASP C 1 23 ? 17.122 59.445 25.189 1.00 23.25 361 ASP C CA 1
ATOM 2767 C C . ASP C 1 23 ? 16.238 60.275 26.108 1.00 22.00 361 ASP C C 1
ATOM 2768 O O . ASP C 1 23 ? 15.879 59.833 27.190 1.00 20.81 361 ASP C O 1
ATOM 2773 N N . LEU C 1 24 ? 15.907 61.492 25.697 1.00 21.70 362 LEU C N 1
ATOM 2774 C CA . LEU C 1 24 ? 15.286 62.408 26.652 1.00 20.26 362 LEU C CA 1
ATOM 2775 C C . LEU C 1 24 ? 13.908 61.937 27.067 1.00 20.28 362 LEU C C 1
ATOM 2776 O O . LEU C 1 24 ? 13.595 61.976 28.258 1.00 19.96 362 LEU C O 1
ATOM 2781 N N . GLU C 1 25 ? 13.097 61.480 26.102 1.00 19.29 363 GLU C N 1
ATOM 2782 C CA . GLU C 1 25 ? 11.750 61.014 26.443 1.00 20.19 363 GLU C CA 1
ATOM 2783 C C . GLU C 1 25 ? 11.782 59.839 27.407 1.00 19.89 363 GLU C C 1
ATOM 2784 O O . GLU C 1 25 ? 10.937 59.731 28.306 1.00 19.09 363 GLU C O 1
ATOM 2790 N N . LEU C 1 26 ? 12.752 58.958 27.203 1.00 19.97 364 LEU C N 1
ATOM 2791 C CA . LEU C 1 26 ? 12.851 57.802 28.062 1.00 20.75 364 LEU C CA 1
ATOM 2792 C C . LEU C 1 26 ? 13.223 58.227 29.480 1.00 20.45 364 LEU C C 1
ATOM 2793 O O . LEU C 1 26 ? 12.646 57.741 30.461 1.00 20.56 364 LEU C O 1
ATOM 2798 N N . LEU C 1 27 ? 14.179 59.144 29.583 1.00 20.90 365 LEU C N 1
ATOM 2799 C CA . LEU C 1 27 ? 14.641 59.620 30.886 1.00 21.40 365 LEU C CA 1
ATOM 2800 C C . LEU C 1 27 ? 13.496 60.354 31.611 1.00 21.36 365 LEU C C 1
ATOM 2801 O O . LEU C 1 27 ? 13.276 60.181 32.843 1.00 20.37 365 LEU C O 1
ATOM 2814 N N . ALA C 1 29 ? 10.369 59.676 31.193 1.00 18.15 367 ALA C N 1
ATOM 2815 C CA . ALA C 1 29 ? 9.351 58.689 31.526 1.00 17.59 367 ALA C CA 1
ATOM 2816 C C . ALA C 1 29 ? 9.758 57.962 32.822 1.00 17.80 367 ALA C C 1
ATOM 2817 O O . ALA C 1 29 ? 8.926 57.671 33.664 1.00 18.67 367 ALA C O 1
ATOM 2819 N N . TRP C 1 30 ? 11.041 57.679 32.988 1.00 17.67 368 TRP C N 1
ATOM 2820 C CA . TRP C 1 30 ? 11.509 57.114 34.240 1.00 18.23 368 TRP C CA 1
ATOM 2821 C C . TRP C 1 30 ? 11.234 58.108 35.381 1.00 18.93 368 TRP C C 1
ATOM 2822 O O . TRP C 1 30 ? 10.619 57.740 36.366 1.00 19.35 368 TRP C O 1
ATOM 2833 N N . ARG C 1 31 ? 11.640 59.361 35.195 1.00 19.28 369 ARG C N 1
ATOM 2834 C CA . ARG C 1 31 ? 11.530 60.410 36.212 1.00 20.29 369 ARG C CA 1
ATOM 2835 C C . ARG C 1 31 ? 10.099 60.887 36.495 1.00 19.93 369 ARG C C 1
ATOM 2836 O O . ARG C 1 31 ? 9.866 61.545 37.505 1.00 19.25 369 ARG C O 1
ATOM 2844 N N . SER C 1 32 ? 9.174 60.564 35.593 1.00 19.85 370 SER C N 1
ATOM 2845 C CA . SER C 1 32 ? 7.748 60.862 35.768 1.00 19.70 370 SER C CA 1
ATOM 2846 C C 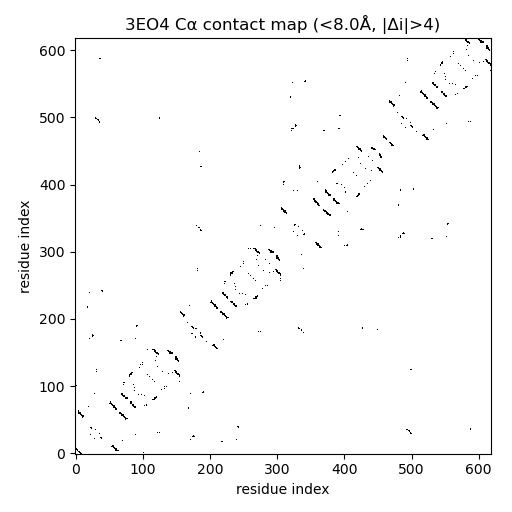. SER C 1 32 ? 6.977 59.740 36.467 1.00 19.29 370 SER C C 1
ATOM 2847 O O . SER C 1 32 ? 5.800 59.890 36.756 1.00 20.57 370 SER C O 1
ATOM 2850 N N . ASN C 1 33 ? 7.623 58.616 36.712 1.00 18.06 371 ASN C N 1
ATOM 2851 C CA . ASN C 1 33 ? 7.016 57.546 37.473 1.00 18.21 371 ASN C CA 1
ATOM 2852 C C . ASN C 1 33 ? 7.040 57.832 39.016 1.00 17.48 371 ASN C C 1
ATOM 2853 O O . ASN C 1 33 ? 8.114 57.865 39.613 1.00 16.80 371 ASN C O 1
ATOM 2858 N N . PRO C 1 34 ? 5.861 58.010 39.650 1.00 16.61 372 PRO C N 1
ATOM 2859 C CA . PRO C 1 34 ? 5.818 58.206 41.126 1.00 17.50 372 PRO C CA 1
ATOM 2860 C C . PRO C 1 34 ? 6.529 57.122 41.932 1.00 17.80 372 PRO C C 1
ATOM 2861 O O . PRO C 1 34 ? 6.947 57.383 43.041 1.00 19.39 372 PRO C O 1
ATOM 2865 N N . LEU C 1 35 ? 6.627 55.912 41.399 1.00 18.21 373 LEU C N 1
ATOM 2866 C CA . LEU C 1 35 ? 7.399 54.836 42.030 1.00 19.56 373 LEU C CA 1
ATOM 2867 C C . LEU C 1 35 ? 8.891 55.185 42.154 1.00 19.75 373 LEU C C 1
ATOM 2868 O O . LEU C 1 35 ? 9.594 54.651 43.024 1.00 19.26 373 LEU C O 1
ATOM 2873 N N . ILE C 1 36 ? 9.353 56.054 41.252 1.00 19.50 374 ILE C N 1
ATOM 2874 C CA . ILE C 1 36 ? 10.709 56.530 41.252 1.00 20.41 374 ILE C CA 1
ATOM 2875 C C . ILE C 1 36 ? 10.832 57.904 41.919 1.00 19.92 374 ILE C C 1
ATOM 2876 O O . ILE C 1 36 ? 11.695 58.093 42.798 1.00 19.48 374 ILE C O 1
ATOM 2881 N N . TYR C 1 37 ? 9.958 58.846 41.548 1.00 19.18 375 TYR C N 1
ATOM 2882 C CA . TYR C 1 37 ? 10.122 60.190 42.083 1.00 18.98 375 TYR C CA 1
ATOM 2883 C C . TYR C 1 37 ? 9.784 60.400 43.557 1.00 19.08 375 TYR C C 1
ATOM 2884 O O . TYR C 1 37 ? 10.131 61.439 44.122 1.00 18.24 375 TYR C O 1
ATOM 2893 N N . LYS C 1 38 ? 9.120 59.410 44.161 1.00 19.01 376 LYS C N 1
ATOM 2894 C CA . LYS C 1 38 ? 9.015 59.350 45.616 1.00 20.10 376 LYS C CA 1
ATOM 2895 C C . LYS C 1 38 ? 10.418 59.427 46.273 1.00 19.95 376 LYS C C 1
ATOM 2896 O O . LYS C 1 38 ? 10.531 59.699 47.475 1.00 19.53 376 LYS C O 1
ATOM 2902 N N . PHE C 1 39 ? 11.469 59.211 45.465 1.00 20.17 377 PHE C N 1
ATOM 2903 C CA . PHE C 1 39 ? 12.871 59.267 45.948 1.00 20.98 377 PHE C CA 1
ATOM 2904 C C . PHE C 1 39 ? 13.627 60.561 45.624 1.00 21.60 377 PHE C C 1
ATOM 2905 O O . PHE C 1 39 ? 14.777 60.710 46.003 1.00 22.67 377 PHE C O 1
ATOM 2913 N N . PHE C 1 40 ? 12.957 61.505 44.968 1.00 22.42 378 PHE C N 1
ATOM 2914 C CA . PHE C 1 40 ? 13.575 62.771 44.552 1.00 22.97 378 PHE C CA 1
ATOM 2915 C C . PHE C 1 40 ? 13.090 63.878 45.465 1.00 23.92 378 PHE C C 1
ATOM 2916 O O . PHE C 1 40 ? 11.898 63.997 45.726 1.00 23.29 378 PHE C O 1
ATOM 2924 N N . TYR C 1 41 ? 14.045 64.683 45.934 1.00 25.10 379 TYR C N 1
ATOM 2925 C CA . TYR C 1 41 ? 13.838 65.713 46.928 1.00 25.71 379 TYR C CA 1
ATOM 2926 C C . TYR C 1 41 ? 12.466 66.397 46.972 1.00 26.52 379 TYR C C 1
ATOM 2927 O O . TYR C 1 41 ? 11.721 66.252 47.933 1.00 28.42 379 TYR C O 1
ATOM 2936 N N . ILE C 1 42 ? 12.132 67.177 45.972 1.00 26.68 380 ILE C N 1
ATOM 2937 C CA . ILE C 1 42 ? 10.927 67.978 46.141 1.00 26.72 380 ILE C CA 1
ATOM 2938 C C . ILE C 1 42 ? 9.729 67.456 45.319 1.00 25.09 380 ILE C C 1
ATOM 2939 O O . ILE C 1 42 ? 8.588 67.810 45.601 1.00 24.73 380 ILE C O 1
ATOM 2944 N N . GLN C 1 43 ? 10.008 66.582 44.351 1.00 23.43 381 GLN C N 1
ATOM 2945 C CA . GLN C 1 43 ? 9.064 66.243 43.272 1.00 22.30 381 GLN C CA 1
ATOM 2946 C C . GLN C 1 43 ? 7.785 65.540 43.730 1.00 21.37 381 GLN C C 1
ATOM 2947 O O . GLN C 1 43 ? 7.836 64.577 44.491 1.00 21.21 381 GLN C O 1
ATOM 2953 N N . LYS C 1 44 ? 6.647 66.030 43.244 1.00 20.13 382 LYS C N 1
ATOM 2954 C CA . LYS C 1 44 ? 5.345 65.506 43.665 1.00 19.80 382 LYS C CA 1
ATOM 2955 C C . LYS C 1 44 ? 4.467 65.201 42.456 1.00 19.16 382 LYS C C 1
ATOM 2956 O O . LYS C 1 44 ? 3.316 64.764 42.582 1.00 19.25 382 LYS C O 1
ATOM 2962 N N . GLU C 1 45 ? 5.026 65.435 41.279 1.00 18.41 383 GLU C N 1
ATOM 2963 C CA . GLU C 1 45 ? 4.267 65.355 40.062 1.00 18.76 383 GLU C CA 1
ATOM 2964 C C . GLU C 1 45 ? 5.168 64.831 38.981 1.00 18.23 383 GLU C C 1
ATOM 2965 O O . GLU C 1 45 ? 6.387 64.952 39.069 1.00 17.83 383 GLU C O 1
ATOM 2971 N N . PRO C 1 46 ? 4.568 64.225 37.956 1.00 18.28 384 PRO C N 1
ATOM 2972 C CA . PRO C 1 46 ? 5.366 63.920 36.788 1.00 18.42 384 PRO C CA 1
ATOM 2973 C C . PRO C 1 46 ? 5.905 65.200 36.134 1.00 18.31 384 PRO C C 1
ATOM 2974 O O . PRO C 1 46 ? 5.357 66.288 36.335 1.00 16.78 384 PRO C O 1
ATOM 2978 N N . LEU C 1 47 ? 6.986 65.058 35.379 1.00 18.40 385 LEU C N 1
ATOM 2979 C CA . LEU C 1 47 ? 7.645 66.198 34.734 1.00 19.24 385 LEU C CA 1
ATOM 2980 C C . LEU C 1 47 ? 6.885 66.709 33.521 1.00 19.52 385 LEU C C 1
ATOM 2981 O O . LEU C 1 47 ? 6.111 65.977 32.927 1.00 20.77 385 LEU C O 1
ATOM 2986 N N . LYS C 1 48 ? 7.105 67.972 33.164 1.00 20.18 386 LYS C N 1
ATOM 2987 C CA . LYS C 1 48 ? 6.616 68.557 31.920 1.00 20.24 386 LYS C CA 1
ATOM 2988 C C . LYS C 1 48 ? 7.791 68.736 30.966 1.00 20.25 386 LYS C C 1
ATOM 2989 O O . LYS C 1 48 ? 8.937 68.916 31.398 1.00 18.79 386 LYS C O 1
ATOM 2995 N N . TRP C 1 49 ? 7.506 68.681 29.667 1.00 21.27 387 TRP C N 1
ATOM 2996 C CA . TRP C 1 49 ? 8.573 68.649 28.662 1.00 22.39 387 TRP C CA 1
ATOM 2997 C C . TRP C 1 49 ? 9.447 69.905 28.723 1.00 23.25 387 TRP C C 1
ATOM 2998 O O . TRP C 1 49 ? 10.677 69.824 28.735 1.00 22.79 387 TRP C O 1
ATOM 3009 N N . GLU C 1 50 ? 8.785 71.058 28.796 1.00 24.44 388 GLU C N 1
ATOM 3010 C CA . GLU C 1 50 ? 9.462 72.349 28.863 1.00 25.67 388 GLU C CA 1
ATOM 3011 C C . GLU C 1 50 ? 10.494 72.392 29.980 1.00 25.27 388 GLU C C 1
ATOM 3012 O O . GLU C 1 50 ? 11.618 72.780 29.735 1.00 25.46 388 GLU C O 1
ATOM 3018 N N . GLU C 1 51 ? 10.141 71.958 31.181 1.00 25.75 389 GLU C N 1
ATOM 3019 C CA . GLU C 1 51 ? 11.128 71.880 32.273 1.00 25.95 389 GLU C CA 1
ATOM 3020 C C . GLU C 1 51 ? 12.277 70.926 31.951 1.00 25.21 389 GLU C C 1
ATOM 3021 O O . GLU C 1 51 ? 13.457 71.243 32.172 1.00 25.37 389 GLU C O 1
ATOM 3027 N N . HIS C 1 52 ? 11.912 69.730 31.486 1.00 23.99 390 HIS C N 1
ATOM 3028 C CA . HIS C 1 52 ? 12.872 68.659 31.219 1.00 22.25 390 HIS C CA 1
ATOM 3029 C C . HIS C 1 52 ? 13.824 69.061 30.089 1.00 22.35 390 HIS C C 1
ATOM 3030 O O . HIS C 1 52 ? 15.032 68.891 30.210 1.00 21.48 390 HIS C O 1
ATOM 3037 N N . TYR C 1 53 ? 13.279 69.606 29.000 1.00 22.11 391 TYR C N 1
ATOM 3038 C CA . TYR C 1 53 ? 14.123 70.010 27.876 1.00 22.97 391 TYR C CA 1
ATOM 3039 C C . TYR C 1 53 ? 15.043 71.158 28.269 1.00 22.91 391 TYR C C 1
ATOM 3040 O O . TYR C 1 53 ? 16.150 71.281 27.758 1.00 22.82 391 TYR C O 1
ATOM 3049 N N . SER C 1 54 ? 14.566 71.959 29.221 1.00 23.28 392 SER C N 1
ATOM 3050 C CA . SER C 1 54 ? 15.286 73.080 29.800 1.00 22.93 392 SER C CA 1
ATOM 3051 C C . SER C 1 54 ? 16.480 72.627 30.623 1.00 22.81 392 SER C C 1
ATOM 3052 O O . SER C 1 54 ? 17.573 73.180 30.489 1.00 22.86 392 SER C O 1
ATOM 3055 N N . TRP C 1 55 ? 16.244 71.650 31.500 1.00 22.65 393 TRP C N 1
ATOM 3056 C CA . TRP C 1 55 ? 17.295 70.979 32.259 1.00 22.05 393 TRP C CA 1
ATOM 3057 C C . TRP C 1 55 ? 18.355 70.446 31.300 1.00 22.16 393 TRP C C 1
ATOM 3058 O O . TRP C 1 55 ? 19.547 70.590 31.537 1.00 21.48 393 TRP C O 1
ATOM 3069 N N . TRP C 1 56 ? 17.906 69.860 30.192 1.00 22.06 394 TRP C N 1
ATOM 3070 C CA . TRP C 1 56 ? 18.812 69.297 29.214 1.00 22.86 394 TRP C CA 1
ATOM 3071 C C . TRP C 1 56 ? 19.780 70.361 28.652 1.00 23.54 394 TRP C C 1
ATOM 3072 O O . TRP C 1 56 ? 21.003 70.156 28.621 1.00 22.90 394 TRP C O 1
ATOM 3091 N N . SER C 1 58 ? 20.501 73.297 29.800 1.00 27.17 396 SER C N 1
ATOM 3092 C CA . SER C 1 58 ? 21.121 74.098 30.843 1.00 27.97 396 SER C CA 1
ATOM 3093 C C . SER C 1 58 ? 22.139 73.319 31.668 1.00 27.93 396 SER C C 1
ATOM 3094 O O . SER C 1 58 ? 22.532 73.761 32.748 1.00 28.27 396 SER C O 1
ATOM 3097 N N . ARG C 1 59 ? 22.570 72.174 31.152 1.00 27.74 397 ARG C N 1
ATOM 3098 C CA . ARG C 1 59 ? 23.542 71.333 31.838 1.00 27.30 397 ARG C CA 1
ATOM 3099 C C . ARG C 1 59 ? 24.931 71.955 31.777 1.00 26.94 397 ARG C C 1
ATOM 3100 O O . ARG C 1 59 ? 25.297 72.536 30.768 1.00 26.42 397 ARG C O 1
ATOM 3108 N N . GLU C 1 60 ? 25.674 71.853 32.883 1.00 26.49 398 GLU C N 1
ATOM 3109 C CA . GLU C 1 60 ? 27.043 72.369 32.993 1.00 25.87 398 GLU C CA 1
ATOM 3110 C C . GLU C 1 60 ? 27.736 71.772 34.225 1.00 24.67 398 GLU C C 1
ATOM 3111 O O . GLU C 1 60 ? 27.090 71.545 35.239 1.00 24.21 398 GLU C O 1
ATOM 3117 N N . ASN C 1 61 ? 29.037 71.500 34.103 1.00 23.41 399 ASN C N 1
ATOM 3118 C CA . ASN C 1 61 ? 29.827 70.778 35.112 1.00 22.83 399 ASN C CA 1
ATOM 3119 C C . ASN C 1 61 ? 29.255 69.391 35.452 1.00 23.01 399 ASN C C 1
ATOM 3120 O O . ASN C 1 61 ? 29.299 68.949 36.619 1.00 22.63 399 ASN C O 1
ATOM 3125 N N . ARG C 1 62 ? 28.707 68.723 34.433 1.00 22.62 400 ARG C N 1
ATOM 3126 C CA . ARG C 1 62 ? 28.083 67.424 34.604 1.00 22.68 400 ARG C CA 1
ATOM 3127 C C . ARG C 1 62 ? 28.163 66.511 33.386 1.00 22.87 400 ARG C C 1
ATOM 3128 O O . ARG C 1 62 ? 28.406 66.950 32.253 1.00 23.75 400 ARG C O 1
ATOM 3136 N N . VAL C 1 63 ? 27.972 65.224 33.642 1.00 22.72 401 VAL C N 1
ATOM 3137 C CA . VAL C 1 63 ? 27.971 64.201 32.610 1.00 22.33 401 VAL C CA 1
ATOM 3138 C C . VAL C 1 63 ? 26.865 63.226 32.965 1.00 22.11 401 VAL C C 1
ATOM 3139 O O . VAL C 1 63 ? 26.753 62.818 34.123 1.00 22.13 401 VAL C O 1
ATOM 3143 N N . ASP C 1 64 ? 26.036 62.880 31.976 1.00 22.14 402 ASP C N 1
ATOM 3144 C CA . ASP C 1 64 ? 24.986 61.893 32.163 1.00 21.69 402 ASP C CA 1
ATOM 3145 C C . ASP C 1 64 ? 25.208 60.700 31.231 1.00 21.48 402 ASP C C 1
ATOM 3146 O O . ASP C 1 64 ? 25.476 60.873 30.033 1.00 20.60 402 ASP C O 1
ATOM 3151 N N . TRP C 1 65 ? 25.069 59.492 31.776 1.00 20.56 403 TRP C N 1
ATOM 3152 C CA . TRP C 1 65 ? 25.160 58.286 30.982 1.00 20.31 403 TRP C CA 1
ATOM 3153 C C . TRP C 1 65 ? 23.842 57.566 31.013 1.00 20.51 403 TRP C C 1
ATOM 3154 O O . TRP C 1 65 ? 23.074 57.670 31.989 1.00 20.43 403 TRP C O 1
ATOM 3165 N N . ILE C 1 66 ? 23.588 56.823 29.943 1.00 20.98 404 ILE C N 1
ATOM 3166 C CA . ILE C 1 66 ? 22.579 55.789 29.969 1.00 21.73 404 ILE C CA 1
ATOM 3167 C C . ILE C 1 66 ? 23.270 54.515 30.372 1.00 21.28 404 ILE C C 1
ATOM 3168 O O . ILE C 1 66 ? 24.408 54.237 29.937 1.00 21.15 404 ILE C O 1
ATOM 3173 N N . ILE C 1 67 ? 22.572 53.746 31.202 1.00 20.34 405 ILE C N 1
ATOM 3174 C CA . ILE C 1 67 ? 23.013 52.418 31.565 1.00 19.68 405 ILE C CA 1
ATOM 3175 C C . ILE C 1 67 ? 22.349 51.432 30.625 1.00 19.70 405 ILE C C 1
ATOM 3176 O O . ILE C 1 67 ? 21.125 51.404 30.473 1.00 19.95 405 ILE C O 1
ATOM 3181 N N . LEU C 1 68 ? 23.183 50.630 29.992 1.00 19.54 406 LEU C N 1
ATOM 3182 C CA . LEU C 1 68 ? 22.726 49.616 29.064 1.00 20.06 406 LEU C CA 1
ATOM 3183 C C . LEU C 1 68 ? 22.978 48.253 29.708 1.00 19.21 406 LEU C C 1
ATOM 3184 O O . LEU C 1 68 ? 24.025 48.031 30.335 1.00 18.82 406 LEU C O 1
ATOM 3189 N N . LEU C 1 69 ? 22.008 47.362 29.562 1.00 18.31 407 LEU C N 1
ATOM 3190 C CA . LEU C 1 69 ? 22.155 45.979 29.952 1.00 18.09 407 LEU C CA 1
ATOM 3191 C C . LEU C 1 69 ? 22.224 45.063 28.708 1.00 18.45 407 LEU C C 1
ATOM 3192 O O . LEU C 1 69 ? 21.359 45.119 27.832 1.00 18.34 407 LEU C O 1
ATOM 3197 N N . ARG C 1 70 ? 23.259 44.237 28.626 1.00 19.14 408 ARG C N 1
ATOM 3198 C CA . ARG C 1 70 ? 23.399 43.310 27.490 1.00 20.23 408 ARG C CA 1
ATOM 3199 C C . ARG C 1 70 ? 23.164 41.856 27.890 1.00 20.49 408 ARG C C 1
ATOM 3200 O O . ARG C 1 70 ? 23.820 41.347 28.803 1.00 20.42 408 ARG C O 1
ATOM 3208 N N . GLU C 1 71 ? 22.232 41.191 27.209 1.00 20.68 409 GLU C N 1
ATOM 3209 C CA . GLU C 1 71 ? 21.942 39.780 27.499 1.00 21.47 409 GLU C CA 1
ATOM 3210 C C . GLU C 1 71 ? 21.598 39.009 26.250 1.00 21.12 409 GLU C C 1
ATOM 3211 O O . GLU C 1 71 ? 20.599 39.307 25.592 1.00 21.22 409 GLU C O 1
ATOM 3217 N N . ASN C 1 72 ? 22.405 38.006 25.932 1.00 20.98 410 ASN C N 1
ATOM 3218 C CA . ASN C 1 72 ? 22.095 37.139 24.814 1.00 20.91 410 ASN C CA 1
ATOM 3219 C C . ASN C 1 72 ? 21.911 37.989 23.559 1.00 20.77 410 ASN C C 1
ATOM 3220 O O . ASN C 1 72 ? 20.886 37.900 22.869 1.00 20.52 410 ASN C O 1
ATOM 3225 N N . ASN C 1 73 ? 22.907 38.845 23.320 1.00 20.40 411 ASN C N 1
ATOM 3226 C CA . ASN C 1 73 ? 23.002 39.709 22.138 1.00 19.92 411 ASN C CA 1
ATOM 3227 C C . ASN C 1 73 ? 21.954 40.837 22.013 1.00 20.32 411 ASN C C 1
ATOM 3228 O O . ASN C 1 73 ? 21.993 41.620 21.069 1.00 20.56 411 ASN C O 1
ATOM 3233 N N . THR C 1 74 ? 21.030 40.940 22.964 1.00 20.44 412 THR C N 1
ATOM 3234 C CA . THR C 1 74 ? 20.086 42.053 22.943 1.00 20.54 412 THR C CA 1
ATOM 3235 C C . THR C 1 74 ? 20.533 43.074 23.983 1.00 20.07 412 THR C C 1
ATOM 3236 O O . THR C 1 74 ? 20.858 42.706 25.105 1.00 20.28 412 THR C O 1
ATOM 3240 N N . ILE C 1 75 ? 20.565 44.349 23.614 1.00 19.71 413 ILE C N 1
ATOM 3241 C CA . ILE C 1 75 ? 20.948 45.371 24.583 1.00 20.36 413 ILE C CA 1
ATOM 3242 C C . ILE C 1 75 ? 19.825 46.390 24.779 1.00 19.77 413 ILE C C 1
ATOM 3243 O O . ILE C 1 75 ? 19.186 46.822 23.823 1.00 19.75 413 ILE C O 1
ATOM 3248 N N . ARG C 1 76 ? 19.550 46.755 26.015 1.00 18.73 414 ARG C N 1
ATOM 3249 C CA . ARG C 1 76 ? 18.465 47.698 26.222 1.00 18.07 414 ARG C CA 1
ATOM 3250 C C . ARG C 1 76 ? 18.850 48.729 27.242 1.00 17.94 414 ARG C C 1
ATOM 3251 O O . ARG C 1 76 ? 19.765 48.505 28.057 1.00 17.10 414 ARG C O 1
ATOM 3259 N N . LYS C 1 77 ? 18.156 49.866 27.200 1.00 17.56 415 LYS C N 1
ATOM 3260 C CA . LYS C 1 77 ? 18.428 50.931 28.164 1.00 17.06 415 LYS C CA 1
ATOM 3261 C C . LYS C 1 77 ? 17.612 50.676 29.394 1.00 16.94 415 LYS C C 1
ATOM 3262 O O . LYS C 1 77 ? 16.397 50.453 29.314 1.00 16.57 415 LYS C O 1
ATOM 3268 N N . VAL C 1 78 ? 18.286 50.680 30.536 1.00 16.40 416 VAL C N 1
ATOM 3269 C CA . VAL C 1 78 ? 17.624 50.298 31.783 1.00 16.71 416 VAL C CA 1
ATOM 3270 C C . VAL C 1 78 ? 17.746 51.372 32.860 1.00 17.04 416 VAL C C 1
ATOM 3271 O O . VAL C 1 78 ? 17.092 51.296 33.896 1.00 17.66 416 VAL C O 1
ATOM 3275 N N . GLY C 1 79 ? 18.599 52.363 32.634 1.00 16.75 417 GLY C N 1
ATOM 3276 C CA . GLY C 1 79 ? 18.834 53.353 33.667 1.00 17.80 417 GLY C CA 1
ATOM 3277 C C . GLY C 1 79 ? 19.680 54.509 33.203 1.00 17.18 417 GLY C C 1
ATOM 3278 O O . GLY C 1 79 ? 20.004 54.605 32.024 1.00 16.97 417 GLY C O 1
ATOM 3279 N N . SER C 1 80 ? 19.982 55.398 34.151 1.00 17.29 418 SER C N 1
ATOM 3280 C CA . SER C 1 80 ? 20.881 56.522 33.974 1.00 17.40 418 SER C CA 1
ATOM 3281 C C . SER C 1 80 ? 21.778 56.723 35.217 1.00 17.93 418 SER C C 1
ATOM 3282 O O . SER C 1 80 ? 21.322 56.592 36.361 1.00 17.52 418 SER C O 1
ATOM 3285 N N . VAL C 1 81 ? 23.059 56.980 34.981 1.00 18.45 419 VAL C N 1
ATOM 3286 C CA . VAL C 1 81 ? 23.981 57.373 36.049 1.00 18.50 419 VAL C CA 1
ATOM 3287 C C . VAL C 1 81 ? 24.573 58.730 35.637 1.00 18.70 419 VAL C C 1
ATOM 3288 O O . VAL C 1 81 ? 24.776 58.999 34.430 1.00 19.37 419 VAL C O 1
ATOM 3292 N N . ASN C 1 82 ? 24.771 59.607 36.607 1.00 18.39 420 ASN C N 1
ATOM 3293 C CA . ASN C 1 82 ? 25.333 60.932 36.351 1.00 19.44 420 ASN C CA 1
ATOM 3294 C C . ASN C 1 82 ? 26.267 61.438 37.458 1.00 19.97 420 ASN C C 1
ATOM 3295 O O . ASN C 1 82 ? 26.152 61.024 38.593 1.00 20.02 420 ASN C O 1
ATOM 3300 N N . VAL C 1 83 ? 27.187 62.320 37.081 1.00 21.22 421 VAL C N 1
ATOM 3301 C CA . VAL C 1 83 ? 28.036 63.090 37.991 1.00 22.11 421 VAL C CA 1
ATOM 3302 C C . VAL C 1 83 ? 27.831 64.587 37.707 1.00 22.72 421 VAL C C 1
ATOM 3303 O O . VAL C 1 83 ? 27.878 65.025 36.547 1.00 22.53 421 VAL C O 1
ATOM 3307 N N . SER C 1 84 ? 27.607 65.370 38.753 1.00 23.00 422 SER C N 1
ATOM 3308 C CA . SER C 1 84 ? 27.496 66.812 38.586 1.00 23.80 422 SER C CA 1
ATOM 3309 C C . SER C 1 84 ? 28.451 67.548 39.548 1.00 24.03 422 SER C C 1
ATOM 3310 O O . SER C 1 84 ? 29.047 66.928 40.442 1.00 23.67 422 SER C O 1
ATOM 3313 N N . GLN C 1 85 ? 28.617 68.858 39.329 1.00 24.48 423 GLN C N 1
ATOM 3314 C CA . GLN C 1 85 ? 29.453 69.714 40.177 1.00 24.90 423 GLN C CA 1
ATOM 3315 C C . GLN C 1 85 ? 30.930 69.352 40.062 1.00 24.50 423 GLN C C 1
ATOM 3316 O O . GLN C 1 85 ? 31.679 69.408 41.050 1.00 24.34 423 GLN C O 1
ATOM 3322 N N . LEU C 1 86 ? 31.331 69.012 38.835 1.00 23.92 424 LEU C N 1
ATOM 3323 C CA . LEU C 1 86 ? 32.679 68.561 38.504 1.00 23.15 424 LEU C CA 1
ATOM 3324 C C . LEU C 1 86 ? 33.720 69.679 38.611 1.00 23.15 424 LEU C C 1
ATOM 3325 O O . LEU C 1 86 ? 34.917 69.455 38.437 1.00 22.33 424 LEU C O 1
ATOM 3330 N N . ASN C 1 87 ? 33.246 70.887 38.879 1.00 23.09 425 ASN C N 1
ATOM 3331 C CA . ASN C 1 87 ? 34.110 72.039 38.990 1.00 23.34 425 ASN C CA 1
ATOM 3332 C C . ASN C 1 87 ? 34.461 72.259 40.457 1.00 23.66 425 ASN C C 1
ATOM 3333 O O . ASN C 1 87 ? 34.983 73.305 40.844 1.00 23.31 425 ASN C O 1
ATOM 3338 N N . THR C 1 88 ? 34.150 71.255 41.272 1.00 24.23 426 THR C N 1
ATOM 3339 C CA . THR C 1 88 ? 34.479 71.293 42.682 1.00 25.03 426 THR C CA 1
ATOM 3340 C C . THR C 1 88 ? 35.381 70.115 43.040 1.00 25.27 426 THR C C 1
ATOM 3341 O O . THR C 1 88 ? 35.616 69.211 42.219 1.00 25.60 426 THR C O 1
ATOM 3345 N N . ASP C 1 89 ? 35.856 70.143 44.280 1.00 25.20 427 ASP C N 1
ATOM 3346 C CA . ASP C 1 89 ? 36.667 69.087 44.881 1.00 25.37 427 ASP C CA 1
ATOM 3347 C C . ASP C 1 89 ? 35.857 67.838 45.253 1.00 24.47 427 ASP C C 1
ATOM 3348 O O . ASP C 1 89 ? 36.425 66.866 45.723 1.00 24.18 427 ASP C O 1
ATOM 3353 N N . ASN C 1 90 ? 34.543 67.855 45.040 1.00 23.51 428 ASN C N 1
ATOM 3354 C CA . ASN C 1 90 ? 33.688 66.806 45.581 1.00 22.79 428 ASN C CA 1
ATOM 3355 C C . ASN C 1 90 ? 32.425 66.610 44.745 1.00 22.68 428 ASN C C 1
ATOM 3356 O O . ASN C 1 90 ? 31.339 67.050 45.139 1.00 21.98 428 ASN C O 1
ATOM 3361 N N . PRO C 1 91 ? 32.563 65.941 43.588 1.00 22.42 429 PRO C N 1
ATOM 3362 C CA . PRO C 1 91 ? 31.436 65.764 42.663 1.00 22.54 429 PRO C CA 1
ATOM 3363 C C . PRO C 1 91 ? 30.317 64.932 43.262 1.00 22.56 429 PRO C C 1
ATOM 3364 O O . PRO C 1 91 ? 30.548 64.099 44.145 1.00 22.73 429 PRO C O 1
ATOM 3368 N N . GLU C 1 92 ? 29.104 65.207 42.794 1.00 23.54 430 GLU C N 1
ATOM 3369 C CA . GLU C 1 92 ? 27.877 64.543 43.239 1.00 24.33 430 GLU C CA 1
ATOM 3370 C C . GLU C 1 92 ? 27.447 63.453 42.254 1.00 24.08 430 GLU C C 1
ATOM 3371 O O . GLU C 1 92 ? 27.271 63.718 41.067 1.00 24.18 430 GLU C O 1
ATOM 3377 N N . ILE C 1 93 ? 27.257 62.232 42.744 1.00 24.00 431 ILE C N 1
ATOM 3378 C CA . ILE C 1 93 ? 26.812 61.138 41.883 1.00 22.88 431 ILE C CA 1
ATOM 3379 C C . ILE C 1 93 ? 25.332 60.847 42.064 1.00 23.18 431 ILE C C 1
ATOM 3380 O O . ILE C 1 93 ? 24.844 60.675 43.189 1.00 23.00 431 ILE C O 1
ATOM 3385 N N . GLY C 1 94 ? 24.615 60.811 40.942 1.00 22.68 432 GLY C N 1
ATOM 3386 C CA . GLY C 1 94 ? 23.202 60.429 40.930 1.00 21.70 432 GLY C CA 1
ATOM 3387 C C . GLY C 1 94 ? 23.002 59.143 40.138 1.00 21.97 432 GLY C C 1
ATOM 3388 O O . GLY C 1 94 ? 23.681 58.881 39.131 1.00 21.19 432 GLY C O 1
ATOM 3389 N N . ILE C 1 95 ? 22.060 58.332 40.589 1.00 22.09 433 ILE C N 1
ATOM 3390 C CA . ILE C 1 95 ? 21.793 57.049 39.948 1.00 22.80 433 ILE C CA 1
ATOM 3391 C C . ILE C 1 95 ? 20.298 56.772 39.880 1.00 23.13 433 ILE C C 1
ATOM 3392 O O . ILE C 1 95 ? 19.591 57.000 40.848 1.00 22.17 433 ILE C O 1
ATOM 3397 N N . LEU C 1 96 ? 19.847 56.284 38.725 1.00 23.51 434 LEU C N 1
ATOM 3398 C CA . LEU C 1 96 ? 18.482 55.847 38.518 1.00 24.41 434 LEU C CA 1
ATOM 3399 C C . LEU C 1 96 ? 18.435 54.568 37.642 1.00 24.24 434 LEU C C 1
ATOM 3400 O O . LEU C 1 96 ? 19.001 54.537 36.544 1.00 23.22 434 LEU C O 1
ATOM 3405 N N . ILE C 1 97 ? 17.782 53.525 38.158 1.00 24.43 435 ILE C N 1
ATOM 3406 C CA . ILE C 1 97 ? 17.429 52.342 37.386 1.00 24.67 435 ILE C CA 1
ATOM 3407 C C . ILE C 1 97 ? 15.916 52.401 37.139 1.00 25.25 435 ILE C C 1
ATOM 3408 O O . ILE C 1 97 ? 15.114 52.371 38.078 1.00 25.27 435 ILE C O 1
ATOM 3413 N N . GLY C 1 98 ? 15.538 52.514 35.868 1.00 25.59 436 GLY C N 1
ATOM 3414 C CA . GLY C 1 98 ? 14.153 52.772 35.485 1.00 25.89 436 GLY C CA 1
ATOM 3415 C C . GLY C 1 98 ? 13.298 51.520 35.420 1.00 26.73 436 GLY C C 1
ATOM 3416 O O . GLY C 1 98 ? 12.075 51.579 35.528 1.00 26.42 436 GLY C O 1
ATOM 3417 N N . GLU C 1 99 ? 13.949 50.377 35.269 1.00 27.09 437 GLU C N 1
ATOM 3418 C CA . GLU C 1 99 ? 13.257 49.103 35.162 1.00 27.71 437 GLU C CA 1
ATOM 3419 C C . GLU C 1 99 ? 13.167 48.539 36.576 1.00 28.11 437 GLU C C 1
ATOM 3420 O O . GLU C 1 99 ? 14.167 48.455 37.276 1.00 28.14 437 GLU C O 1
ATOM 3426 N N . PHE C 1 100 ? 11.960 48.175 36.994 1.00 29.10 438 PHE C N 1
ATOM 3427 C CA . PHE C 1 100 ? 11.647 47.944 38.405 1.00 30.00 438 PHE C CA 1
ATOM 3428 C C . PHE C 1 100 ? 12.061 46.652 39.034 1.00 30.16 438 PHE C C 1
ATOM 3429 O O . PHE C 1 100 ? 12.403 46.599 40.227 1.00 30.24 438 PHE C O 1
ATOM 3437 N N . PHE C 1 101 ? 11.969 45.603 38.236 1.00 30.19 439 PHE C N 1
ATOM 3438 C CA . PHE C 1 101 ? 12.268 44.276 38.713 1.00 30.32 439 PHE C CA 1
ATOM 3439 C C . PHE C 1 101 ? 13.748 43.945 38.485 1.00 30.32 439 PHE C C 1
ATOM 3440 O O . PHE C 1 101 ? 14.156 42.794 38.581 1.00 30.90 439 PHE C O 1
ATOM 3448 N N . LEU C 1 102 ? 14.542 44.971 38.190 1.00 30.20 440 LEU C N 1
ATOM 3449 C CA . LEU C 1 102 ? 15.995 44.860 38.201 1.00 30.33 440 LEU C CA 1
ATOM 3450 C C . LEU C 1 102 ? 16.532 45.334 39.553 1.00 31.06 440 LEU C C 1
ATOM 3451 O O . LEU C 1 102 ? 17.676 45.044 39.926 1.00 31.20 440 LEU C O 1
ATOM 3456 N N . TRP C 1 103 ? 15.697 46.056 40.295 1.00 31.84 441 TRP C N 1
ATOM 3457 C CA . TRP C 1 103 ? 16.111 46.509 41.621 1.00 32.39 441 TRP C CA 1
ATOM 3458 C C . TRP C 1 103 ? 16.522 45.305 42.471 1.00 32.36 441 TRP C C 1
ATOM 3459 O O . TRP C 1 103 ? 15.834 44.277 42.503 1.00 32.27 441 TRP C O 1
ATOM 3470 N N . GLY C 1 104 ? 17.665 45.440 43.134 1.00 32.44 442 GLY C N 1
ATOM 3471 C CA . GLY C 1 104 ? 18.199 44.381 43.977 1.00 32.25 442 GLY C CA 1
ATOM 3472 C C . GLY C 1 104 ? 19.220 43.504 43.278 1.00 32.09 442 GLY C C 1
ATOM 3473 O O . GLY C 1 104 ? 19.860 42.699 43.930 1.00 32.52 442 GLY C O 1
ATOM 3474 N N . LYS C 1 105 ? 19.388 43.668 41.965 1.00 32.06 443 LYS C N 1
ATOM 3475 C CA . LYS C 1 105 ? 20.303 42.821 41.175 1.00 32.11 443 LYS C CA 1
ATOM 3476 C C . LYS C 1 105 ? 21.653 43.477 40.833 1.00 31.61 443 LYS C C 1
ATOM 3477 O O . LYS C 1 105 ? 22.275 43.130 39.829 1.00 31.65 443 LYS C O 1
ATOM 3483 N N . HIS C 1 106 ? 22.081 44.431 41.663 1.00 30.64 444 HIS C N 1
ATOM 3484 C CA . HIS C 1 106 ? 23.386 45.123 41.557 1.00 29.54 444 HIS C CA 1
ATOM 3485 C C . HIS C 1 106 ? 23.772 45.940 40.296 1.00 28.56 444 HIS C C 1
ATOM 3486 O O . HIS C 1 106 ? 24.947 46.329 40.161 1.00 28.13 444 HIS C O 1
ATOM 3493 N N . ILE C 1 107 ? 22.818 46.246 39.417 1.00 27.15 445 ILE C N 1
ATOM 3494 C CA . ILE C 1 107 ? 23.101 47.089 38.238 1.00 26.25 445 ILE C CA 1
ATOM 3495 C C . ILE C 1 107 ? 23.528 48.493 38.663 1.00 25.84 445 ILE C C 1
ATOM 3496 O O . ILE C 1 107 ? 24.466 49.079 38.092 1.00 24.88 445 ILE C O 1
ATOM 3501 N N . GLY C 1 108 ? 22.827 49.027 39.667 1.00 25.39 446 GLY C N 1
ATOM 3502 C CA . GLY C 1 108 ? 23.126 50.345 40.200 1.00 24.98 446 GLY C CA 1
ATOM 3503 C C . GLY C 1 108 ? 24.536 50.393 40.751 1.00 24.96 446 GLY C C 1
ATOM 3504 O O . GLY C 1 108 ? 25.322 51.285 40.431 1.00 24.77 446 GLY C O 1
ATOM 3505 N N . ARG C 1 109 ? 24.864 49.406 41.568 1.00 25.09 447 ARG C N 1
ATOM 3506 C CA . ARG C 1 109 ? 26.187 49.326 42.172 1.00 25.01 447 ARG C CA 1
ATOM 3507 C C . ARG C 1 109 ? 27.287 49.325 41.087 1.00 24.36 447 ARG C C 1
ATOM 3508 O O . ARG C 1 109 ? 28.228 50.123 41.142 1.00 23.88 447 ARG C O 1
ATOM 3516 N N . HIS C 1 110 ? 27.148 48.463 40.084 1.00 24.49 448 HIS C N 1
ATOM 3517 C CA . HIS C 1 110 ? 28.152 48.376 39.008 1.00 24.08 448 HIS C CA 1
ATOM 3518 C C . HIS C 1 110 ? 28.338 49.686 38.245 1.00 23.27 448 HIS C C 1
ATOM 3519 O O . HIS C 1 110 ? 29.473 50.138 38.035 1.00 22.24 448 HIS C O 1
ATOM 3526 N N . SER C 1 111 ? 27.216 50.289 37.854 1.00 22.60 449 SER C N 1
ATOM 3527 C CA . SER C 1 111 ? 27.207 51.568 37.135 1.00 22.46 449 SER C CA 1
ATOM 3528 C C . SER C 1 111 ? 27.909 52.676 37.917 1.00 22.12 449 SER C C 1
ATOM 3529 O O . SER C 1 111 ? 28.743 53.389 37.368 1.00 22.15 449 SER C O 1
ATOM 3532 N N . VAL C 1 112 ? 27.560 52.829 39.194 1.00 21.30 450 VAL C N 1
ATOM 3533 C CA . VAL C 1 112 ? 28.226 53.825 40.030 1.00 21.12 450 VAL C CA 1
ATOM 3534 C C . VAL C 1 112 ? 29.719 53.555 40.120 1.00 21.36 450 VAL C C 1
ATOM 3535 O O . VAL C 1 112 ? 30.528 54.481 40.035 1.00 21.19 450 VAL C O 1
ATOM 3539 N N . SER C 1 113 ? 30.084 52.292 40.298 1.00 21.45 451 SER C N 1
ATOM 3540 C CA . SER C 1 113 ? 31.482 51.965 40.398 1.00 22.60 451 SER C CA 1
ATOM 3541 C C . SER C 1 113 ? 32.216 52.350 39.107 1.00 22.66 451 SER C C 1
ATOM 3542 O O . SER C 1 113 ? 33.290 52.925 39.165 1.00 23.11 451 SER C O 1
ATOM 3545 N N . LEU C 1 114 ? 31.605 52.101 37.950 1.00 23.12 452 LEU C N 1
ATOM 3546 C CA . LEU C 1 114 ? 32.178 52.554 36.682 1.00 23.24 452 LEU C CA 1
ATOM 3547 C C . LEU C 1 114 ? 32.458 54.053 36.741 1.00 23.36 452 LEU C C 1
ATOM 3548 O O . LEU C 1 114 ? 33.566 54.488 36.444 1.00 23.24 452 LEU C O 1
ATOM 3553 N N . VAL C 1 115 ? 31.465 54.839 37.165 1.00 23.18 453 VAL C N 1
ATOM 3554 C CA . VAL C 1 115 ? 31.647 56.295 37.300 1.00 22.87 453 VAL C CA 1
ATOM 3555 C C . VAL C 1 115 ? 32.754 56.654 38.308 1.00 22.47 453 VAL C C 1
ATOM 3556 O O . VAL C 1 115 ? 33.441 57.670 38.158 1.00 22.35 453 VAL C O 1
ATOM 3560 N N . LEU C 1 116 ? 32.935 55.813 39.315 1.00 21.97 454 LEU C N 1
ATOM 3561 C CA . LEU C 1 116 ? 33.888 56.129 40.385 1.00 21.96 454 LEU C CA 1
ATOM 3562 C C . LEU C 1 116 ? 35.342 56.006 39.931 1.00 22.33 454 LEU C C 1
ATOM 3563 O O . LEU C 1 116 ? 36.189 56.778 40.381 1.00 23.00 454 LEU C O 1
ATOM 3568 N N . LYS C 1 117 ? 35.634 55.057 39.045 1.00 22.52 455 LYS C N 1
ATOM 3569 C CA . LYS C 1 117 ? 36.966 54.980 38.422 1.00 23.32 455 LYS C CA 1
ATOM 3570 C C . LYS C 1 117 ? 37.225 56.154 37.481 1.00 23.06 455 LYS C C 1
ATOM 3571 O O . LYS C 1 117 ? 38.317 56.704 37.442 1.00 22.92 455 LYS C O 1
ATOM 3577 N N . TRP C 1 118 ? 36.217 56.522 36.707 1.00 23.10 456 TRP C N 1
ATOM 3578 C CA . TRP C 1 118 ? 36.329 57.660 35.808 1.00 23.22 456 TRP C CA 1
ATOM 3579 C C . TRP C 1 118 ? 36.880 58.893 36.536 1.00 22.93 456 TRP C C 1
ATOM 3580 O O . TRP C 1 118 ? 37.928 59.434 36.182 1.00 22.49 456 TRP C O 1
ATOM 3591 N N . LEU C 1 119 ? 36.117 59.329 37.534 1.00 22.91 457 LEU C N 1
ATOM 3592 C CA . LEU C 1 119 ? 36.497 60.335 38.524 1.00 22.88 457 LEU C CA 1
ATOM 3593 C C . LEU C 1 119 ? 37.879 60.100 39.122 1.00 22.92 457 LEU C C 1
ATOM 3594 O O . LEU C 1 119 ? 38.700 61.016 39.198 1.00 23.43 457 LEU C O 1
ATOM 3599 N N . LYS C 1 120 ? 38.121 58.867 39.556 1.00 23.04 458 LYS C N 1
ATOM 3600 C CA . LYS C 1 120 ? 39.406 58.458 40.101 1.00 23.27 458 LYS C CA 1
ATOM 3601 C C . LYS C 1 120 ? 40.566 58.648 39.097 1.00 23.26 458 LYS C C 1
ATOM 3602 O O . LYS C 1 120 ? 41.671 58.957 39.507 1.00 22.59 458 LYS C O 1
ATOM 3608 N N . ASN C 1 121 ? 40.296 58.469 37.798 1.00 23.33 459 ASN C N 1
ATOM 3609 C CA . ASN C 1 121 ? 41.282 58.682 36.733 1.00 23.75 459 ASN C CA 1
ATOM 3610 C C . ASN C 1 121 ? 41.576 60.140 36.496 1.00 23.61 459 ASN C C 1
ATOM 3611 O O . ASN C 1 121 ? 42.732 60.532 36.285 1.00 23.33 459 ASN C O 1
ATOM 3616 N N . ILE C 1 122 ? 40.518 60.939 36.502 1.00 23.05 460 ILE C N 1
ATOM 3617 C CA . ILE C 1 122 ? 40.652 62.377 36.353 1.00 23.26 460 ILE C CA 1
ATOM 3618 C C . ILE C 1 122 ? 41.384 62.993 37.566 1.00 23.23 460 ILE C C 1
ATOM 3619 O O . ILE C 1 122 ? 41.989 64.062 37.456 1.00 23.68 460 ILE C O 1
ATOM 3624 N N . GLY C 1 123 ? 41.363 62.304 38.707 1.00 22.57 461 GLY C N 1
ATOM 3625 C CA . GLY C 1 123 ? 42.136 62.746 39.854 1.00 21.45 461 GLY C CA 1
ATOM 3626 C C . GLY C 1 123 ? 41.360 63.429 40.965 1.00 21.14 461 GLY C C 1
ATOM 3627 O O . GLY C 1 123 ? 41.956 64.081 41.831 1.00 21.13 461 GLY C O 1
ATOM 3628 N N . TYR C 1 124 ? 40.036 63.293 40.965 1.00 20.23 462 TYR C N 1
ATOM 3629 C CA . TYR C 1 124 ? 39.271 63.755 42.116 1.00 19.48 462 TYR C CA 1
ATOM 3630 C C . TYR C 1 124 ? 39.645 62.941 43.350 1.00 18.94 462 TYR C C 1
ATOM 3631 O O . TYR C 1 124 ? 39.921 61.746 43.233 1.00 18.37 462 TYR C O 1
ATOM 3640 N N . LYS C 1 125 ? 39.621 63.584 44.523 1.00 18.44 463 LYS C N 1
ATOM 3641 C CA . LYS C 1 125 ? 39.910 62.901 45.781 1.00 19.23 463 LYS C CA 1
ATOM 3642 C C . LYS C 1 125 ? 38.674 62.474 46.574 1.00 19.23 463 LYS C C 1
ATOM 3643 O O . LYS C 1 125 ? 38.791 61.695 47.527 1.00 19.26 463 LYS C O 1
ATOM 3649 N N . LYS C 1 126 ? 37.505 63.005 46.210 1.00 18.55 464 LYS C N 1
ATOM 3650 C CA . LYS C 1 126 ? 36.276 62.748 46.957 1.00 18.11 464 LYS C CA 1
ATOM 3651 C C . LYS C 1 126 ? 35.085 62.735 46.003 1.00 17.88 464 LYS C C 1
ATOM 3652 O O . LYS C 1 126 ? 35.172 63.224 44.868 1.00 17.15 464 LYS C O 1
ATOM 3658 N N . ALA C 1 127 ? 33.979 62.187 46.489 1.00 16.66 465 ALA C N 1
ATOM 3659 C CA . ALA C 1 127 ? 32.750 62.131 45.725 1.00 17.10 465 ALA C CA 1
ATOM 3660 C C . ALA C 1 127 ? 31.641 61.941 46.743 1.00 17.24 465 ALA C C 1
ATOM 3661 O O . ALA C 1 127 ? 31.844 61.303 47.774 1.00 17.21 465 ALA C O 1
ATOM 3663 N N . HIS C 1 128 ? 30.470 62.491 46.456 1.00 17.97 466 HIS C N 1
ATOM 3664 C CA . HIS C 1 128 ? 29.349 62.361 47.387 1.00 17.76 466 HIS C CA 1
ATOM 3665 C C . HIS C 1 128 ? 28.079 62.048 46.646 1.00 17.66 466 HIS C C 1
ATOM 3666 O O . HIS C 1 128 ? 28.005 62.236 45.407 1.00 17.77 466 HIS C O 1
ATOM 3673 N N . ALA C 1 129 ? 27.109 61.517 47.394 1.00 17.54 467 ALA C N 1
ATOM 3674 C CA . ALA C 1 129 ? 25.718 61.444 46.948 1.00 18.06 467 ALA C CA 1
ATOM 3675 C C . ALA C 1 129 ? 24.770 62.063 47.974 1.00 17.98 467 ALA C C 1
ATOM 3676 O O . ALA C 1 129 ? 25.071 62.096 49.178 1.00 17.83 467 ALA C O 1
ATOM 3678 N N . ARG C 1 130 ? 23.651 62.579 47.469 1.00 17.61 468 ARG C N 1
ATOM 3679 C CA . ARG C 1 130 ? 22.547 63.080 48.271 1.00 19.11 468 ARG C CA 1
ATOM 3680 C C . ARG C 1 130 ? 21.399 62.089 48.219 1.00 18.67 468 ARG C C 1
ATOM 3681 O O . ARG C 1 130 ? 20.863 61.858 47.152 1.00 18.63 468 ARG C O 1
ATOM 3689 N N . ILE C 1 131 ? 20.975 61.559 49.361 1.00 19.20 469 ILE C N 1
ATOM 3690 C CA . ILE C 1 131 ? 19.952 60.521 49.356 1.00 18.63 469 ILE C CA 1
ATOM 3691 C C . ILE C 1 131 ? 18.862 60.844 50.374 1.00 19.19 469 ILE C C 1
ATOM 3692 O O . ILE C 1 131 ? 19.163 61.224 51.515 1.00 18.63 469 ILE C O 1
ATOM 3697 N N . LEU C 1 132 ? 17.591 60.701 49.973 1.00 19.49 470 LEU C N 1
ATOM 3698 C CA . LEU C 1 132 ? 16.500 60.889 50.935 1.00 19.54 470 LEU C CA 1
ATOM 3699 C C . LEU C 1 132 ? 16.531 59.740 51.932 1.00 19.42 470 LEU C C 1
ATOM 3700 O O . LEU C 1 132 ? 16.905 58.632 51.596 1.00 18.62 470 LEU C O 1
ATOM 3705 N N . GLU C 1 133 ? 16.137 59.991 53.168 1.00 20.24 471 GLU C N 1
ATOM 3706 C CA . GLU C 1 133 ? 16.227 58.945 54.195 1.00 20.76 471 GLU C CA 1
ATOM 3707 C C . GLU C 1 133 ? 15.326 57.728 53.926 1.00 20.37 471 GLU C C 1
ATOM 3708 O O . GLU C 1 133 ? 15.563 56.659 54.505 1.00 20.85 471 GLU C O 1
ATOM 3714 N N . ASN C 1 134 ? 14.312 57.886 53.072 1.00 18.79 472 ASN C N 1
ATOM 3715 C CA . ASN C 1 134 ? 13.418 56.777 52.727 1.00 19.01 472 ASN C CA 1
ATOM 3716 C C . ASN C 1 134 ? 13.986 55.895 51.602 1.00 19.53 472 ASN C C 1
ATOM 3717 O O . ASN C 1 134 ? 13.490 54.795 51.370 1.00 19.78 472 ASN C O 1
ATOM 3722 N N . ASN C 1 135 ? 15.035 56.360 50.923 1.00 19.56 473 ASN C N 1
ATOM 3723 C CA . ASN C 1 135 ? 15.582 55.621 49.794 1.00 19.57 473 ASN C CA 1
ATOM 3724 C C . ASN C 1 135 ? 16.569 54.549 50.243 1.00 20.29 473 ASN C C 1
ATOM 3725 O O . ASN C 1 135 ? 17.788 54.695 50.070 1.00 20.69 473 ASN C O 1
ATOM 3730 N N . ILE C 1 136 ? 16.043 53.469 50.808 1.00 21.15 474 ILE C N 1
ATOM 3731 C CA . ILE C 1 136 ? 16.873 52.480 51.480 1.00 22.05 474 ILE C CA 1
ATOM 3732 C C . ILE C 1 136 ? 17.814 51.790 50.480 1.00 22.79 474 ILE C C 1
ATOM 3733 O O . ILE C 1 136 ? 19.009 51.559 50.796 1.00 22.40 474 ILE C O 1
ATOM 3738 N N . ARG C 1 137 ? 17.292 51.508 49.286 1.00 22.62 475 ARG C N 1
ATOM 3739 C CA . ARG C 1 137 ? 18.060 50.853 48.235 1.00 24.24 475 ARG C CA 1
ATOM 3740 C C . ARG C 1 137 ? 19.274 51.681 47.825 1.00 24.34 475 ARG C C 1
ATOM 3741 O O . ARG C 1 137 ? 20.341 51.136 47.571 1.00 25.42 475 ARG C O 1
ATOM 3749 N N . SER C 1 138 ? 19.110 52.995 47.746 1.00 23.97 476 SER C N 1
ATOM 3750 C CA . SER C 1 138 ? 20.195 53.847 47.302 1.00 23.89 476 SER C CA 1
ATOM 3751 C C . SER C 1 138 ? 21.250 53.951 48.378 1.00 23.04 476 SER C C 1
ATOM 3752 O O . SER C 1 138 ? 22.449 53.964 48.085 1.00 23.08 476 SER C O 1
ATOM 3755 N N . ILE C 1 139 ? 20.793 54.009 49.630 1.00 22.41 477 ILE C N 1
ATOM 3756 C CA . ILE C 1 139 ? 21.687 54.090 50.795 1.00 21.21 477 ILE C CA 1
ATOM 3757 C C . ILE C 1 139 ? 22.594 52.877 50.774 1.00 21.82 477 ILE C C 1
ATOM 3758 O O . ILE C 1 139 ? 23.823 52.993 50.892 1.00 21.35 477 ILE C O 1
ATOM 3763 N N . LYS C 1 140 ? 21.973 51.716 50.595 1.00 22.06 478 LYS C N 1
ATOM 3764 C CA . LYS C 1 140 ? 22.703 50.448 50.580 1.00 22.98 478 LYS C CA 1
ATOM 3765 C C . LYS C 1 140 ? 23.660 50.342 49.395 1.00 22.16 478 LYS C C 1
ATOM 3766 O O . LYS C 1 140 ? 24.779 49.852 49.545 1.00 21.31 478 LYS C O 1
ATOM 3772 N N . LEU C 1 141 ? 23.214 50.825 48.231 1.00 21.66 479 LEU C N 1
ATOM 3773 C CA . LEU C 1 141 ? 24.057 50.868 47.051 1.00 21.43 479 LEU C CA 1
ATOM 3774 C C . LEU C 1 141 ? 25.341 51.633 47.376 1.00 21.37 479 LEU C C 1
ATOM 3775 O O . LEU C 1 141 ? 26.447 51.152 47.083 1.00 21.85 479 LEU C O 1
ATOM 3780 N N . PHE C 1 142 ? 25.211 52.799 48.010 1.00 20.58 480 PHE C N 1
ATOM 3781 C CA . PHE C 1 142 ? 26.380 53.661 48.200 1.00 20.08 480 PHE C CA 1
ATOM 3782 C C . PHE C 1 142 ? 27.286 53.219 49.321 1.00 20.55 480 PHE C C 1
ATOM 3783 O O . PHE C 1 142 ? 28.503 53.293 49.175 1.00 20.93 480 PHE C O 1
ATOM 3791 N N . GLU C 1 143 ? 26.691 52.743 50.416 1.00 19.73 481 GLU C N 1
ATOM 3792 C CA . GLU C 1 143 ? 27.453 52.201 51.524 1.00 19.76 481 GLU C CA 1
ATOM 3793 C C . GLU C 1 143 ? 28.276 51.001 51.085 1.00 18.89 481 GLU C C 1
ATOM 3794 O O . GLU C 1 143 ? 29.409 50.860 51.522 1.00 18.77 481 GLU C O 1
ATOM 3800 N N . SER C 1 144 ? 27.717 50.148 50.221 1.00 18.19 482 SER C N 1
ATOM 3801 C CA . SER C 1 144 ? 28.480 49.012 49.686 1.00 18.68 482 SER C CA 1
ATOM 3802 C C . SER C 1 144 ? 29.730 49.440 48.895 1.00 18.20 482 SER C C 1
ATOM 3803 O O . SER C 1 144 ? 30.696 48.692 48.819 1.00 18.32 482 SER C O 1
ATOM 3806 N N . LEU C 1 145 ? 29.728 50.658 48.361 1.00 18.28 483 LEU C N 1
ATOM 3807 C CA . LEU C 1 145 ? 30.902 51.189 47.662 1.00 18.47 483 LEU C CA 1
ATOM 3808 C C . LEU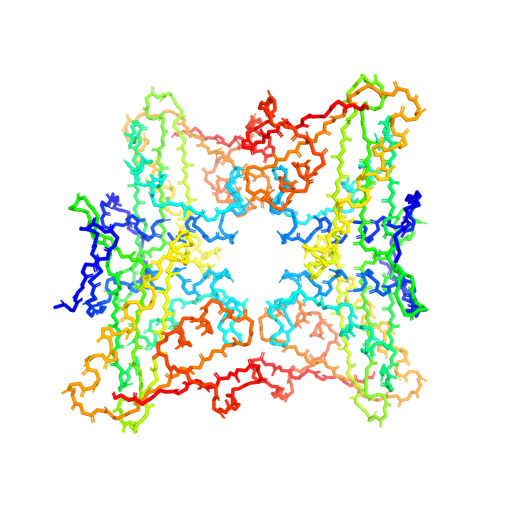 C 1 145 ? 31.847 51.998 48.573 1.00 18.82 483 LEU C C 1
ATOM 3809 O O . LEU C 1 145 ? 32.773 52.663 48.105 1.00 18.31 483 LEU C O 1
ATOM 3814 N N . GLY C 1 146 ? 31.612 51.913 49.881 1.00 18.82 484 GLY C N 1
ATOM 3815 C CA . GLY C 1 146 ? 32.372 52.666 50.862 1.00 18.69 484 GLY C CA 1
ATOM 3816 C C . GLY C 1 146 ? 31.979 54.130 50.994 1.00 18.84 484 GLY C C 1
ATOM 3817 O O . GLY C 1 146 ? 32.798 54.932 51.411 1.00 19.19 484 GLY C O 1
ATOM 3818 N N . PHE C 1 147 ? 30.748 54.504 50.625 1.00 18.48 485 PHE C N 1
ATOM 3819 C CA . PHE C 1 147 ? 30.227 55.827 51.005 1.00 18.24 485 PHE C CA 1
ATOM 3820 C C . PHE C 1 147 ? 29.801 55.778 52.466 1.00 17.90 485 PHE C C 1
ATOM 3821 O O . PHE C 1 147 ? 29.350 54.741 52.965 1.00 18.08 485 PHE C O 1
ATOM 3829 N N . LYS C 1 148 ? 29.916 56.909 53.144 1.00 17.55 486 LYS C N 1
ATOM 3830 C CA . LYS C 1 148 ? 29.572 56.991 54.564 1.00 17.43 486 LYS C CA 1
ATOM 3831 C C . LYS C 1 148 ? 28.717 58.256 54.743 1.00 17.27 486 LYS C C 1
ATOM 3832 O O . LYS C 1 148 ? 29.075 59.331 54.247 1.00 17.18 486 LYS C O 1
ATOM 3838 N N . LYS C 1 149 ? 27.581 58.111 55.417 1.00 16.57 487 LYS C N 1
ATOM 3839 C CA . LYS C 1 149 ? 26.837 59.254 55.930 1.00 16.98 487 LYS C CA 1
ATOM 3840 C C . LYS C 1 149 ? 27.770 60.185 56.704 1.00 16.96 487 LYS C C 1
ATOM 3841 O O . LYS C 1 149 ? 28.388 59.764 57.678 1.00 16.36 487 LYS C O 1
ATOM 3847 N N . THR C 1 150 ? 27.863 61.445 56.268 1.00 17.19 488 THR C N 1
ATOM 3848 C CA . THR C 1 150 ? 28.709 62.444 56.922 1.00 17.71 488 THR C CA 1
ATOM 3849 C C . THR C 1 150 ? 28.009 63.716 57.393 1.00 17.97 488 THR C C 1
ATOM 3850 O O . THR C 1 150 ? 28.469 64.357 58.343 1.00 17.92 488 THR C O 1
ATOM 3854 N N . LYS C 1 151 ? 26.903 64.072 56.752 1.00 18.41 489 LYS C N 1
ATOM 3855 C CA . LYS C 1 151 ? 26.372 65.436 56.816 1.00 20.14 489 LYS C CA 1
ATOM 3856 C C . LYS C 1 151 ? 24.898 65.459 56.471 1.00 20.43 489 LYS C C 1
ATOM 3857 O O . LYS C 1 151 ? 24.469 64.725 55.583 1.00 20.18 489 LYS C O 1
ATOM 3863 N N . LYS C 1 152 ? 24.123 66.320 57.123 1.00 21.15 490 LYS C N 1
ATOM 3864 C CA . LYS C 1 152 ? 22.727 66.545 56.688 1.00 21.65 490 LYS C CA 1
ATOM 3865 C C . LYS C 1 152 ? 22.684 67.280 55.333 1.00 21.54 490 LYS C C 1
ATOM 3866 O O . LYS C 1 152 ? 23.470 68.195 55.088 1.00 21.56 490 LYS C O 1
ATOM 3872 N N . GLY C 1 153 ? 21.776 66.879 54.446 1.00 21.45 491 GLY C N 1
ATOM 3873 C CA . GLY C 1 153 ? 21.586 67.600 53.200 1.00 20.44 491 GLY C CA 1
ATOM 3874 C C . GLY C 1 153 ? 20.532 68.651 53.456 1.00 20.56 491 GLY C C 1
ATOM 3875 O O . GLY C 1 153 ? 20.530 69.313 54.511 1.00 19.11 491 GLY C O 1
ATOM 3876 N N . ARG C 1 154 ? 19.613 68.783 52.503 1.00 20.35 492 ARG C N 1
ATOM 3877 C CA . ARG C 1 154 ? 18.355 69.502 52.726 1.00 21.12 492 ARG C CA 1
ATOM 3878 C C . ARG C 1 154 ? 17.459 68.631 53.608 1.00 21.83 492 ARG C C 1
ATOM 3879 O O . ARG C 1 154 ? 17.861 67.544 54.032 1.00 21.79 492 ARG C O 1
ATOM 3887 N N . GLU C 1 155 ? 16.239 69.076 53.878 1.00 22.77 493 GLU C N 1
ATOM 3888 C CA . GLU C 1 155 ? 15.400 68.362 54.843 1.00 23.80 493 GLU C CA 1
ATOM 3889 C C . GLU C 1 155 ? 15.097 66.933 54.398 1.00 23.41 493 GLU C C 1
ATOM 3890 O O . GLU C 1 155 ? 14.742 66.710 53.247 1.00 23.92 493 GLU C O 1
ATOM 3896 N N . ASN C 1 156 ? 15.289 65.983 55.324 1.00 23.00 494 ASN C N 1
ATOM 3897 C CA . ASN C 1 156 ? 15.135 64.534 55.109 1.00 22.37 494 ASN C CA 1
ATOM 3898 C C . ASN C 1 156 ? 16.144 63.914 54.143 1.00 21.92 494 ASN C C 1
ATOM 3899 O O . ASN C 1 156 ? 15.974 62.794 53.676 1.00 22.31 494 ASN C O 1
ATOM 3904 N N . GLU C 1 157 ? 17.207 64.642 53.870 1.00 20.91 495 GLU C N 1
ATOM 3905 C CA . GLU C 1 157 ? 18.168 64.216 52.899 1.00 20.18 495 GLU C CA 1
ATOM 3906 C C . GLU C 1 157 ? 19.522 64.150 53.596 1.00 19.49 495 GLU C C 1
ATOM 3907 O O . GLU C 1 157 ? 19.798 64.952 54.506 1.00 18.78 495 GLU C O 1
ATOM 3913 N N . TRP C 1 158 ? 20.338 63.174 53.187 1.00 18.30 496 TRP C N 1
ATOM 3914 C CA . TRP C 1 158 ? 21.658 62.973 53.791 1.00 18.15 496 TRP C CA 1
ATOM 3915 C C . TRP C 1 158 ? 22.747 62.957 52.739 1.00 17.11 496 TRP C C 1
ATOM 3916 O O . TRP C 1 158 ? 22.545 62.493 51.597 1.00 17.31 496 TRP C O 1
ATOM 3927 N N . ILE C 1 159 ? 23.896 63.494 53.135 1.00 16.85 497 ILE C N 1
ATOM 3928 C CA . ILE C 1 159 ? 25.077 63.481 52.293 1.00 16.68 497 ILE C CA 1
ATOM 3929 C C . ILE C 1 159 ? 25.961 62.307 52.688 1.00 16.82 497 ILE C C 1
ATOM 3930 O O . ILE C 1 159 ? 26.415 62.203 53.851 1.00 16.93 497 ILE C O 1
ATOM 3935 N N . TYR C 1 160 ? 26.181 61.438 51.701 1.00 16.59 498 TYR C N 1
ATOM 3936 C CA . TYR C 1 160 ? 27.067 60.291 51.786 1.00 16.67 498 TYR C CA 1
ATOM 3937 C C . TYR C 1 160 ? 28.354 60.561 50.994 1.00 17.72 498 TYR C C 1
ATOM 3938 O O . TYR C 1 160 ? 28.318 60.960 49.806 1.00 16.61 498 TYR C O 1
ATOM 3947 N N . GLU C 1 161 ? 29.488 60.359 51.643 1.00 17.87 499 GLU C N 1
ATOM 3948 C CA . GLU C 1 161 ? 30.767 60.704 51.011 1.00 20.13 499 GLU C CA 1
ATOM 3949 C C . GLU C 1 161 ? 31.729 59.523 50.872 1.00 19.73 499 GLU C C 1
ATOM 3950 O O . GLU C 1 161 ? 31.663 58.568 51.643 1.00 19.43 499 GLU C O 1
ATOM 3956 N N . VAL C 1 162 ? 32.584 59.574 49.859 1.00 19.90 500 VAL C N 1
ATOM 3957 C CA . VAL C 1 162 ? 33.635 58.577 49.717 1.00 20.34 500 VAL C CA 1
ATOM 3958 C C . VAL C 1 162 ? 34.957 59.267 49.407 1.00 21.10 500 VAL C C 1
ATOM 3959 O O . VAL C 1 162 ? 34.978 60.337 48.806 1.00 20.97 500 VAL C O 1
ATOM 3963 N N . ASN C 1 163 ? 36.049 58.669 49.864 1.00 21.86 501 ASN C N 1
ATOM 3964 C CA . ASN C 1 163 ? 37.372 59.053 49.405 1.00 23.08 501 ASN C CA 1
ATOM 3965 C C . ASN C 1 163 ? 37.755 58.166 48.235 1.00 23.61 501 ASN C C 1
ATOM 3966 O O . ASN C 1 163 ? 37.772 56.942 48.356 1.00 23.47 501 ASN C O 1
ATOM 3971 N N . LEU C 1 164 ? 38.017 58.780 47.087 1.00 24.53 502 LEU C N 1
ATOM 3972 C CA . LEU C 1 164 ? 38.425 58.018 45.925 1.00 25.68 502 LEU C CA 1
ATOM 3973 C C . LEU C 1 164 ? 39.865 57.542 46.117 1.00 26.48 502 LEU C C 1
ATOM 3974 O O . LEU C 1 164 ? 40.313 56.640 45.411 1.00 27.31 502 LEU C O 1
ATOM 3980 N N . ALA D 1 3 ? 4.667 58.180 6.916 1.00 62.19 341 ALA D N 1
ATOM 3981 C CA . ALA D 1 3 ? 4.199 58.436 8.310 1.00 62.22 341 ALA D CA 1
ATOM 3982 C C . ALA D 1 3 ? 2.984 59.366 8.302 1.00 62.04 341 ALA D C 1
ATOM 3983 O O . ALA D 1 3 ? 3.073 60.504 7.828 1.00 62.26 341 ALA D O 1
ATOM 3985 N N . ASN D 1 4 ? 1.849 58.873 8.803 1.00 61.76 342 ASN D N 1
ATOM 3986 C CA . ASN D 1 4 ? 0.638 59.695 8.903 1.00 61.41 342 ASN D CA 1
ATOM 3987 C C . ASN D 1 4 ? 0.868 60.858 9.853 1.00 60.94 342 ASN D C 1
ATOM 3988 O O . ASN D 1 4 ? 1.437 60.686 10.932 1.00 60.70 342 ASN D O 1
ATOM 3993 N N . CYS D 1 5 ? 0.424 62.038 9.432 1.00 60.63 343 CYS D N 1
ATOM 3994 C CA . CYS D 1 5 ? 0.569 63.254 10.218 1.00 60.32 343 CYS D CA 1
ATOM 3995 C C . CYS D 1 5 ? -0.540 64.264 9.917 1.00 59.85 343 CYS D C 1
ATOM 3996 O O . CYS D 1 5 ? -1.159 64.210 8.857 1.00 59.95 343 CYS D O 1
ATOM 3999 N N . LYS D 1 6 ? -0.793 65.164 10.865 1.00 59.38 344 LYS D N 1
ATOM 4000 C CA . LYS D 1 6 ? -1.532 66.398 10.594 1.00 58.82 344 LYS D CA 1
ATOM 4001 C C . LYS D 1 6 ? -1.237 67.473 11.642 1.00 58.53 344 LYS D C 1
ATOM 4002 O O . LYS D 1 6 ? -1.055 67.175 12.828 1.00 58.12 344 LYS D O 1
ATOM 4008 N N . LYS D 1 7 ? -1.186 68.719 11.169 1.00 58.20 345 LYS D N 1
A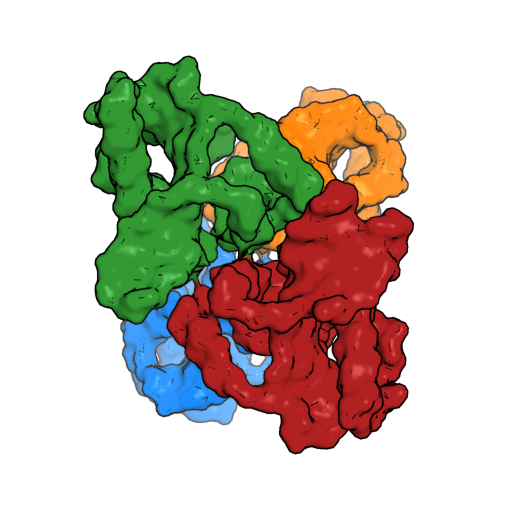TOM 4009 C CA . LYS D 1 7 ? -1.002 69.899 12.007 1.00 57.84 345 LYS D CA 1
ATOM 4010 C C . LYS D 1 7 ? -2.085 70.019 13.081 1.00 57.61 345 LYS D C 1
ATOM 4011 O O . LYS D 1 7 ? -3.240 69.646 12.847 1.00 57.72 345 LYS D O 1
ATOM 4017 N N . ILE D 1 8 ? -1.700 70.532 14.253 1.00 56.99 346 ILE D N 1
ATOM 4018 C CA . ILE D 1 8 ? -2.652 70.859 15.332 1.00 56.25 346 ILE D CA 1
ATOM 4019 C C . ILE D 1 8 ? -2.537 72.320 15.836 1.00 55.84 346 ILE D C 1
ATOM 4020 O O . ILE D 1 8 ? -2.843 73.255 15.085 1.00 55.73 346 ILE D O 1
ATOM 4025 N N . GLY D 1 9 ? -2.095 72.506 17.085 1.00 55.25 347 GLY D N 1
ATOM 4026 C CA . GLY D 1 9 ? -2.066 73.821 17.745 1.00 54.20 347 GLY D CA 1
ATOM 4027 C C . GLY D 1 9 ? -1.118 74.853 17.155 1.00 53.49 347 GLY D C 1
ATOM 4028 O O . GLY D 1 9 ? -0.056 75.124 17.727 1.00 53.60 347 GLY D O 1
ATOM 4029 N N . GLU D 1 10 ? -1.527 75.430 16.019 1.00 52.53 348 GLU D N 1
ATOM 4030 C CA . GLU D 1 10 ? -0.787 76.473 15.278 1.00 51.45 348 GLU D CA 1
ATOM 4031 C C . GLU D 1 10 ? 0.646 76.065 14.862 1.00 50.66 348 GLU D C 1
ATOM 4032 O O . GLU D 1 10 ? 1.617 76.311 15.593 1.00 50.66 348 GLU D O 1
ATOM 4038 N N . ASP D 1 11 ? 0.747 75.448 13.678 1.00 49.39 349 ASP D N 1
ATOM 4039 C CA . ASP D 1 11 ? 1.991 74.850 13.122 1.00 47.84 349 ASP D CA 1
ATOM 4040 C C . ASP D 1 11 ? 2.739 73.867 14.055 1.00 46.72 349 ASP D C 1
ATOM 4041 O O . ASP D 1 11 ? 3.901 73.514 13.804 1.00 46.82 349 ASP D O 1
ATOM 4046 N N . SER D 1 12 ? 2.062 73.457 15.133 1.00 44.69 350 SER D N 1
ATOM 4047 C CA . SER D 1 12 ? 2.377 72.234 15.873 1.00 42.55 350 SER D CA 1
ATOM 4048 C C . SER D 1 12 ? 1.864 71.079 15.002 1.00 41.03 350 SER D C 1
ATOM 4049 O O . SER D 1 12 ? 0.960 71.279 14.184 1.00 41.28 350 SER D O 1
ATOM 4052 N N . LYS D 1 13 ? 2.441 69.889 15.143 1.00 38.76 351 LYS D N 1
ATOM 4053 C CA . LYS D 1 13 ? 2.139 68.795 14.214 1.00 36.80 351 LYS D CA 1
ATOM 4054 C C . LYS D 1 13 ? 2.245 67.419 14.862 1.00 35.25 351 LYS D C 1
ATOM 4055 O O . LYS D 1 13 ? 3.199 67.131 15.568 1.00 34.63 351 LYS D O 1
ATOM 4061 N N . ILE D 1 14 ? 1.252 66.576 14.605 1.00 33.65 352 ILE D N 1
ATOM 4062 C CA . ILE D 1 14 ? 1.263 65.203 15.077 1.00 32.06 352 ILE D CA 1
ATOM 4063 C C . ILE D 1 14 ? 1.587 64.272 13.930 1.00 30.91 352 ILE D C 1
ATOM 4064 O O . ILE D 1 14 ? 1.009 64.381 12.843 1.00 30.21 352 ILE D O 1
ATOM 4069 N N . ILE D 1 15 ? 2.539 63.382 14.185 1.00 29.25 353 ILE D N 1
ATOM 4070 C CA . ILE D 1 15 ? 3.002 62.405 13.213 1.00 28.26 353 ILE D CA 1
ATOM 4071 C C . ILE D 1 15 ? 2.920 61.025 13.862 1.00 27.43 353 ILE D C 1
ATOM 4072 O O . ILE D 1 15 ? 3.241 60.878 15.049 1.00 27.82 353 ILE D O 1
ATOM 4077 N N . ILE D 1 16 ? 2.484 60.023 13.102 1.00 25.96 354 ILE D N 1
ATOM 4078 C CA . ILE D 1 16 ? 2.512 58.642 13.584 1.00 25.02 354 ILE D CA 1
ATOM 4079 C C . ILE D 1 16 ? 3.438 57.767 12.722 1.00 24.72 354 ILE D C 1
ATOM 4080 O O . ILE D 1 16 ? 3.320 57.762 11.495 1.00 24.42 354 ILE D O 1
ATOM 4085 N N . ARG D 1 17 ? 4.384 57.077 13.362 1.00 23.86 355 ARG D N 1
ATOM 4086 C CA . ARG D 1 17 ? 5.227 56.101 12.656 1.00 24.38 355 ARG D CA 1
ATOM 4087 C C . ARG D 1 17 ? 5.249 54.743 13.364 1.00 24.23 355 ARG D C 1
ATOM 4088 O O . ARG D 1 17 ? 5.096 54.653 14.586 1.00 23.80 355 ARG D O 1
ATOM 4096 N N . GLN D 1 18 ? 5.451 53.686 12.592 1.00 24.30 356 GLN D N 1
ATOM 4097 C CA . GLN D 1 18 ? 5.484 52.361 13.177 1.00 25.34 356 GLN D CA 1
ATOM 4098 C C . GLN D 1 18 ? 6.622 52.224 14.190 1.00 25.09 356 GLN D C 1
ATOM 4099 O O . GLN D 1 18 ? 7.735 52.727 13.966 1.00 25.09 356 GLN D O 1
ATOM 4105 N N . ILE D 1 19 ? 6.329 51.582 15.319 1.00 24.61 357 ILE D N 1
ATOM 4106 C CA . ILE D 1 19 ? 7.339 51.420 16.356 1.00 24.80 357 ILE D CA 1
ATOM 4107 C C . ILE D 1 19 ? 8.421 50.466 15.861 1.00 24.49 357 ILE D C 1
ATOM 4108 O O . ILE D 1 19 ? 8.209 49.693 14.923 1.00 22.80 357 ILE D O 1
ATOM 4113 N N . THR D 1 20 ? 9.582 50.558 16.501 1.00 24.35 358 THR D N 1
ATOM 4114 C CA . THR D 1 20 ? 10.686 49.658 16.262 1.00 24.77 358 THR D CA 1
ATOM 4115 C C . THR D 1 20 ? 11.155 49.160 17.626 1.00 24.94 358 THR D C 1
ATOM 4116 O O . THR D 1 20 ? 10.757 49.699 18.664 1.00 23.94 358 THR D O 1
ATOM 4120 N N . ASP D 1 21 ? 12.024 48.153 17.616 1.00 25.30 359 ASP D N 1
ATOM 4121 C CA . ASP D 1 21 ? 12.562 47.575 18.853 1.00 25.74 359 ASP D CA 1
ATOM 4122 C C . ASP D 1 21 ? 13.253 48.628 19.727 1.00 25.54 359 ASP D C 1
ATOM 4123 O O . ASP D 1 21 ? 13.294 48.493 20.944 1.00 25.66 359 ASP D O 1
ATOM 4128 N N . ASN D 1 22 ? 13.780 49.677 19.097 1.00 25.55 360 ASN D N 1
ATOM 4129 C CA . ASN D 1 22 ? 14.421 50.779 19.818 1.00 25.67 360 ASN D CA 1
ATOM 4130 C C . ASN D 1 22 ? 13.469 51.562 20.750 1.00 25.00 360 ASN D C 1
ATOM 4131 O O . ASN D 1 22 ? 13.908 52.144 21.748 1.00 24.65 360 ASN D O 1
ATOM 4136 N N . ASP D 1 23 ? 12.181 51.534 20.425 1.00 23.89 361 ASP D N 1
ATOM 4137 C CA . ASP D 1 23 ? 11.131 52.168 21.216 1.00 23.64 361 ASP D CA 1
ATOM 4138 C C . ASP D 1 23 ? 10.651 51.368 22.437 1.00 22.53 361 ASP D C 1
ATOM 4139 O O . ASP D 1 23 ? 9.839 51.861 23.213 1.00 22.52 361 ASP D O 1
ATOM 4144 N N . LEU D 1 24 ? 11.141 50.142 22.601 1.00 21.29 362 LEU D N 1
ATOM 4145 C CA . LEU D 1 24 ? 10.531 49.211 23.564 1.00 19.87 362 LEU D CA 1
ATOM 4146 C C . LEU D 1 24 ? 10.723 49.588 25.033 1.00 18.76 362 LEU D C 1
ATOM 4147 O O . LEU D 1 24 ? 9.797 49.451 25.822 1.00 17.95 362 LEU D O 1
ATOM 4152 N N . GLU D 1 25 ? 11.887 50.120 25.383 1.00 17.68 363 GLU D N 1
ATOM 4153 C CA . GLU D 1 25 ? 12.090 50.595 26.756 1.00 17.93 363 GLU D CA 1
ATOM 4154 C C . GLU D 1 25 ? 11.181 51.783 27.122 1.00 17.63 363 GLU D C 1
ATOM 4155 O O . GLU D 1 25 ? 10.710 51.885 28.261 1.00 16.54 363 GLU D O 1
ATOM 4161 N N . LEU D 1 26 ? 10.914 52.651 26.143 1.00 17.81 364 LEU D N 1
ATOM 4162 C CA . LEU D 1 26 ? 10.061 53.817 26.344 1.00 18.03 364 LEU D CA 1
ATOM 4163 C C . LEU D 1 26 ? 8.614 53.402 26.585 1.00 18.21 364 LEU D C 1
ATOM 4164 O O . LEU D 1 26 ? 7.942 53.900 27.494 1.00 17.49 364 LEU D O 1
ATOM 4169 N N . LEU D 1 27 ? 8.154 52.494 25.738 1.00 18.93 365 LEU D N 1
ATOM 4170 C CA . LEU D 1 27 ? 6.817 51.983 25.802 1.00 20.11 365 LEU D CA 1
ATOM 4171 C C . LEU D 1 27 ? 6.586 51.267 27.126 1.00 21.44 365 LEU D C 1
ATOM 4172 O O . LEU D 1 27 ? 5.509 51.379 27.725 1.00 22.27 365 LEU D O 1
ATOM 4185 N N . ALA D 1 29 ? 8.266 51.901 29.897 1.00 22.98 367 ALA D N 1
ATOM 4186 C CA . ALA D 1 29 ? 8.333 52.972 30.909 1.00 21.75 367 ALA D CA 1
ATOM 4187 C C . ALA D 1 29 ? 7.009 53.696 31.074 1.00 21.35 367 ALA D C 1
ATOM 4188 O O . ALA D 1 29 ? 6.613 54.003 32.191 1.00 21.30 367 ALA D O 1
ATOM 4190 N N . TRP D 1 30 ? 6.318 53.953 29.963 1.00 20.39 368 TRP D N 1
ATOM 4191 C CA . TRP D 1 30 ? 4.954 54.503 30.002 1.00 19.42 368 TRP D CA 1
ATOM 4192 C C . TRP D 1 30 ? 3.964 53.520 30.626 1.00 19.72 368 TRP D C 1
ATOM 4193 O O . TRP D 1 30 ? 3.202 53.889 31.514 1.00 20.55 368 TRP D O 1
ATOM 4204 N N . ARG D 1 31 ? 4.002 52.264 30.187 1.00 19.76 369 ARG D N 1
ATOM 4205 C CA . ARG D 1 31 ? 3.064 51.220 30.652 1.00 19.81 369 ARG D CA 1
ATOM 4206 C C . ARG D 1 31 ? 3.394 50.718 32.060 1.00 19.42 369 ARG D C 1
ATOM 4207 O O . ARG D 1 31 ? 2.571 50.044 32.680 1.00 19.83 369 ARG D O 1
ATOM 4215 N N . SER D 1 32 ? 4.572 51.085 32.567 1.00 17.93 370 SER D N 1
ATOM 4216 C CA . SER D 1 32 ? 4.986 50.786 33.938 1.00 17.78 370 SER D CA 1
ATOM 4217 C C . SER D 1 32 ? 4.679 51.901 34.970 1.00 17.85 370 SER D C 1
ATOM 4218 O O . SER D 1 32 ? 5.032 51.778 36.141 1.00 16.39 370 SER D O 1
ATOM 4221 N N . ASN D 1 33 ? 4.001 52.961 34.534 1.00 18.09 371 ASN D N 1
ATOM 4222 C CA . ASN D 1 33 ? 3.628 54.060 35.422 1.00 17.96 371 ASN D CA 1
ATOM 4223 C C . ASN D 1 33 ? 2.191 53.853 35.964 1.00 17.71 371 ASN D C 1
ATOM 4224 O O . ASN D 1 33 ? 1.251 53.772 35.169 1.00 18.21 371 ASN D O 1
ATOM 4229 N N . PRO D 1 34 ? 2.022 53.762 37.310 1.00 17.52 372 PRO D N 1
ATOM 4230 C CA . PRO D 1 34 ? 0.716 53.488 37.921 1.00 17.63 372 PRO D CA 1
ATOM 4231 C C . PRO D 1 34 ? -0.291 54.562 37.557 1.00 18.18 372 PRO D C 1
ATOM 4232 O O . PRO D 1 34 ? -1.499 54.327 37.635 1.00 18.12 372 PRO D O 1
ATOM 4236 N N . LEU D 1 35 ? 0.214 55.735 37.193 1.00 17.97 373 LEU D N 1
ATOM 4237 C CA . LEU D 1 35 ? -0.644 56.860 36.834 1.00 19.36 373 LEU D CA 1
ATOM 4238 C C . LEU D 1 35 ? -1.357 56.558 35.521 1.00 18.88 373 LEU D C 1
ATOM 4239 O O . LEU D 1 35 ? -2.424 57.108 35.252 1.00 18.91 373 LEU D O 1
ATOM 4244 N N . ILE D 1 36 ? -0.763 55.655 34.736 1.00 18.88 374 ILE D N 1
ATOM 4245 C CA . ILE D 1 36 ? -1.330 55.179 33.480 1.00 19.96 374 ILE D CA 1
ATOM 4246 C C . ILE D 1 36 ? -2.034 53.807 33.663 1.00 19.41 374 ILE D C 1
ATOM 4247 O O . ILE D 1 36 ? -3.190 53.619 33.216 1.00 20.26 374 ILE D O 1
ATOM 4252 N N . TYR D 1 37 ? -1.366 52.871 34.336 1.00 18.17 375 TYR D N 1
ATOM 4253 C CA . TYR D 1 37 ? -1.820 51.483 34.339 1.00 17.32 375 TYR D CA 1
ATOM 4254 C C . TYR D 1 37 ? -2.991 51.212 35.269 1.00 17.51 375 TYR D C 1
ATOM 4255 O O . TYR D 1 37 ? -3.555 50.119 35.252 1.00 17.38 375 TYR D O 1
ATOM 4264 N N . LYS D 1 38 ? -3.370 52.224 36.054 1.00 18.05 376 LYS D N 1
ATOM 4265 C CA . LYS D 1 38 ? -4.665 52.225 36.761 1.00 18.74 376 LYS D CA 1
ATOM 4266 C C . LYS D 1 38 ? -5.837 52.251 35.776 1.00 18.64 376 LYS D C 1
ATOM 4267 O O . LYS D 1 38 ? -6.975 52.009 36.169 1.00 18.71 376 LYS D O 1
ATOM 4273 N N . PHE D 1 39 ? -5.555 52.521 34.498 1.00 18.86 377 PHE D N 1
ATOM 4274 C CA . PHE D 1 39 ? -6.577 52.378 33.438 1.00 19.34 377 PHE D CA 1
ATOM 4275 C C . PHE D 1 39 ? -6.490 51.048 32.682 1.00 19.27 377 PHE D C 1
ATOM 4276 O O . PHE D 1 39 ? -7.305 50.765 31.825 1.00 19.07 377 PHE D O 1
ATOM 4284 N N . PHE D 1 40 ? -5.508 50.230 33.041 1.00 20.20 378 PHE D N 1
ATOM 4285 C CA . PHE D 1 40 ? -5.334 48.916 32.422 1.00 20.67 378 PHE D CA 1
ATOM 4286 C C . PHE D 1 40 ? -5.948 47.808 33.252 1.00 21.07 378 PHE D C 1
ATOM 4287 O O . PHE D 1 40 ? -5.669 47.659 34.453 1.00 21.14 378 PHE D O 1
ATOM 4295 N N . TYR D 1 41 ? -6.753 47.013 32.567 1.00 21.60 379 TYR D N 1
ATOM 4296 C CA . TYR D 1 41 ? -7.456 45.889 33.129 1.00 22.33 379 TYR D CA 1
ATOM 4297 C C . TYR D 1 41 ? -6.465 45.006 33.872 1.00 22.25 379 TYR D C 1
ATOM 4298 O O . TYR D 1 41 ? -5.427 44.598 33.333 1.00 23.08 379 TYR D O 1
ATOM 4307 N N . ILE D 1 42 ? -6.790 44.785 35.132 1.00 21.44 380 ILE D N 1
ATOM 4308 C CA . ILE D 1 42 ? -6.022 44.004 36.101 1.00 21.22 380 ILE D CA 1
ATOM 4309 C C . ILE D 1 42 ? -4.518 44.296 36.345 1.00 19.80 380 ILE D C 1
ATOM 4310 O O . ILE D 1 42 ? -3.920 43.660 37.217 1.00 19.60 380 ILE D O 1
ATOM 4315 N N . GLN D 1 43 ? -3.912 45.251 35.642 1.00 18.58 381 GLN D N 1
ATOM 4316 C CA . GLN D 1 43 ? -2.500 45.596 35.969 1.00 17.59 381 GLN D CA 1
ATOM 4317 C C . GLN D 1 43 ? -2.361 46.235 37.348 1.00 17.27 381 GLN D C 1
ATOM 4318 O O . GLN D 1 43 ? -3.076 47.181 37.665 1.00 18.39 381 GLN D O 1
ATOM 4324 N N . LYS D 1 44 ? -1.443 45.724 38.149 1.00 16.22 382 LYS D N 1
ATOM 4325 C CA . LYS D 1 44 ? -1.300 46.173 39.528 1.00 16.86 382 LYS D CA 1
ATOM 4326 C C . LYS D 1 44 ? 0.134 46.548 39.830 1.00 16.91 382 LYS D C 1
ATOM 4327 O O . LYS D 1 44 ? 0.448 47.031 40.916 1.00 18.15 382 LYS D O 1
ATOM 4333 N N . GLU D 1 45 ? 1.009 46.277 38.876 1.00 16.75 383 GLU D N 1
ATOM 4334 C CA . GLU D 1 45 ? 2.437 46.347 39.088 1.00 16.87 383 GLU D CA 1
ATOM 4335 C C . GLU D 1 45 ? 3.076 46.876 37.814 1.00 16.86 383 GLU D C 1
ATOM 4336 O O . GLU D 1 45 ? 2.450 46.838 36.733 1.00 15.83 383 GLU D O 1
ATOM 4342 N N . PRO D 1 46 ? 4.299 47.413 37.933 1.00 16.76 384 PRO D N 1
ATOM 4343 C CA . PRO D 1 46 ? 4.947 47.762 36.692 1.00 17.60 384 PRO D CA 1
ATOM 4344 C C . PRO D 1 46 ? 5.354 46.486 35.959 1.00 18.46 384 PRO D C 1
ATOM 4345 O O . PRO D 1 46 ? 5.331 45.402 36.536 1.00 18.90 384 PRO D O 1
ATOM 4349 N N . LEU D 1 47 ? 5.705 46.638 34.693 1.00 19.55 385 LEU D N 1
ATOM 4350 C CA . LEU D 1 47 ? 6.056 45.552 33.790 1.00 20.60 385 LEU D CA 1
ATOM 4351 C C . LEU D 1 47 ? 7.467 45.001 34.016 1.00 21.79 385 LEU D C 1
ATOM 4352 O O . LEU D 1 47 ? 8.322 45.703 34.559 1.00 22.96 385 LEU D O 1
ATOM 4357 N N . LYS D 1 48 ? 7.690 43.743 33.601 1.00 22.17 386 LYS D N 1
ATOM 4358 C CA . LYS D 1 48 ? 9.005 43.080 33.593 1.00 21.96 386 LYS D CA 1
ATOM 4359 C C . LYS D 1 48 ? 9.478 42.942 32.157 1.00 21.52 386 LYS D C 1
ATOM 4360 O O . LYS D 1 48 ? 8.669 42.675 31.265 1.00 21.00 386 LYS D O 1
ATOM 4366 N N . TRP D 1 49 ? 10.779 43.106 31.920 1.00 21.48 387 TRP D N 1
ATOM 4367 C CA . TRP D 1 49 ? 11.298 43.063 30.537 1.00 22.33 387 TRP D CA 1
ATOM 4368 C C . TRP D 1 49 ? 10.864 41.816 29.752 1.00 22.66 387 TRP D C 1
ATOM 4369 O O . TRP D 1 49 ? 10.395 41.917 28.617 1.00 22.29 387 TRP D O 1
ATOM 4380 N N . GLU D 1 50 ? 11.010 40.656 30.384 1.00 23.35 388 GLU D N 1
ATOM 4381 C CA . GLU D 1 50 ? 10.673 39.373 29.771 1.00 24.20 388 GLU D CA 1
ATOM 4382 C C . GLU D 1 50 ? 9.227 39.314 29.310 1.00 23.60 388 GLU D C 1
ATOM 4383 O O . GLU D 1 50 ? 8.957 38.796 28.230 1.00 22.90 388 GLU D O 1
ATOM 4389 N N . GLU D 1 51 ? 8.303 39.855 30.104 1.00 23.39 389 GLU D N 1
ATOM 4390 C CA . GLU D 1 51 ? 6.890 39.893 29.684 1.00 23.47 389 GLU D CA 1
ATOM 4391 C C . GLU D 1 51 ? 6.708 40.868 28.535 1.00 22.21 389 GLU D C 1
ATOM 4392 O O . GLU D 1 51 ? 6.033 40.575 27.555 1.00 21.74 389 GLU D O 1
ATOM 4398 N N . HIS D 1 52 ? 7.302 42.042 28.687 1.00 21.33 390 HIS D N 1
ATOM 4399 C CA . HIS D 1 52 ? 7.183 43.088 27.697 1.00 20.60 390 HIS D CA 1
ATOM 4400 C C . HIS D 1 52 ? 7.787 42.637 26.375 1.00 20.10 390 HIS D C 1
ATOM 4401 O O . HIS D 1 52 ? 7.151 42.787 25.337 1.00 19.55 390 HIS D O 1
ATOM 4408 N N . TYR D 1 53 ? 8.989 42.059 26.430 1.00 19.65 391 TYR D N 1
ATOM 4409 C CA . TYR D 1 53 ? 9.692 41.651 25.221 1.00 19.96 391 TYR D CA 1
ATOM 4410 C C . TYR D 1 53 ? 8.931 40.526 24.515 1.00 20.16 391 TYR D C 1
ATOM 4411 O O . TYR D 1 53 ? 8.860 40.484 23.305 1.00 19.82 391 TYR D O 1
ATOM 4420 N N . SER D 1 54 ? 8.334 39.642 25.306 1.00 20.78 392 SER D N 1
ATOM 4421 C CA . SER D 1 54 ? 7.609 38.499 24.791 1.00 20.99 392 SER D CA 1
ATOM 4422 C C . SER D 1 54 ? 6.337 38.976 24.096 1.00 21.34 392 SER D C 1
ATOM 4423 O O . SER D 1 54 ? 6.051 38.542 22.966 1.00 21.07 392 SER D O 1
ATOM 4426 N N . TRP D 1 55 ? 5.599 39.886 24.743 1.00 21.26 393 TRP D N 1
ATOM 4427 C CA . TRP D 1 55 ? 4.517 40.594 24.059 1.00 21.43 393 TRP D CA 1
ATOM 4428 C C . TRP D 1 55 ? 4.975 41.025 22.654 1.00 21.45 393 TRP D C 1
ATOM 4429 O O . TRP D 1 55 ? 4.331 40.720 21.638 1.00 21.49 393 TRP D O 1
ATOM 4440 N N . TRP D 1 56 ? 6.087 41.755 22.607 1.00 21.52 394 TRP D N 1
ATOM 4441 C CA . TRP D 1 56 ? 6.584 42.331 21.351 1.00 21.56 394 TRP D CA 1
ATOM 4442 C C . TRP D 1 56 ? 6.872 41.271 20.273 1.00 21.74 394 TRP D C 1
ATOM 4443 O O . TRP D 1 56 ? 6.464 41.416 19.115 1.00 21.71 394 TRP D O 1
ATOM 4462 N N . SER D 1 58 ? 5.570 38.337 20.057 1.00 22.26 396 SER D N 1
ATOM 4463 C CA . SER D 1 58 ? 4.375 37.533 19.806 1.00 23.01 396 SER D CA 1
ATOM 4464 C C . SER D 1 58 ? 3.294 38.192 18.951 1.00 22.72 396 SER D C 1
ATOM 4465 O O . SER D 1 58 ? 2.325 37.540 18.559 1.00 23.43 396 SER D O 1
ATOM 4468 N N . ARG D 1 59 ? 3.456 39.472 18.673 1.00 22.29 397 ARG D N 1
ATOM 4469 C CA . ARG D 1 59 ? 2.452 40.235 17.972 1.00 22.00 397 ARG D CA 1
ATOM 4470 C C . ARG D 1 59 ? 1.960 39.537 16.701 1.00 22.29 397 ARG D C 1
ATOM 4471 O O . ARG D 1 59 ? 2.761 39.033 15.907 1.00 21.71 397 ARG D O 1
ATOM 4479 N N . GLU D 1 60 ? 0.633 39.468 16.560 1.00 22.38 398 GLU D N 1
ATOM 4480 C CA . GLU D 1 60 ? -0.039 39.054 15.324 1.00 22.71 398 GLU D CA 1
ATOM 4481 C C . GLU D 1 60 ? -1.274 39.929 15.115 1.00 22.16 398 GLU D C 1
ATOM 4482 O O . GLU D 1 60 ? -1.924 40.359 16.077 1.00 21.60 398 GLU D O 1
ATOM 4488 N N . ASN D 1 61 ? -1.583 40.199 13.852 1.00 21.97 399 ASN D N 1
ATOM 4489 C CA . ASN D 1 61 ? -2.811 40.895 13.466 1.00 21.96 399 ASN D CA 1
ATOM 4490 C C . ASN D 1 61 ? -2.925 42.295 14.029 1.00 21.42 399 ASN D C 1
ATOM 4491 O O . ASN D 1 61 ? -4.024 42.783 14.304 1.00 21.07 399 ASN D O 1
ATOM 4496 N N . ARG D 1 62 ? -1.781 42.944 14.194 1.00 21.12 400 ARG D N 1
ATOM 4497 C CA . ARG D 1 62 ? -1.772 44.273 14.781 1.00 20.95 400 ARG D CA 1
ATOM 4498 C C . ARG D 1 62 ? -0.754 45.213 14.165 1.00 20.88 400 ARG D C 1
ATOM 4499 O O . ARG D 1 62 ? 0.149 44.792 13.428 1.00 20.96 400 ARG D O 1
ATOM 4507 N N . VAL D 1 63 ? -0.962 46.502 14.407 1.00 20.69 401 VAL D N 1
ATOM 4508 C CA . VAL D 1 63 ? 0.023 47.513 14.088 1.00 20.44 401 VAL D CA 1
ATOM 4509 C C . VAL D 1 63 ? 0.169 48.356 15.338 1.00 20.97 401 VAL D C 1
ATOM 4510 O O . VAL D 1 63 ? -0.820 48.675 15.999 1.00 21.44 401 VAL D O 1
ATOM 4514 N N . ASP D 1 64 ? 1.413 48.667 15.684 1.00 21.06 402 ASP D N 1
ATOM 4515 C CA . ASP D 1 64 ? 1.724 49.633 16.720 1.00 21.09 402 ASP D CA 1
ATOM 4516 C C . ASP D 1 64 ? 2.478 50.840 16.130 1.00 21.32 402 ASP D C 1
ATOM 4517 O O . ASP D 1 64 ? 3.405 50.688 15.297 1.00 21.35 402 ASP D O 1
ATOM 4522 N N . TRP D 1 65 ? 2.036 52.040 16.518 1.00 21.04 403 TRP D N 1
ATOM 4523 C CA . TRP D 1 65 ? 2.704 53.258 16.094 1.00 21.29 403 TRP D CA 1
ATOM 4524 C C . TRP D 1 65 ? 3.144 54.048 17.320 1.00 21.34 403 TRP D C 1
ATOM 4525 O O . TRP D 1 65 ? 2.456 54.067 18.347 1.00 20.45 403 TRP D O 1
ATOM 4536 N N . ILE D 1 66 ? 4.267 54.752 17.174 1.00 21.43 404 ILE D N 1
ATOM 4537 C CA . ILE D 1 66 ? 4.677 55.740 18.154 1.00 21.45 404 ILE D CA 1
ATOM 4538 C C . ILE D 1 66 ? 4.107 57.062 17.640 1.00 20.71 404 ILE D C 1
ATOM 4539 O O . ILE D 1 66 ? 4.144 57.329 16.435 1.00 21.44 404 ILE D O 1
ATOM 4544 N N . ILE D 1 67 ? 3.548 57.860 18.543 1.00 19.47 405 ILE D N 1
ATOM 4545 C CA . ILE D 1 67 ? 3.109 59.209 18.233 1.00 18.65 405 ILE D CA 1
ATOM 4546 C C . ILE D 1 67 ? 4.239 60.217 18.459 1.00 18.36 405 ILE D C 1
ATOM 4547 O O . ILE D 1 67 ? 4.845 60.275 19.536 1.00 17.47 405 ILE D O 1
ATOM 4552 N N . LEU D 1 68 ? 4.524 60.997 17.422 1.00 18.40 406 LEU D N 1
ATOM 4553 C CA . LEU D 1 68 ? 5.503 62.067 17.507 1.00 18.89 406 LEU D CA 1
ATOM 4554 C C . LEU D 1 68 ? 4.824 63.435 17.504 1.00 19.21 406 LEU D C 1
ATOM 4555 O O . LEU D 1 68 ? 3.807 63.670 16.792 1.00 19.64 406 LEU D O 1
ATOM 4560 N N . LEU D 1 69 ? 5.374 64.331 18.317 1.00 18.60 407 LEU D N 1
ATOM 4561 C CA . LEU D 1 69 ? 4.947 65.709 18.318 1.00 18.65 407 LEU D CA 1
ATOM 4562 C C . LEU D 1 69 ? 6.112 66.597 17.854 1.00 19.17 407 LEU D C 1
ATOM 4563 O O . LEU D 1 69 ? 7.233 66.515 18.388 1.00 18.76 407 LEU D O 1
ATOM 4568 N N . ARG D 1 70 ? 5.815 67.418 16.851 1.00 19.32 408 ARG D N 1
ATOM 4569 C CA . ARG D 1 70 ? 6.722 68.408 16.274 1.00 20.32 408 ARG D CA 1
ATOM 4570 C C . ARG D 1 70 ? 6.359 69.836 16.665 1.00 20.47 408 ARG D C 1
ATOM 4571 O O . ARG D 1 70 ? 5.330 70.354 16.229 1.00 20.96 408 ARG D O 1
ATOM 4579 N N . GLU D 1 71 ? 7.213 70.451 17.480 1.00 20.84 409 GLU D N 1
ATOM 4580 C CA . GLU D 1 71 ? 7.129 71.862 17.846 1.00 21.37 409 GLU D CA 1
ATOM 4581 C C . GLU D 1 71 ? 8.525 72.485 17.680 1.00 21.02 409 GLU D C 1
ATOM 4582 O O . GLU D 1 71 ? 9.509 71.903 18.147 1.00 21.04 409 GLU D O 1
ATOM 4588 N N . ASN D 1 72 ? 8.603 73.672 17.071 1.00 20.24 410 ASN D N 1
ATOM 4589 C CA . ASN D 1 72 ? 9.863 74.430 16.907 1.00 19.91 410 ASN D CA 1
ATOM 4590 C C . ASN D 1 72 ? 10.964 73.645 16.206 1.00 19.06 410 ASN D C 1
ATOM 4591 O O . ASN D 1 72 ? 12.130 73.790 16.571 1.00 19.01 410 ASN D O 1
ATOM 4596 N N . ASN D 1 73 ? 10.608 72.792 15.246 1.00 17.84 411 ASN D N 1
ATOM 4597 C CA . ASN D 1 73 ? 11.582 71.896 14.603 1.00 16.82 411 ASN D CA 1
ATOM 4598 C C . ASN D 1 73 ? 12.150 70.821 15.544 1.00 16.76 411 ASN D C 1
ATOM 4599 O O . ASN D 1 73 ? 13.160 70.194 15.259 1.00 16.82 411 ASN D O 1
ATOM 4604 N N . THR D 1 74 ? 11.484 70.594 16.662 1.00 17.28 412 THR D N 1
ATOM 4605 C CA . THR D 1 74 ? 11.885 69.531 17.579 1.00 17.74 412 THR D CA 1
ATOM 4606 C C . THR D 1 74 ? 10.857 68.416 17.490 1.00 18.00 412 THR D C 1
ATOM 4607 O O . THR D 1 74 ? 9.652 68.674 17.606 1.00 18.86 412 THR D O 1
ATOM 4611 N N . ILE D 1 75 ? 11.324 67.190 17.269 1.00 17.97 413 ILE D N 1
ATOM 4612 C CA . ILE D 1 75 ? 10.436 66.034 17.250 1.00 18.30 413 ILE D CA 1
ATOM 4613 C C . ILE D 1 75 ? 10.694 65.116 18.431 1.00 18.64 413 ILE D C 1
ATOM 4614 O O . ILE D 1 75 ? 11.830 64.674 18.644 1.00 19.23 413 ILE D O 1
ATOM 4619 N N . ARG D 1 76 ? 9.642 64.835 19.201 1.00 18.43 414 ARG D N 1
ATOM 4620 C CA . ARG D 1 76 ? 9.740 63.938 20.330 1.00 18.10 414 ARG D CA 1
ATOM 4621 C C . ARG D 1 76 ? 8.588 62.925 20.373 1.00 18.44 414 ARG D C 1
ATOM 4622 O O . ARG D 1 76 ? 7.504 63.166 19.821 1.00 17.99 414 ARG D O 1
ATOM 4630 N N . LYS D 1 77 ? 8.858 61.789 21.015 1.00 17.59 415 LYS D N 1
ATOM 4631 C CA . LYS D 1 77 ? 7.938 60.673 21.114 1.00 18.46 415 LYS D CA 1
ATOM 4632 C C . LYS D 1 77 ? 7.063 60.885 22.373 1.00 18.54 415 LYS D C 1
ATOM 4633 O O . LYS D 1 77 ? 7.581 60.981 23.507 1.00 18.99 415 LYS D O 1
ATOM 4639 N N . VAL D 1 78 ? 5.753 60.982 22.169 1.00 18.04 416 VAL D N 1
ATOM 4640 C CA . VAL D 1 78 ? 4.847 61.395 23.256 1.00 17.93 416 VAL D CA 1
ATOM 4641 C C . VAL D 1 78 ? 3.876 60.307 23.692 1.00 17.96 416 VAL D C 1
ATOM 4642 O O . VAL D 1 78 ? 3.308 60.370 24.779 1.00 17.56 416 VAL D O 1
ATOM 4646 N N . GLY D 1 79 ? 3.671 59.331 22.820 1.00 18.08 417 GLY D N 1
ATOM 4647 C CA . GLY D 1 79 ? 2.734 58.252 23.094 1.00 18.65 417 GLY D CA 1
ATOM 4648 C C . GLY D 1 79 ? 2.696 57.143 22.059 1.00 18.59 417 GLY D C 1
ATOM 4649 O O . GLY D 1 79 ? 3.569 57.026 21.182 1.00 17.97 417 GLY D O 1
ATOM 4650 N N . SER D 1 80 ? 1.658 56.326 22.169 1.00 18.96 418 SER D N 1
ATOM 4651 C CA . SER D 1 80 ? 1.527 55.167 21.318 1.00 19.25 418 SER D CA 1
ATOM 4652 C C . SER D 1 80 ? 0.081 54.964 20.975 1.00 18.84 418 SER D C 1
ATOM 4653 O O . SER D 1 80 ? -0.797 55.087 21.836 1.00 19.06 418 SER D O 1
ATOM 4656 N N . VAL D 1 81 ? -0.157 54.671 19.701 1.00 19.36 419 VAL D N 1
ATOM 4657 C CA . VAL D 1 81 ? -1.476 54.289 19.230 1.00 19.56 419 VAL D CA 1
ATOM 4658 C C . VAL D 1 81 ? -1.344 52.958 18.474 1.00 20.11 419 VAL D C 1
ATOM 4659 O O . VAL D 1 81 ? -0.329 52.709 17.812 1.00 20.69 419 VAL D O 1
ATOM 4663 N N . ASN D 1 82 ? -2.352 52.097 18.597 1.00 20.42 420 ASN D N 1
ATOM 4664 C CA . ASN D 1 82 ? -2.317 50.801 17.949 1.00 20.77 420 ASN D CA 1
ATOM 4665 C C . ASN D 1 82 ? -3.675 50.276 17.588 1.00 21.51 420 ASN D C 1
ATOM 4666 O O . ASN D 1 82 ? -4.702 50.685 18.148 1.00 21.57 420 ASN D O 1
ATOM 4671 N N . VAL D 1 83 ? -3.649 49.340 16.654 1.00 21.79 421 VAL D N 1
ATOM 4672 C CA . VAL D 1 83 ? -4.809 48.549 16.336 1.00 22.91 421 VAL D CA 1
ATOM 4673 C C . VAL D 1 83 ? -4.419 47.090 16.295 1.00 23.14 421 VAL D C 1
ATOM 4674 O O . VAL D 1 83 ? -3.373 46.725 15.761 1.00 23.33 421 VAL D O 1
ATOM 4678 N N . SER D 1 84 ? -5.297 46.264 16.837 1.00 23.41 422 SER D N 1
ATOM 4679 C CA . SER D 1 84 ? -5.103 44.834 16.844 1.00 23.48 422 SER D CA 1
ATOM 4680 C C . SER D 1 84 ? -6.384 44.121 16.383 1.00 23.69 422 SER D C 1
ATOM 4681 O O . SER D 1 84 ? -7.458 44.731 16.291 1.00 23.47 422 SER D O 1
ATOM 4684 N N . GLN D 1 85 ? -6.257 42.824 16.105 1.00 24.06 423 GLN D N 1
ATOM 4685 C CA . GLN D 1 85 ? -7.369 41.983 15.663 1.00 24.23 423 GLN D CA 1
ATOM 4686 C C . GLN D 1 85 ? -7.833 42.394 14.264 1.00 24.01 423 GLN D C 1
ATOM 4687 O O . GLN D 1 85 ? -9.044 42.455 13.977 1.00 23.85 423 GLN D O 1
ATOM 4693 N N . LEU D 1 86 ? -6.841 42.651 13.405 1.00 23.13 424 LEU D N 1
ATOM 4694 C CA . LEU D 1 86 ? -7.039 43.057 12.021 1.00 23.43 424 LEU D CA 1
ATOM 4695 C C . LEU D 1 86 ? -7.519 41.878 11.183 1.00 23.48 424 LEU D C 1
ATOM 4696 O O . LEU D 1 86 ? -7.975 42.049 10.063 1.00 22.65 424 LEU D O 1
ATOM 4701 N N . ASN D 1 87 ? -7.404 40.681 11.751 1.00 23.68 425 ASN D N 1
ATOM 4702 C CA . ASN D 1 87 ? -7.904 39.480 11.129 1.00 23.82 425 ASN D CA 1
ATOM 4703 C C . ASN D 1 87 ? -9.411 39.374 11.278 1.00 24.04 425 ASN D C 1
ATOM 4704 O O . ASN D 1 87 ? -10.040 38.577 10.601 1.00 24.03 425 ASN D O 1
ATOM 4709 N N . THR D 1 88 ? -9.988 40.198 12.149 1.00 24.28 426 THR D N 1
ATOM 4710 C CA . THR D 1 88 ? -11.443 40.219 12.321 1.00 24.29 426 THR D CA 1
ATOM 4711 C C . THR D 1 88 ? -12.149 41.380 11.608 1.00 24.24 426 THR D C 1
ATOM 4712 O O . THR D 1 88 ? -11.528 42.254 10.987 1.00 24.02 426 THR D O 1
ATOM 4716 N N . ASP D 1 89 ? -13.466 41.361 11.771 1.00 24.04 427 ASP D N 1
ATOM 4717 C CA . ASP D 1 89 ? -14.405 42.357 11.309 1.00 24.06 427 ASP D CA 1
ATOM 4718 C C . ASP D 1 89 ? -14.272 43.723 11.959 1.00 23.18 427 ASP D C 1
ATOM 4719 O O . ASP D 1 89 ? -14.582 44.740 11.354 1.00 22.76 427 ASP D O 1
ATOM 4724 N N . ASN D 1 90 ? -13.848 43.736 13.213 1.00 22.77 428 ASN D N 1
ATOM 4725 C CA . ASN D 1 90 ? -14.066 44.890 14.054 1.00 22.29 428 ASN D CA 1
ATOM 4726 C C . ASN D 1 90 ? -12.796 45.196 14.829 1.00 21.76 428 ASN D C 1
ATOM 4727 O O . ASN D 1 90 ? -12.695 44.874 16.016 1.00 21.62 428 ASN D O 1
ATOM 4732 N N . PRO D 1 91 ? -11.806 45.817 14.165 1.00 21.22 429 PRO D N 1
ATOM 4733 C CA . PRO D 1 91 ? -10.513 45.976 14.826 1.00 21.02 429 PRO D CA 1
ATOM 4734 C C . PRO D 1 91 ? -10.608 46.756 16.124 1.00 21.04 429 PRO D C 1
ATOM 4735 O O . PRO D 1 91 ? -11.501 47.595 16.295 1.00 20.76 429 PRO D O 1
ATOM 4739 N N . GLU D 1 92 ? -9.686 46.464 17.030 1.00 20.82 430 GLU D N 1
ATOM 4740 C CA . GLU D 1 92 ? -9.646 47.137 18.304 1.00 21.66 430 GLU D CA 1
ATOM 4741 C C . GLU D 1 92 ? -8.545 48.197 18.369 1.00 21.34 430 GLU D C 1
ATOM 4742 O O . GLU D 1 92 ? -7.373 47.893 18.151 1.00 21.33 430 GLU D O 1
ATOM 4748 N N . ILE D 1 93 ? -8.950 49.419 18.704 1.00 20.97 431 ILE D N 1
ATOM 4749 C CA . ILE D 1 93 ? -8.061 50.572 18.773 1.00 21.41 431 ILE D CA 1
ATOM 4750 C C . ILE D 1 93 ? -7.550 50.797 20.196 1.00 20.76 431 ILE D C 1
ATOM 4751 O O . ILE D 1 93 ? -8.308 50.746 21.160 1.00 21.02 431 ILE D O 1
ATOM 4756 N N . GLY D 1 94 ? -6.251 51.018 20.315 1.00 20.54 432 GLY D N 1
ATOM 4757 C CA . GLY D 1 94 ? -5.620 51.316 21.615 1.00 19.76 432 GLY D CA 1
ATOM 4758 C C . GLY D 1 94 ? -4.848 52.624 21.589 1.00 19.09 432 GLY D C 1
ATOM 4759 O O . GLY D 1 94 ? -4.211 52.940 20.610 1.00 17.37 432 GLY D O 1
ATOM 4760 N N . ILE D 1 95 ? -4.895 53.379 22.681 1.00 20.59 433 ILE D N 1
ATOM 4761 C CA . ILE D 1 95 ? -4.239 54.692 22.726 1.00 21.79 433 ILE D CA 1
ATOM 4762 C C . ILE D 1 95 ? -3.504 54.961 24.040 1.00 22.00 433 ILE D C 1
ATOM 4763 O O . ILE D 1 95 ? -4.016 54.660 25.121 1.00 21.51 433 ILE D O 1
ATOM 4768 N N . LEU D 1 96 ? -2.306 55.542 23.939 1.00 22.07 434 LEU D N 1
ATOM 4769 C CA . LEU D 1 96 ? -1.553 55.893 25.139 1.00 22.51 434 LEU D CA 1
ATOM 4770 C C . LEU D 1 96 ? -0.726 57.166 24.984 1.00 22.45 434 LEU D C 1
ATOM 4771 O O . LEU D 1 96 ? 0.144 57.242 24.113 1.00 23.77 434 LEU D O 1
ATOM 4776 N N . ILE D 1 97 ? -0.975 58.150 25.842 1.00 21.69 435 ILE D N 1
ATOM 4777 C CA . ILE D 1 97 ? -0.190 59.361 25.844 1.00 21.95 435 ILE D CA 1
ATOM 4778 C C . ILE D 1 97 ? 0.700 59.335 27.095 1.00 22.79 435 ILE D C 1
ATOM 4779 O O . ILE D 1 97 ? 0.226 59.422 28.219 1.00 22.30 435 ILE D O 1
ATOM 4784 N N . GLY D 1 98 ? 1.999 59.162 26.877 1.00 23.31 436 GLY D N 1
ATOM 4785 C CA . GLY D 1 98 ? 2.938 59.003 27.967 1.00 24.23 436 GLY D CA 1
ATOM 4786 C C . GLY D 1 98 ? 3.310 60.273 28.713 1.00 24.87 436 GLY D C 1
ATOM 4787 O O . GLY D 1 98 ? 3.700 60.191 29.868 1.00 24.79 436 GLY D O 1
ATOM 4788 N N . GLU D 1 99 ? 3.202 61.438 28.062 1.00 25.30 437 GLU D N 1
ATOM 4789 C CA . GLU D 1 99 ? 3.359 62.729 28.740 1.00 25.89 437 GLU D CA 1
ATOM 4790 C C . GLU D 1 99 ? 2.093 63.210 29.419 1.00 26.23 437 GLU D C 1
ATOM 4791 O O . GLU D 1 99 ? 1.099 63.505 28.755 1.00 26.96 437 GLU D O 1
ATOM 4797 N N . PHE D 1 100 ? 2.173 63.356 30.746 1.00 26.88 438 PHE D N 1
ATOM 4798 C CA . PHE D 1 100 ? 1.016 63.656 31.583 1.00 27.32 438 PHE D CA 1
ATOM 4799 C C . PHE D 1 100 ? 0.395 65.007 31.395 1.00 27.16 438 PHE D C 1
ATOM 4800 O O . PHE D 1 100 ? -0.817 65.131 31.479 1.00 27.26 438 PHE D O 1
ATOM 4808 N N . PHE D 1 101 ? 1.211 66.011 31.117 1.00 27.14 439 PHE D N 1
ATOM 4809 C CA . PHE D 1 101 ? 0.659 67.341 30.988 1.00 27.25 439 PHE D CA 1
ATOM 4810 C C . PHE D 1 101 ? 0.223 67.678 29.561 1.00 27.51 439 PHE D C 1
ATOM 4811 O O . PHE D 1 101 ? -0.158 68.805 29.265 1.00 27.87 439 PHE D O 1
ATOM 4819 N N . LEU D 1 102 ? 0.232 66.675 28.694 1.00 28.17 440 LEU D N 1
ATOM 4820 C CA . LEU D 1 102 ? -0.328 66.815 27.361 1.00 28.39 440 LEU D CA 1
ATOM 4821 C C . LEU D 1 102 ? -1.768 66.359 27.360 1.00 28.76 440 LEU D C 1
ATOM 4822 O O . LEU D 1 102 ? -2.513 66.705 26.441 1.00 29.16 440 LEU D O 1
ATOM 4827 N N . TRP D 1 103 ? -2.159 65.577 28.370 1.00 28.82 441 TRP D N 1
ATOM 4828 C CA . TRP D 1 103 ? -3.533 65.059 28.453 1.00 29.09 441 TRP D CA 1
ATOM 4829 C C . TRP D 1 103 ? -4.489 66.241 28.409 1.00 29.08 441 TRP D C 1
ATOM 4830 O O . TRP D 1 103 ? -4.305 67.219 29.132 1.00 29.52 441 TRP D O 1
ATOM 4841 N N . GLY D 1 104 ? -5.495 66.160 27.548 1.00 29.16 442 GLY D N 1
ATOM 4842 C CA . GLY D 1 104 ? -6.469 67.233 27.427 1.00 28.59 442 GLY D CA 1
ATOM 4843 C C . GLY D 1 104 ? -6.206 68.147 26.253 1.00 28.67 442 GLY D C 1
ATOM 4844 O O . GLY D 1 104 ? -6.970 69.073 26.018 1.00 29.11 442 GLY D O 1
ATOM 4845 N N . LYS D 1 105 ? -5.145 67.882 25.496 1.00 28.63 443 LYS D N 1
ATOM 4846 C CA . LYS D 1 105 ? -4.767 68.736 24.368 1.00 28.59 443 LYS D CA 1
ATOM 4847 C C . LYS D 1 105 ? -5.097 68.116 23.018 1.00 28.31 443 LYS D C 1
ATOM 4848 O O . LYS D 1 105 ? -4.564 68.533 21.991 1.00 28.06 443 LYS D O 1
ATOM 4854 N N . HIS D 1 106 ? -5.990 67.130 23.040 1.00 28.08 444 HIS D N 1
ATOM 4855 C CA . HIS D 1 106 ? -6.499 66.449 21.842 1.00 28.54 444 HIS D CA 1
ATOM 4856 C C . HIS D 1 106 ? -5.490 65.680 20.975 1.00 28.02 444 HIS D C 1
ATOM 4857 O O . HIS D 1 106 ? -5.815 65.306 19.847 1.00 28.42 444 HIS D O 1
ATOM 4864 N N . ILE D 1 107 ? -4.291 65.435 21.490 1.00 27.17 445 ILE D N 1
ATOM 4865 C CA . ILE D 1 107 ? -3.310 64.631 20.769 1.00 26.73 445 ILE D CA 1
ATOM 4866 C C . ILE D 1 107 ? -3.811 63.203 20.632 1.00 26.58 445 ILE D C 1
ATOM 4867 O O . ILE D 1 107 ? -3.713 62.606 19.559 1.00 27.04 445 ILE D O 1
ATOM 4872 N N . GLY D 1 108 ? -4.351 62.659 21.718 1.00 26.17 446 GLY D N 1
ATOM 4873 C CA . GLY D 1 108 ? -4.914 61.315 21.684 1.00 26.18 446 GLY D CA 1
ATOM 4874 C C . GLY D 1 108 ? -5.971 61.174 20.598 1.00 25.69 446 GLY D C 1
ATOM 4875 O O . GLY D 1 108 ? -5.889 60.293 19.742 1.00 26.12 446 GLY D O 1
ATOM 4876 N N . ARG D 1 109 ? -6.942 62.074 20.625 1.00 25.41 447 ARG D N 1
ATOM 4877 C CA . ARG D 1 109 ? -8.025 62.116 19.648 1.00 25.54 447 ARG D CA 1
ATOM 4878 C C . ARG D 1 109 ? -7.538 62.151 18.191 1.00 25.04 447 ARG D C 1
ATOM 4879 O O . ARG D 1 109 ? -8.045 61.422 17.336 1.00 24.46 447 ARG D O 1
ATOM 4887 N N . HIS D 1 110 ? -6.553 62.997 17.921 1.00 24.65 448 HIS D N 1
ATOM 4888 C CA . HIS D 1 110 ? -6.047 63.161 16.568 1.00 24.22 448 HIS D CA 1
ATOM 4889 C C . HIS D 1 110 ? -5.267 61.947 16.074 1.00 23.33 448 HIS D C 1
ATOM 4890 O O . HIS D 1 110 ? -5.363 61.580 14.902 1.00 23.48 448 HIS D O 1
ATOM 4897 N N . SER D 1 111 ? -4.495 61.332 16.968 1.00 22.16 449 SER D N 1
ATOM 4898 C CA . SER D 1 111 ? -3.738 60.126 16.634 1.00 21.55 449 SER D CA 1
ATOM 4899 C C . SER D 1 111 ? -4.697 58.985 16.238 1.00 20.71 449 SER D C 1
ATOM 4900 O O . SER D 1 111 ? -4.466 58.288 15.240 1.00 20.50 449 SER D O 1
ATOM 4903 N N . VAL D 1 112 ? -5.769 58.824 17.015 1.00 19.07 450 VAL D N 1
ATOM 4904 C CA . VAL D 1 112 ? -6.779 57.832 16.738 1.00 18.44 450 VAL D CA 1
ATOM 4905 C C . VAL D 1 112 ? -7.467 58.032 15.366 1.00 18.60 450 VAL D C 1
ATOM 4906 O O . VAL D 1 112 ? -7.701 57.061 14.651 1.00 18.03 450 VAL D O 1
ATOM 4910 N N . SER D 1 113 ? -7.777 59.270 15.001 1.00 18.46 451 SER D N 1
ATOM 4911 C CA . SER D 1 113 ? -8.471 59.478 13.744 1.00 19.46 451 SER D CA 1
ATOM 4912 C C . SER D 1 113 ? -7.544 59.146 12.558 1.00 19.31 451 SER D C 1
ATOM 4913 O O . SER D 1 113 ? -8.007 58.701 11.520 1.00 19.38 451 SER D O 1
ATOM 4916 N N . LEU D 1 114 ? -6.235 59.305 12.742 1.00 19.11 452 LEU D N 1
ATOM 4917 C CA . LEU D 1 114 ? -5.302 58.919 11.699 1.00 18.47 452 LEU D CA 1
ATOM 4918 C C . LEU D 1 114 ? -5.475 57.428 11.412 1.00 18.03 452 LEU D C 1
ATOM 4919 O O . LEU D 1 114 ? -5.618 56.999 10.257 1.00 17.40 452 LEU D O 1
ATOM 4924 N N . VAL D 1 115 ? -5.508 56.664 12.489 1.00 17.24 453 VAL D N 1
ATOM 4925 C CA . VAL D 1 115 ? -5.790 55.235 12.458 1.00 16.99 453 VAL D CA 1
ATOM 4926 C C . VAL D 1 115 ? -7.151 54.889 11.843 1.00 16.70 453 VAL D C 1
ATOM 4927 O O . VAL D 1 115 ? -7.222 54.043 10.955 1.00 17.03 453 VAL D O 1
ATOM 4931 N N . LEU D 1 116 ? -8.215 55.549 12.297 1.00 16.60 454 LEU D N 1
ATOM 4932 C CA . LEU D 1 116 ? -9.534 55.376 11.693 1.00 17.28 454 LEU D CA 1
ATOM 4933 C C . LEU D 1 116 ? -9.505 55.654 10.186 1.00 17.75 454 LEU D C 1
ATOM 4934 O O . LEU D 1 116 ? -10.100 54.921 9.396 1.00 17.21 454 LEU D O 1
ATOM 4939 N N . LYS D 1 117 ? -8.793 56.716 9.812 1.00 18.58 455 LYS D N 1
ATOM 4940 C CA . LYS D 1 117 ? -8.633 57.116 8.428 1.00 20.03 455 LYS D CA 1
ATOM 4941 C C . LYS D 1 117 ? -7.963 55.982 7.633 1.00 20.16 455 LYS D C 1
ATOM 4942 O O . LYS D 1 117 ? -8.420 55.618 6.542 1.00 19.94 455 LYS D O 1
ATOM 4948 N N . TRP D 1 118 ? -6.903 55.419 8.215 1.00 20.80 456 TRP D N 1
ATOM 4949 C CA . TRP D 1 118 ? -6.141 54.298 7.641 1.00 21.67 456 TRP D CA 1
ATOM 4950 C C . TRP D 1 118 ? -6.990 53.038 7.449 1.00 21.39 456 TRP D C 1
ATOM 4951 O O . TRP D 1 118 ? -7.018 52.463 6.361 1.00 21.51 456 TRP D O 1
ATOM 4962 N N . LEU D 1 119 ? -7.667 52.621 8.517 1.00 21.35 457 LEU D N 1
ATOM 4963 C CA . LEU D 1 119 ? -8.575 51.472 8.490 1.00 20.81 457 LEU D CA 1
ATOM 4964 C C . LEU D 1 119 ? -9.692 51.623 7.487 1.00 20.91 457 LEU D C 1
ATOM 4965 O O . LEU D 1 119 ? -9.999 50.679 6.755 1.00 21.07 457 LEU D O 1
ATOM 4970 N N . LYS D 1 120 ? -10.314 52.801 7.460 1.00 20.99 458 LYS D N 1
ATOM 4971 C CA . LYS D 1 120 ? -11.377 53.077 6.497 1.00 20.94 458 LYS D CA 1
ATOM 4972 C C . LYS D 1 120 ? -10.864 52.887 5.072 1.00 21.15 458 LYS D C 1
ATOM 4973 O O . LYS D 1 120 ? -11.549 52.320 4.211 1.00 21.12 458 LYS D O 1
ATOM 4979 N N . ASN D 1 121 ? -9.651 53.361 4.826 1.00 21.32 459 ASN D N 1
ATOM 4980 C CA . ASN D 1 121 ? -9.084 53.312 3.489 1.00 21.43 459 ASN D CA 1
ATOM 4981 C C . ASN D 1 121 ? -8.595 51.942 3.083 1.00 21.27 459 ASN D C 1
ATOM 4982 O O . ASN D 1 121 ? -8.528 51.637 1.905 1.00 21.53 459 ASN D O 1
ATOM 4987 N N . ILE D 1 122 ? -8.264 51.097 4.050 1.00 21.20 460 ILE D N 1
ATOM 4988 C CA . ILE D 1 122 ? -7.969 49.728 3.668 1.00 20.79 460 ILE D CA 1
ATOM 4989 C C . ILE D 1 122 ? -9.230 48.872 3.521 1.00 20.66 460 ILE D C 1
ATOM 4990 O O . ILE D 1 122 ? -9.199 47.862 2.824 1.00 21.08 460 ILE D O 1
ATOM 4995 N N . GLY D 1 123 ? -10.343 49.293 4.124 1.00 19.95 461 GLY D N 1
ATOM 4996 C CA . GLY D 1 123 ? -11.623 48.625 3.871 1.00 19.19 461 GLY D CA 1
ATOM 4997 C C . GLY D 1 123 ? -12.520 48.238 5.039 1.00 18.81 461 GLY D C 1
ATOM 4998 O O . GLY D 1 123 ? -13.646 47.784 4.821 1.00 18.34 461 GLY D O 1
ATOM 4999 N N . TYR D 1 124 ? -12.036 48.397 6.271 1.00 18.19 462 TYR D N 1
ATOM 5000 C CA . TYR D 1 124 ? -12.862 48.123 7.447 1.00 18.29 462 TYR D CA 1
ATOM 5001 C C . TYR D 1 124 ? -14.060 49.056 7.535 1.00 17.64 462 TYR D C 1
ATOM 5002 O O . TYR D 1 124 ? -13.952 50.234 7.225 1.00 18.09 462 TYR D O 1
ATOM 5011 N N . LYS D 1 125 ? -15.191 48.523 7.974 1.00 16.93 463 LYS D N 1
ATOM 5012 C CA . LYS D 1 125 ? -16.394 49.313 8.169 1.00 16.39 463 LYS D CA 1
ATOM 5013 C C . LYS D 1 125 ? -16.665 49.678 9.643 1.00 16.80 463 LYS D C 1
ATOM 5014 O O . LYS D 1 125 ? -17.510 50.523 9.929 1.00 17.17 463 LYS D O 1
ATOM 5020 N N . LYS D 1 126 ? -15.969 49.037 10.578 1.00 16.07 464 LYS D N 1
ATOM 5021 C CA . LYS D 1 126 ? -16.247 49.226 12.005 1.00 16.03 464 LYS D CA 1
ATOM 5022 C C . LYS D 1 126 ? -14.942 49.173 12.748 1.00 16.08 464 LYS D C 1
ATOM 5023 O O . LYS D 1 126 ? -13.978 48.605 12.252 1.00 15.82 464 LYS D O 1
ATOM 5029 N N . ALA D 1 127 ? -14.915 49.746 13.949 1.00 16.56 465 ALA D N 1
ATOM 5030 C CA . ALA D 1 127 ? -13.810 49.541 14.868 1.00 16.46 465 ALA D CA 1
ATOM 5031 C C . ALA D 1 127 ? -14.315 49.783 16.284 1.00 17.41 465 ALA D C 1
ATOM 5032 O O . ALA D 1 127 ? -15.428 50.313 16.469 1.00 17.35 465 ALA D O 1
ATOM 5034 N N . HIS D 1 128 ? -13.526 49.367 17.277 1.00 16.81 466 HIS D N 1
ATOM 5035 C CA . HIS D 1 128 ? -13.975 49.450 18.647 1.00 17.85 466 HIS D CA 1
ATOM 5036 C C . HIS D 1 128 ? -12.842 49.729 19.625 1.00 18.17 466 HIS D C 1
ATOM 5037 O O . HIS D 1 128 ? -11.662 49.602 19.301 1.00 18.33 466 HIS D O 1
ATOM 5044 N N . ALA D 1 129 ? -13.209 50.128 20.832 1.00 19.15 467 ALA D N 1
ATOM 5045 C CA . ALA D 1 129 ? -12.230 50.281 21.912 1.00 19.38 467 ALA D CA 1
ATOM 5046 C C . ALA D 1 129 ? -12.780 49.648 23.174 1.00 20.09 467 ALA D C 1
ATOM 5047 O O . ALA D 1 129 ? -13.999 49.644 23.403 1.00 20.49 467 ALA D O 1
ATOM 5049 N N . ARG D 1 130 ? -11.892 49.098 23.989 1.00 20.72 468 ARG D N 1
ATOM 5050 C CA . ARG D 1 130 ? -12.297 48.644 25.300 1.00 21.42 468 ARG D CA 1
ATOM 5051 C C . ARG D 1 130 ? -11.663 49.499 26.362 1.00 21.50 468 ARG D C 1
ATOM 5052 O O . ARG D 1 130 ? -10.444 49.690 26.375 1.00 21.09 468 ARG D O 1
ATOM 5060 N N . ILE D 1 131 ? -12.526 50.064 27.204 1.00 21.70 469 ILE D N 1
ATOM 5061 C CA . ILE D 1 131 ? -12.136 51.100 28.143 1.00 21.95 469 ILE D CA 1
ATOM 5062 C C . ILE D 1 131 ? -12.640 50.729 29.525 1.00 22.24 469 ILE D C 1
ATOM 5063 O O . ILE D 1 131 ? -13.819 50.372 29.687 1.00 21.35 469 ILE D O 1
ATOM 5068 N N . LEU D 1 132 ? -11.740 50.793 30.515 1.00 21.89 470 LEU D N 1
ATOM 5069 C CA . LEU D 1 132 ? -12.168 50.656 31.887 1.00 21.88 470 LEU D CA 1
ATOM 5070 C C . LEU D 1 132 ? -13.059 51.830 32.266 1.00 22.22 470 LEU D C 1
ATOM 5071 O O . LEU D 1 132 ? -12.858 52.967 31.803 1.00 22.40 470 LEU D O 1
ATOM 5076 N N . GLU D 1 133 ? -14.016 51.539 33.136 1.00 22.50 471 GLU D N 1
ATOM 5077 C CA . GLU D 1 133 ? -15.021 52.484 33.592 1.00 23.33 471 GLU D CA 1
ATOM 5078 C C . GLU D 1 133 ? -14.472 53.681 34.370 1.00 23.23 471 GLU D C 1
ATOM 5079 O O . GLU D 1 133 ? -15.151 54.695 34.478 1.00 22.47 471 GLU D O 1
ATOM 5085 N N . ASN D 1 134 ? -13.269 53.568 34.938 1.00 23.61 472 ASN D N 1
ATOM 5086 C CA . ASN D 1 134 ? -12.679 54.702 35.656 1.00 24.26 472 ASN D CA 1
ATOM 5087 C C . ASN D 1 134 ? -11.895 55.639 34.725 1.00 24.50 472 ASN D C 1
ATOM 5088 O O . ASN D 1 134 ? -11.332 56.628 35.178 1.00 24.68 472 ASN D O 1
ATOM 5093 N N . ASN D 1 135 ? -11.863 55.333 33.427 1.00 24.19 473 ASN D N 1
ATOM 5094 C CA . ASN D 1 135 ? -11.003 56.062 32.490 1.00 23.68 473 ASN D CA 1
ATOM 5095 C C . ASN D 1 135 ? -11.782 57.120 31.724 1.00 23.81 473 ASN D C 1
ATOM 5096 O O . ASN D 1 135 ? -12.066 56.966 30.521 1.00 23.75 473 ASN D O 1
ATOM 5101 N N . ILE D 1 136 ? -12.125 58.200 32.418 1.00 23.89 474 ILE D N 1
ATOM 5102 C CA . ILE D 1 136 ? -13.036 59.185 31.853 1.00 24.06 474 ILE D CA 1
ATOM 5103 C C . ILE D 1 136 ? -12.429 59.855 30.617 1.00 23.99 474 ILE D C 1
ATOM 5104 O O . ILE D 1 136 ? -13.107 59.964 29.588 1.00 23.06 474 ILE D O 1
ATOM 5109 N N . ARG D 1 137 ? -11.156 60.256 30.700 1.00 23.30 475 ARG D N 1
ATOM 5110 C CA . ARG D 1 137 ? -10.481 60.894 29.564 1.00 23.83 475 ARG D CA 1
ATOM 5111 C C . ARG D 1 137 ? -10.619 60.044 28.305 1.00 24.06 475 ARG D C 1
ATOM 5112 O O . ARG D 1 137 ? -10.988 60.545 27.225 1.00 24.08 475 ARG D O 1
ATOM 5120 N N . SER D 1 138 ? -10.346 58.751 28.437 1.00 23.52 476 SER D N 1
ATOM 5121 C CA . SER D 1 138 ? -10.472 57.892 27.278 1.00 24.07 476 SER D CA 1
ATOM 5122 C C . SER D 1 138 ? -11.918 57.757 26.804 1.00 23.45 476 SER D C 1
ATOM 5123 O O . SER D 1 138 ? -12.163 57.693 25.590 1.00 23.89 476 SER D O 1
ATOM 5126 N N . ILE D 1 139 ? -12.863 57.696 27.748 1.00 22.86 477 ILE D N 1
ATOM 5127 C CA . ILE D 1 139 ? -14.272 57.633 27.375 1.00 22.80 477 ILE D CA 1
ATOM 5128 C C . ILE D 1 139 ? -14.581 58.849 26.501 1.00 22.40 477 ILE D C 1
ATOM 5129 O O . ILE D 1 139 ? -14.968 58.692 25.349 1.00 23.07 477 ILE D O 1
ATOM 5134 N N . LYS D 1 140 ? -14.330 60.040 27.029 1.00 21.43 478 LYS D N 1
ATOM 5135 C CA . LYS D 1 140 ? -14.500 61.281 26.290 1.00 21.58 478 LYS D CA 1
ATOM 5136 C C . LYS D 1 140 ? -13.817 61.311 24.934 1.00 21.00 478 LYS D C 1
ATOM 5137 O O . LYS D 1 140 ? -14.388 61.817 23.968 1.00 20.69 478 LYS D O 1
ATOM 5143 N N . LEU D 1 141 ? -12.594 60.791 24.879 1.00 20.32 479 LEU D N 1
ATOM 5144 C CA . LEU D 1 141 ? -11.823 60.733 23.646 1.00 19.94 479 LEU D CA 1
ATOM 5145 C C . LEU D 1 141 ? -12.599 60.008 22.561 1.00 19.28 479 LEU D C 1
ATOM 5146 O O . LEU D 1 141 ? -12.896 60.573 21.495 1.00 19.17 479 LEU D O 1
ATOM 5151 N N . PHE D 1 142 ? -12.943 58.757 22.841 1.00 18.72 480 PHE D N 1
ATOM 5152 C CA . PHE D 1 142 ? -13.590 57.941 21.833 1.00 18.03 480 PHE D CA 1
ATOM 5153 C C . PHE D 1 142 ? -14.985 58.437 21.530 1.00 18.18 480 PHE D C 1
ATOM 5154 O O . PHE D 1 142 ? -15.427 58.411 20.358 1.00 17.69 480 PHE D O 1
ATOM 5162 N N . GLU D 1 143 ? -15.656 58.938 22.567 1.00 17.87 481 GLU D N 1
ATOM 5163 C CA . GLU D 1 143 ? -16.973 59.495 22.366 1.00 19.03 481 GLU D CA 1
ATOM 5164 C C . GLU D 1 143 ? -16.929 60.713 21.429 1.00 18.73 481 GLU D C 1
ATOM 5165 O O . GLU D 1 143 ? -17.785 60.866 20.567 1.00 17.80 481 GLU D O 1
ATOM 5171 N N . SER D 1 144 ? -15.897 61.537 21.553 1.00 18.29 482 SER D N 1
ATOM 5172 C CA . SER D 1 144 ? -15.779 62.678 20.661 1.00 17.86 482 SER D CA 1
ATOM 5173 C C . SER D 1 144 ? -15.514 62.311 19.185 1.00 17.54 482 SER D C 1
ATOM 5174 O O . SER D 1 144 ? -15.497 63.190 18.328 1.00 17.03 482 SER D O 1
ATOM 5177 N N . LEU D 1 145 ? -15.279 61.034 18.896 1.00 17.94 483 LEU D N 1
ATOM 5178 C CA . LEU D 1 145 ? -15.059 60.580 17.526 1.00 18.22 483 LEU D CA 1
ATOM 5179 C C . LEU D 1 145 ? -16.219 59.723 17.036 1.00 18.95 483 LEU D C 1
ATOM 5180 O O . LEU D 1 145 ? -16.152 59.135 15.951 1.00 19.58 483 LEU D O 1
ATOM 5185 N N . GLY D 1 146 ? -17.289 59.655 17.826 1.00 18.48 484 GLY D N 1
ATOM 5186 C CA . GLY D 1 146 ? -18.461 58.898 17.428 1.00 18.58 484 GLY D CA 1
ATOM 5187 C C . GLY D 1 146 ? -18.548 57.464 17.898 1.00 18.61 484 GLY D C 1
ATOM 5188 O O . GLY D 1 146 ? -19.433 56.733 17.459 1.00 18.44 484 GLY D O 1
ATOM 5189 N N . PHE D 1 147 ? -17.643 57.048 18.781 1.00 18.89 485 PHE D N 1
ATOM 5190 C CA . PHE D 1 147 ? -17.748 55.734 19.417 1.00 19.36 485 PHE D CA 1
ATOM 5191 C C . PHE D 1 147 ? -18.883 55.791 20.432 1.00 20.61 485 PHE D C 1
ATOM 5192 O O . PHE D 1 147 ? -18.938 56.721 21.257 1.00 21.16 485 PHE D O 1
ATOM 5200 N N . LYS D 1 148 ? -19.772 54.800 20.382 1.00 21.12 486 LYS D N 1
ATOM 5201 C CA . LYS D 1 148 ? -20.836 54.665 21.369 1.00 22.07 486 LYS D CA 1
ATOM 5202 C C . LYS D 1 148 ? -20.628 53.405 22.202 1.00 22.93 486 LYS D C 1
ATOM 5203 O O . LYS D 1 148 ? -20.126 52.411 21.690 1.00 23.68 486 LYS D O 1
ATOM 5209 N N . LYS D 1 149 ? -20.998 53.450 23.484 1.00 23.52 487 LYS D N 1
ATOM 5210 C CA . LYS D 1 149 ? -20.921 52.273 24.357 1.00 24.21 487 LYS D CA 1
ATOM 5211 C C . LYS D 1 149 ? -21.944 51.233 23.900 1.00 24.90 487 LYS D C 1
ATOM 5212 O O . LYS D 1 149 ? -23.144 51.527 23.814 1.00 25.09 487 LYS D O 1
ATOM 5218 N N . THR D 1 150 ? -21.470 50.027 23.589 1.00 25.46 488 THR D N 1
ATOM 5219 C CA . THR D 1 150 ? -22.346 48.994 23.034 1.00 26.03 488 THR D CA 1
ATOM 5220 C C . THR D 1 150 ? -22.518 47.785 23.937 1.00 26.06 488 THR D C 1
ATOM 5221 O O . THR D 1 150 ? -23.624 47.343 24.131 1.00 26.58 488 THR D O 1
ATOM 5225 N N . LYS D 1 151 ? -21.446 47.222 24.474 1.00 26.48 489 LYS D N 1
ATOM 5226 C CA . LYS D 1 151 ? -21.624 46.070 25.356 1.00 26.55 489 LYS D CA 1
ATOM 5227 C C . LYS D 1 151 ? -20.601 45.963 26.475 1.00 26.89 489 LYS D C 1
ATOM 5228 O O . LYS D 1 151 ? -19.584 46.658 26.477 1.00 26.96 489 LYS D O 1
ATOM 5234 N N . LYS D 1 152 ? -20.907 45.100 27.438 1.00 27.01 490 LYS D N 1
ATOM 5235 C CA . LYS D 1 152 ? -20.010 44.780 28.540 1.00 27.32 490 LYS D CA 1
ATOM 5236 C C . LYS D 1 152 ? -18.736 44.136 27.990 1.00 27.25 490 LYS D C 1
ATOM 5237 O O . LYS D 1 152 ? -18.791 43.272 27.110 1.00 27.30 490 LYS D O 1
ATOM 5243 N N . GLY D 1 153 ? -17.590 44.577 28.484 1.00 27.30 491 GLY D N 1
ATOM 5244 C CA . GLY D 1 153 ? -16.324 43.953 28.130 1.00 27.46 491 GLY D CA 1
ATOM 5245 C C . GLY D 1 153 ? -16.001 42.960 29.227 1.00 27.94 491 GLY D C 1
ATOM 5246 O O . GLY D 1 153 ? -16.758 42.026 29.464 1.00 27.45 491 GLY D O 1
ATOM 5247 N N . ARG D 1 154 ? -14.882 43.173 29.915 1.00 28.54 492 ARG D N 1
ATOM 5248 C CA . ARG D 1 154 ? -14.586 42.400 31.107 1.00 28.75 492 ARG D CA 1
ATOM 5249 C C . ARG D 1 154 ? -15.064 43.139 32.342 1.00 29.43 492 ARG D C 1
ATOM 5250 O O . ARG D 1 154 ? -15.773 44.141 32.231 1.00 29.70 492 ARG D O 1
ATOM 5258 N N . GLU D 1 155 ? -14.677 42.661 33.515 1.00 29.70 493 GLU D N 1
ATOM 5259 C CA . GLU D 1 155 ? -15.464 42.944 34.704 1.00 30.54 493 GLU D CA 1
ATOM 5260 C C . GLU D 1 155 ? -15.966 44.389 34.886 1.00 30.62 493 GLU D C 1
ATOM 5261 O O . GLU D 1 155 ? -17.167 44.566 35.115 1.00 31.98 493 GLU D O 1
ATOM 5267 N N . ASN D 1 156 ? -15.086 45.392 34.818 1.00 29.87 494 ASN D N 1
ATOM 5268 C CA . ASN D 1 156 ? -15.499 46.811 34.859 1.00 29.24 494 ASN D CA 1
ATOM 5269 C C . ASN D 1 156 ? -15.181 47.498 33.528 1.00 28.91 494 ASN D C 1
ATOM 5270 O O . ASN D 1 156 ? -14.929 48.709 33.477 1.00 29.17 494 ASN D O 1
ATOM 5275 N N . GLU D 1 157 ? -15.171 46.710 32.460 1.00 27.67 495 GLU D N 1
ATOM 5276 C CA . GLU D 1 157 ? -14.676 47.142 31.167 1.00 26.91 495 GLU D CA 1
ATOM 5277 C C . GLU D 1 157 ? -15.868 47.314 30.235 1.00 26.00 495 GLU D C 1
ATOM 5278 O O . GLU D 1 157 ? -16.841 46.565 30.318 1.00 25.71 495 GLU D O 1
ATOM 5284 N N . TRP D 1 158 ? -15.803 48.318 29.370 1.00 24.86 496 TRP D N 1
ATOM 5285 C CA . TRP D 1 158 ? -16.874 48.555 28.421 1.00 23.68 496 TRP D CA 1
ATOM 5286 C C . TRP D 1 158 ? -16.350 48.634 26.994 1.00 22.97 496 TRP D C 1
ATOM 5287 O O . TRP D 1 158 ? -15.246 49.130 26.760 1.00 21.32 496 TRP D O 1
ATOM 5298 N N . ILE D 1 159 ? -17.155 48.136 26.051 1.00 22.65 497 ILE D N 1
ATOM 5299 C CA . ILE D 1 159 ? -16.818 48.149 24.621 1.00 22.70 497 ILE D CA 1
ATOM 5300 C C . ILE D 1 159 ? -17.495 49.323 23.909 1.00 22.77 497 ILE D C 1
ATOM 5301 O O . ILE D 1 159 ? -18.727 49.421 23.880 1.00 22.35 497 ILE D O 1
ATOM 5306 N N . TYR D 1 160 ? -16.676 50.198 23.325 1.00 22.72 498 TYR D N 1
ATOM 5307 C CA . TYR D 1 160 ? -17.178 51.329 22.540 1.00 22.50 498 TYR D CA 1
ATOM 5308 C C . TYR D 1 160 ? -16.944 51.066 21.074 1.00 22.09 498 TYR D C 1
ATOM 5309 O O . TYR D 1 160 ? -15.847 50.694 20.698 1.00 22.45 498 TYR D O 1
ATOM 5318 N N . GLU D 1 161 ? -17.982 51.239 20.264 1.00 21.61 499 GLU D N 1
ATOM 5319 C CA . GLU D 1 161 ? -17.930 50.910 18.841 1.00 21.27 499 GLU D CA 1
ATOM 5320 C C . GLU D 1 161 ? -18.213 52.120 17.965 1.00 20.67 499 GLU D C 1
ATOM 5321 O O . GLU D 1 161 ? -18.941 53.010 18.377 1.00 20.13 499 GLU D O 1
ATOM 5327 N N . VAL D 1 162 ? -17.621 52.130 16.768 1.00 20.25 500 VAL D N 1
ATOM 5328 C CA . VAL D 1 162 ? -17.793 53.188 15.769 1.00 20.73 500 VAL D CA 1
ATOM 5329 C C . VAL D 1 162 ? -17.996 52.586 14.368 1.00 21.18 500 VAL D C 1
ATOM 5330 O O . VAL D 1 162 ? -17.473 51.529 14.058 1.00 21.30 500 VAL D O 1
ATOM 5334 N N . ASN D 1 163 ? -18.753 53.257 13.517 1.00 21.84 501 ASN D N 1
ATOM 5335 C CA . ASN D 1 163 ? -18.809 52.845 12.122 1.00 23.16 501 ASN D CA 1
ATOM 5336 C C . ASN D 1 163 ? -17.901 53.746 11.296 1.00 23.65 501 ASN D C 1
ATOM 5337 O O . ASN D 1 163 ? -17.919 54.965 11.463 1.00 24.07 501 ASN D O 1
ATOM 5342 N N . LEU D 1 164 ? -17.103 53.140 10.421 1.00 24.36 502 LEU D N 1
ATOM 5343 C CA . LEU D 1 164 ? -16.148 53.870 9.589 1.00 24.83 502 LEU D CA 1
ATOM 5344 C C . LEU D 1 164 ? -16.782 54.489 8.338 1.00 25.44 502 LEU D C 1
ATOM 5345 O O . LEU D 1 164 ? -16.710 55.708 8.198 1.00 26.08 502 LEU D O 1
#

Foldseek 3Di:
DWADPLIKDKDFDDPVCQVVLCLCQDCVFCVWPPPDDGGDDVVVSVVPCVDDQKTKIFIWRQDPNRIDTFWMKMWHPNVDLEIEIDIGGRDDVCQPVCSRLRVVVVVVVVCVVVPRFKYKYKTAQVPVSVVVSVVVVVWAFDAADPPSITITMDTD/DKDKAFDDPVCLVVLVLCQDCVFVVWPPPDDGGDDPVVSVVPCVDDQKTKIFMWDDDDNDIDGFWMWMWHPNVDLEIEIDTGGRDPVCQPVCSRLVVVVVVVVVCVVVPRFKYKYKTAQVPVSVVVSVVVVVWAFDAADPPSITITMDTD/DWDKDKDFDDPVCQVVLCLCQDCVFVVWPPPDDGGDDPVVSVVPCVDDQKTKIFMWTDDPRDIDTFWMKMWHPNVDLEIEIDITGSDPVCQPVCSRLVVVVVVVVVCVVVPRFKYKYKTAQVPVSVVVSVVVVVWAFDAADPPNITITMDTD/DDKDDDDPNKMKDKDFDDPVCQVVLCLCQDCVFCVWPDPDDGGDDPVVSVVPCVDDQKTKIFMWIDDPNDIDTFWIKMWGPNVDQAIEIDITGSDDVCQPVCSRLVVVVSVVVVCVVVPHFKYKYKTAPVCVSVVVSVVVVPWDFDDDDPDRITMTMHTD

Sequence (618 aa):
ANCKKSKIIIRQITDDNDLELLAWRSNPLIYKFFYIQKEPLKWEEHYSWWSRENRVDWIILLRENNTIRKVGSVNVSQLNTDNPEIGILIGEFFLWGKHIGRHSVSLVLKWLKNIGYKKAHARILENNIRSIKLFESLGFKKTKKGRENEWIYEVNLKIIIRQITDNDLELLAWRRSNPLIYKFFYIQKEPLKWEEEHYSWWSRENRVDWIILLRENNTIRKVGSVNVSQLNTDNPEIGILIGEFFLWGKHIGRHSVSLVLKWLKNIGYKKAHARILEENNIRSIKLFESLGFKKTKKGRENEWIYEVNLDSKIIIRQITDNDLELLAWRSNPLIYKFFYIQKEPLKWEEHYSWWSRENRVDWIILLRENNTIRKVGSVNVSQLNTDNPEIGILIGEFFLWGKHIGRHSVSLVLKWLKNIGYKKAHARILENNIRSIKLFESLGFKKTKKGRENEWIYEVNLANCKKIGEDSKIIIRQITDNDLELLAWRSNPLIYKFFYIQKEPLKWEEHYSWWSRENRVDWIILLRENNTIRKVGSVNVSQLNTDNPEIGILIGEFFLWGKHIGRHSVSLVLKWLKNIGYKKAHARILENNIRSIKLFESLGFKKTKKGRENEWIYEVNL

Radius of gyration: 26.98 Å; Cα contacts (8 Å, |Δi|>4): 1157; chains: 4; bounding box: 72×68×74 Å